Protein 5ZG8 (pdb70)

CATH classification: 2.40.50.140 (+1 more: 3.30.930.10)

GO terms:
  GO:0004816 asparagine-tRNA ligase activity (F, IDA)
  GO:0005737 cytoplasm (C, IDA)
  GO:0006421 asparaginyl-tRNA aminoacylation (P, IDA)

B-factor: mean 34.15, std 15.83, range [16.35, 130.61]

Organism: Thermus thermophilus (strain ATCC 27634 / DSM 579 / HB8) (NCBI:txid300852)

Foldseek 3Di:
DEDAPLCLVVAAFHKYKYWFWFADWDDDDQWIWTWTHRLNDTATEIEGPPQEPPVQSVVSVPHAGGFTKMWIFHWHQDCVTDVRIHGDTHHMDTPDHDPDHDPDDPPDDDPVVLLQVLVVSCRDLQVSLLVVLLVLLVVVVCVVCVVVQAAEDAADQWACCDWDADPDRDITHGAQDRVLVLLVVCLVRQKYWYWAWGADLFRIFTKIKMKGFQDALVVQVVVVLVSQLSSLVSCVVPSVVSLVSLVHDNQLRVVSNVGPAAEEEQVRLLVVLQVVVVVDVQRHHDDAQDDQDLSSQQVSQQVDSAKYKYFWHFPVPDDLFFDADPVDRRTGGWIFIAGHPSLGTFKTKHKGDLALVSSVVSCVVVPHDVVSCVVSSVCNVPSGGTMMMMMGTSQSSSCRSSVHPGSCSNDSNGPDPPDRDD

InterPro domains:
  IPR002312 Aspartyl/Asparaginyl-tRNA synthetase, class IIb [PR01042] (182-194)
  IPR002312 Aspartyl/Asparaginyl-tRNA synthetase, class IIb [PR01042] (198-211)
  IPR002312 Aspartyl/Asparaginyl-tRNA synthetase, class IIb [PR01042] (353-369)
  IPR002312 Aspartyl/Asparaginyl-tRNA synthetase, class IIb [PR01042] (393-407)
  IPR004364 Aminoacyl-tRNA synthetase, class II (D/K/N) [PF00152] (113-432)
  IPR004365 OB-fold nucleic acid binding domain, AA-tRNA synthetase-type [PF01336] (16-95)
  IPR004522 Asparagine-tRNA ligase [MF_00534] (1-438)
  IPR004522 Asparagine-tRNA ligase [TIGR00457] (5-436)
  IPR006195 Aminoacyl-tRNA synthetase, class II [PS50862] (131-438)
  IPR012340 Nucleic acid-binding, OB-fold [G3DSA:2.40.50.140] (1-102)
  IPR012340 Nucleic acid-binding, OB-fold [SSF50249] (4-97)
  IPR045864 Class II Aminoacyl-tRNA synthetase/Biotinyl protein ligase (BPL) and lipoyl protein ligase (LPL) [G3DSA:3.30.930.10] (103-438)
  IPR045864 Class II Aminoacyl-tRNA synthetase/Biotinyl protein ligase (BPL) and lipoyl protein ligase (LPL) [SSF55681] (98-436)

Solvent-accessible surface area: 20214 Å² total; per-residue (Å²): 143,73,7,90,13,89,20,12,58,188,29,46,87,79,86,3,18,3,105,11,84,4,17,56,108,110,61,126,78,127,49,8,29,0,12,6,14,12,44,36,9,30,6,9,0,9,0,26,69,72,137,15,83,77,75,16,15,160,63,0,77,46,2,62,32,15,0,14,4,74,3,78,1,108,0,82,116,15,224,202,5,70,40,17,34,10,0,32,8,174,63,15,76,31,84,56,97,39,170,61,170,32,52,6,16,74,118,119,74,49,67,78,71,24,0,83,43,2,93,32,19,40,82,14,77,96,3,22,0,5,36,44,0,15,68,1,0,47,94,0,0,64,70,1,0,44,146,87,47,21,79,101,51,101,17,58,58,95,39,120,96,80,98,48,75,70,192,108,68,52,100,7,71,39,8,96,46,3,17,36,52,0,0,31,1,0,49,68,95,51,70,0,8,4,10,15,34,5,28,69,164,17,44,55,47,74,30,1,9,0,1,20,15,146,14,55,6,113,94,0,1,50,18,0,37,74,0,1,15,55,2,0,40,17,0,36,124,109,43,66,143,4,2,139,54,14,70,24,77,60,154,28,0,89,25,0,29,112,6,149,10,37,94,27,42,0,145,95,0,6,46,12,0,37,131,14,16,155,144,48,139,156,15,56,101,4,73,131,26,92,74,28,28,76,58,14,40,18,11,0,0,165,127,52,81,34,0,0,0,0,21,47,4,14,29,97,56,41,32,18,37,15,28,30,8,105,148,55,114,141,23,6,14,1,0,12,0,7,0,2,77,27,56,3,53,3,1,25,6,0,16,6,0,58,68,46,78,33,0,71,137,43,0,103,123,76,69,50,83,64,90,75,40,65,88,0,0,52,26,10,77,146,63,39,25,48,1,0,0,4,11,0,14,0,5,112,1,0,1,0,0,3,31,3,103,53,18,27,16,0,9,48,76,4,57,28,87,127,42,97,191,71

Secondary structure (DSSP, 8-state):
-B--GGGGGGGTTSEEEEEEEEEEEEEETTEEEEEEE-SS-EEEEEEEBTTB-HHHHHHHHS--TT-EEEEEEEEEE-TTSTTSEEEEEEEEEEEE--SS--S--TT---HHHHHHTHHHHTTSHHHHHHHHHHHHHHHHHHHHHHHTT-EE----SEE---EEE-STT-EEEE-S--HHHHHHHHHHHSEEEEEEEEE--BSEEEEEEEEEET--HHHHHHHHHHHHHHHHHHHHHH-HHHHHHHT--GGGTHHHHH----EEEHHHHHHHHHHHHHH-TTS----TTSPPPHHHHHHHHTTSSS-EEEE--BGGGS-TTBPEETTEEEEESEEEEEETTTTEEEEEEEEEP--HHHHHHHHHHTT--TGGGHHHHHHHHSS---EEEEEEEHHHHHHHHHT-SSGGGGSSS--BSS----

Structure (mmCIF, N/CA/C/O backbone):
data_5ZG8
#
_entry.id   5ZG8
#
_cell.length_a   67.294
_cell.length_b   67.294
_cell.length_c   189.117
_cell.angle_alpha   90.000
_cell.angle_beta   90.000
_cell.angle_gamma   120.000
#
_symmetry.space_group_name_H-M   'P 31 2 1'
#
loop_
_entity.id
_entity.type
_entity.pdbx_description
1 polymer 'Asparagine--tRNA ligase'
2 water water
#
loop_
_atom_site.group_PDB
_atom_site.id
_atom_site.type_symbol
_atom_site.label_atom_id
_atom_site.label_alt_id
_atom_site.label_comp_id
_atom_site.label_asym_id
_atom_site.label_entity_id
_atom_site.label_seq_id
_atom_site.pdbx_PDB_ins_code
_atom_site.Cartn_x
_atom_site.Cartn_y
_atom_site.Cartn_z
_atom_site.occupancy
_atom_site.B_iso_or_equiv
_atom_site.auth_seq_id
_atom_site.auth_comp_id
_atom_site.auth_asym_id
_atom_site.auth_atom_id
_atom_site.pdbx_PDB_model_num
ATOM 1 N N . MET A 1 1 ? 46.774 4.716 -4.106 1.00 37.71 1 MET A N 1
ATOM 2 C CA . MET A 1 1 ? 45.900 5.204 -5.156 1.00 30.65 1 MET A CA 1
ATOM 3 C C . MET A 1 1 ? 44.773 4.218 -5.424 1.00 35.37 1 MET A C 1
ATOM 4 O O . MET A 1 1 ? 44.931 3.005 -5.240 1.00 29.56 1 MET A O 1
ATOM 9 N N . ARG A 1 2 ? 43.651 4.704 -5.896 1.00 33.48 2 ARG A N 1
ATOM 10 C CA . ARG A 1 2 ? 42.531 3.872 -6.241 1.00 33.71 2 ARG A CA 1
ATOM 11 C C . ARG A 1 2 ? 42.851 3.134 -7.526 1.00 33.59 2 ARG A C 1
ATOM 12 O O . ARG A 1 2 ? 43.327 3.737 -8.457 1.00 30.63 2 ARG A O 1
ATOM 20 N N . VAL A 1 3 ? 42.636 1.819 -7.517 1.00 23.98 3 VAL A N 1
ATOM 21 C CA . VAL A 1 3 ? 42.845 0.983 -8.699 1.00 25.34 3 VAL A CA 1
ATOM 22 C C . VAL A 1 3 ? 41.652 0.029 -8.887 1.00 28.63 3 VAL A C 1
ATOM 23 O O . VAL A 1 3 ? 40.802 -0.110 -7.998 1.00 24.88 3 VAL A O 1
ATOM 27 N N . PHE A 1 4 ? 41.581 -0.606 -10.050 1.00 19.54 4 PHE A N 1
ATOM 28 C CA . PHE A 1 4 ? 40.557 -1.605 -10.319 1.00 19.19 4 PHE A CA 1
ATOM 29 C C . PHE A 1 4 ? 41.157 -2.996 -10.302 1.00 25.73 4 PHE A C 1
ATOM 30 O O . PHE A 1 4 ? 42.314 -3.189 -10.692 1.00 20.90 4 PHE A O 1
ATOM 38 N N . ILE A 1 5 ? 40.370 -3.964 -9.848 1.00 25.05 5 ILE A N 1
ATOM 39 C CA . ILE A 1 5 ? 40.840 -5.339 -9.766 1.00 23.91 5 ILE A CA 1
ATOM 40 C C . ILE A 1 5 ? 41.471 -5.785 -11.092 1.00 26.04 5 ILE A C 1
ATOM 41 O O . ILE A 1 5 ? 42.532 -6.407 -11.092 1.00 35.02 5 ILE A O 1
ATOM 46 N N . ASP A 1 6 ? 40.875 -5.394 -12.218 1.00 23.72 6 ASP A N 1
ATOM 47 C CA A ASP A 1 6 ? 41.344 -5.781 -13.553 0.50 30.17 6 ASP A CA 1
ATOM 48 C CA B ASP A 1 6 ? 41.382 -5.868 -13.503 0.50 29.49 6 ASP A CA 1
ATOM 49 C C . ASP A 1 6 ? 42.789 -5.340 -13.817 1.00 31.98 6 ASP A C 1
ATOM 50 O O . ASP A 1 6 ? 43.466 -5.887 -14.666 1.00 29.26 6 ASP A O 1
ATOM 59 N N . GLU A 1 7 ? 43.248 -4.311 -13.108 1.00 35.75 7 GLU A N 1
ATOM 60 C CA . GLU A 1 7 ? 44.589 -3.777 -13.355 1.00 32.20 7 GLU A CA 1
ATOM 61 C C . GLU A 1 7 ? 45.546 -4.118 -12.205 1.00 28.68 7 GLU A C 1
ATOM 62 O O . GLU A 1 7 ? 46.682 -3.626 -12.153 1.00 27.30 7 GLU A O 1
ATOM 64 N N . ILE A 1 8 ? 45.087 -4.982 -11.302 1.00 29.12 8 ILE A N 1
ATOM 65 C CA . ILE A 1 8 ? 45.800 -5.241 -10.045 1.00 32.99 8 ILE A CA 1
ATOM 66 C C . ILE A 1 8 ? 47.259 -5.703 -10.254 1.00 33.74 8 ILE A C 1
ATOM 67 O O . ILE A 1 8 ? 48.137 -5.352 -9.457 1.00 40.69 8 ILE A O 1
ATOM 72 N N . ALA A 1 9 ? 47.521 -6.432 -11.341 1.00 28.27 9 ALA A N 1
ATOM 73 C CA . ALA A 1 9 ? 48.858 -6.960 -11.625 1.00 26.84 9 ALA A CA 1
ATOM 74 C C . ALA A 1 9 ? 49.881 -5.864 -11.862 1.00 26.74 9 ALA A C 1
ATOM 75 O O . ALA A 1 9 ? 51.075 -6.090 -11.699 1.00 29.21 9 ALA A O 1
ATOM 77 N N . ARG A 1 10 ? 49.419 -4.676 -12.247 1.00 27.23 10 ARG A N 1
ATOM 78 C CA . ARG A 1 10 ? 50.342 -3.573 -12.506 1.00 27.93 10 ARG A CA 1
ATOM 79 C C . ARG A 1 10 ? 50.717 -2.880 -11.217 1.00 33.48 10 ARG A C 1
ATOM 80 O O . ARG A 1 10 ? 51.501 -1.935 -11.230 1.00 34.85 10 ARG A O 1
ATOM 88 N N . HIS A 1 11 ? 50.156 -3.330 -10.097 1.00 28.80 11 HIS A N 1
ATOM 89 C CA . HIS A 1 11 ? 50.385 -2.594 -8.865 1.00 25.38 11 HIS A CA 1
ATOM 90 C C . HIS A 1 11 ? 50.955 -3.445 -7.725 1.00 34.69 11 HIS A C 1
ATOM 91 O O . HIS A 1 11 ? 50.822 -3.092 -6.553 1.00 39.94 11 HIS A O 1
ATOM 98 N N . VAL A 1 12 ? 51.609 -4.548 -8.077 1.00 33.13 12 VAL A N 1
ATOM 99 C CA . VAL A 1 12 ? 52.231 -5.433 -7.098 1.00 28.67 12 VAL A CA 1
ATOM 100 C C . VAL A 1 12 ? 53.114 -4.679 -6.103 1.00 39.45 12 VAL A C 1
ATOM 101 O O . VAL A 1 12 ? 53.927 -3.843 -6.486 1.00 42.44 12 VAL A O 1
ATOM 105 N N . ASP A 1 13 ? 52.893 -4.976 -4.824 1.00 43.76 13 ASP A N 1
ATOM 106 C CA . ASP A 1 13 ? 53.639 -4.453 -3.678 1.00 43.71 13 ASP A CA 1
ATOM 107 C C . ASP A 1 13 ? 53.467 -2.950 -3.442 1.00 38.51 13 ASP A C 1
ATOM 108 O O . ASP A 1 13 ? 54.191 -2.362 -2.647 1.00 45.53 13 ASP A O 1
ATOM 113 N N . GLN A 1 14 ? 52.474 -2.349 -4.088 1.00 29.28 14 GLN A N 1
ATOM 114 C CA . GLN A 1 14 ? 52.054 -0.987 -3.752 1.00 31.29 14 GLN A CA 1
ATOM 115 C C . GLN A 1 14 ? 50.879 -0.947 -2.779 1.00 32.23 14 GLN A C 1
ATOM 116 O O . GLN A 1 14 ? 50.105 -1.899 -2.672 1.00 33.13 14 GLN A O 1
ATOM 122 N N . GLU A 1 15 ? 50.740 0.174 -2.084 1.00 35.41 15 GLU A N 1
ATOM 123 C CA . GLU A 1 15 ? 49.546 0.437 -1.291 1.00 32.52 15 GLU A CA 1
ATOM 124 C C . GLU A 1 15 ? 48.472 0.992 -2.213 1.00 33.83 15 GLU A C 1
ATOM 125 O O . GLU A 1 15 ? 48.692 1.995 -2.901 1.00 36.21 15 GLU A O 1
ATOM 131 N N . VAL A 1 16 ? 47.318 0.332 -2.247 1.00 22.93 16 VAL A N 1
ATOM 132 C CA . VAL A 1 16 ? 46.218 0.796 -3.078 1.00 22.39 16 VAL A CA 1
ATOM 133 C C . VAL A 1 16 ? 44.876 0.818 -2.341 1.00 26.63 16 VAL A C 1
ATOM 134 O O . VAL A 1 16 ? 44.749 0.329 -1.199 1.00 31.54 16 VAL A O 1
ATOM 138 N N . GLU A 1 17 ? 43.886 1.395 -3.016 1.00 25.71 17 GLU A N 1
ATOM 139 C CA . GLU A 1 17 ? 42.506 1.402 -2.552 1.00 24.50 17 GLU A CA 1
ATOM 140 C C . GLU A 1 17 ? 41.610 0.701 -3.559 1.00 29.06 17 GLU A C 1
ATOM 141 O O . GLU A 1 17 ? 41.725 0.923 -4.759 1.00 31.02 17 GLU A O 1
ATOM 147 N N . LEU A 1 18 ? 40.725 -0.155 -3.065 1.00 26.88 18 LEU A N 1
ATOM 148 C CA . LEU A 1 18 ? 39.667 -0.729 -3.884 1.00 23.42 18 LEU A CA 1
ATOM 149 C C . LEU A 1 18 ? 38.302 -0.212 -3.439 1.00 22.73 18 LEU A C 1
ATOM 150 O O . LEU A 1 18 ? 38.096 0.023 -2.251 1.00 22.31 18 LEU A O 1
ATOM 155 N N . ARG A 1 19 ? 37.382 -0.025 -4.387 1.00 20.12 19 ARG A N 1
ATOM 156 C CA . ARG A 1 19 ? 36.000 0.315 -4.039 1.00 27.43 19 ARG A CA 1
ATOM 157 C C . ARG A 1 19 ? 35.073 -0.677 -4.687 1.00 20.74 19 ARG A C 1
ATOM 158 O O . ARG A 1 19 ? 35.057 -0.795 -5.907 1.00 25.07 19 ARG A O 1
ATOM 166 N N . GLY A 1 20 ? 34.273 -1.369 -3.894 1.00 24.48 20 GLY A N 1
ATOM 167 C CA . GLY A 1 20 ? 33.406 -2.380 -4.467 1.00 19.75 20 GLY A CA 1
ATOM 168 C C . GLY A 1 20 ? 32.534 -3.069 -3.449 1.00 22.49 20 GLY A C 1
ATOM 169 O O . GLY A 1 20 ? 31.984 -2.430 -2.541 1.00 22.89 20 GLY A O 1
ATOM 170 N N . TRP A 1 21 ? 32.408 -4.382 -3.585 1.00 23.95 21 TRP A N 1
ATOM 171 C CA . TRP A 1 21 ? 31.395 -5.102 -2.825 1.00 20.21 21 TRP A CA 1
ATOM 172 C C . TRP A 1 21 ? 31.893 -6.418 -2.255 1.00 20.39 21 TRP A C 1
ATOM 173 O O . TRP A 1 21 ? 32.753 -7.074 -2.839 1.00 22.14 21 TRP A O 1
ATOM 184 N N . LEU A 1 22 ? 31.335 -6.803 -1.112 1.00 22.00 22 LEU A N 1
ATOM 185 C CA . LEU A 1 22 ? 31.618 -8.103 -0.536 1.00 28.21 22 LEU A CA 1
ATOM 186 C C . LEU A 1 22 ? 30.895 -9.170 -1.352 1.00 30.21 22 LEU A C 1
ATOM 187 O O . LEU A 1 22 ? 29.663 -9.271 -1.314 1.00 32.16 22 LEU A O 1
ATOM 192 N N . TYR A 1 23 ? 31.647 -9.964 -2.099 1.00 26.25 23 TYR A N 1
ATOM 193 C CA . TYR A 1 23 ? 31.017 -11.010 -2.897 1.00 27.05 23 TYR A CA 1
ATOM 194 C C . TYR A 1 23 ? 30.911 -12.276 -2.064 1.00 27.00 23 TYR A C 1
ATOM 195 O O . TYR A 1 23 ? 29.839 -12.870 -1.960 1.00 29.44 23 TYR A O 1
ATOM 204 N N . GLN A 1 24 ? 32.031 -12.687 -1.475 1.00 29.80 24 GLN A N 1
ATOM 205 C CA . GLN A 1 24 ? 32.018 -13.845 -0.579 1.00 30.67 24 GLN A CA 1
ATOM 206 C C . GLN A 1 24 ? 32.926 -13.612 0.611 1.00 28.26 24 GLN A C 1
ATOM 207 O O . GLN A 1 24 ? 33.698 -12.666 0.637 1.00 32.32 24 GLN A O 1
ATOM 213 N N . ARG A 1 25 ? 32.806 -14.474 1.610 1.00 27.99 25 ARG A N 1
ATOM 214 C CA . ARG A 1 25 ? 33.573 -14.351 2.842 1.00 29.69 25 ARG A CA 1
ATOM 215 C C . ARG A 1 25 ? 33.719 -15.734 3.464 1.00 30.26 25 ARG A C 1
ATOM 216 O O . ARG A 1 25 ? 32.755 -16.499 3.496 1.00 26.86 25 ARG A O 1
ATOM 224 N N . ARG A 1 26 ? 34.932 -16.060 3.923 1.00 24.24 26 ARG A N 1
ATOM 225 C CA . ARG A 1 26 ? 35.148 -17.237 4.762 1.00 32.95 26 ARG A CA 1
ATOM 226 C C . ARG A 1 26 ? 36.272 -16.908 5.752 1.00 33.75 26 ARG A C 1
ATOM 227 O O . ARG A 1 26 ? 36.996 -15.944 5.554 1.00 37.45 26 ARG A O 1
ATOM 235 N N . SER A 1 27 ? 36.412 -17.670 6.825 1.00 26.07 27 SER A N 1
ATOM 236 C CA . SER A 1 27 ? 37.519 -17.427 7.748 1.00 33.25 27 SER A CA 1
ATOM 237 C C . SER A 1 27 ? 38.240 -18.721 8.101 1.00 30.99 27 SER A C 1
ATOM 238 O O . SER A 1 27 ? 37.616 -19.766 8.181 1.00 27.60 27 SER A O 1
ATOM 241 N N . LYS A 1 28 ? 39.552 -18.654 8.298 1.00 27.47 28 LYS A N 1
ATOM 242 C CA . LYS A 1 28 ? 40.281 -19.777 8.892 1.00 28.33 28 LYS A CA 1
ATOM 243 C C . LYS A 1 28 ? 41.333 -19.246 9.855 1.00 35.22 28 LYS A C 1
ATOM 244 O O . LYS A 1 28 ? 42.162 -18.388 9.483 1.00 31.18 28 LYS A O 1
ATOM 250 N N . GLY A 1 29 ? 41.306 -19.759 11.084 1.00 29.54 29 GLY A N 1
ATOM 251 C CA . GLY A 1 29 ? 42.208 -19.291 12.115 1.00 30.03 29 GLY A CA 1
ATOM 252 C C . GLY A 1 29 ? 42.164 -17.775 12.185 1.00 41.41 29 GLY A C 1
ATOM 253 O O . GLY A 1 29 ? 41.095 -17.181 12.318 1.00 40.49 29 GLY A O 1
ATOM 254 N N . LYS A 1 30 ? 43.315 -17.132 12.057 1.00 29.40 30 LYS A N 1
ATOM 255 C CA . LYS A 1 30 ? 43.343 -15.698 12.286 1.00 32.25 30 LYS A CA 1
ATOM 256 C C . LYS A 1 30 ? 43.209 -14.893 11.016 1.00 29.12 30 LYS A C 1
ATOM 257 O O . LYS A 1 30 ? 43.479 -13.694 11.015 1.00 28.78 30 LYS A O 1
ATOM 263 N N . ILE A 1 31 ? 42.775 -15.535 9.937 1.00 27.73 31 ILE A N 1
ATOM 264 C CA . ILE A 1 31 ? 42.586 -14.793 8.718 1.00 26.91 31 ILE A CA 1
ATOM 265 C C . ILE A 1 31 ? 41.142 -14.833 8.269 1.00 27.30 31 ILE A C 1
ATOM 266 O O . ILE A 1 31 ? 40.531 -15.908 8.173 1.00 26.60 31 ILE A O 1
ATOM 271 N N . HIS A 1 32 ? 40.602 -13.643 8.013 1.00 29.56 32 HIS A N 1
ATOM 272 C CA . HIS A 1 32 ? 39.386 -13.498 7.211 1.00 31.58 32 HIS A CA 1
ATOM 273 C C . HIS A 1 32 ? 39.773 -13.388 5.745 1.00 31.58 32 HIS A C 1
ATOM 274 O O . HIS A 1 32 ? 40.567 -12.524 5.381 1.00 31.05 32 HIS A O 1
ATOM 281 N N . PHE A 1 33 ? 39.217 -14.265 4.918 1.00 24.54 33 PHE A N 1
ATOM 282 C CA . PHE A 1 33 ? 39.369 -14.186 3.473 1.00 29.52 33 PHE A CA 1
ATOM 283 C C . PHE A 1 33 ? 38.098 -13.613 2.871 1.00 34.98 33 PHE A C 1
ATOM 284 O O . PHE A 1 33 ? 37.041 -14.251 2.887 1.00 34.38 33 PHE A O 1
ATOM 292 N N . LEU A 1 34 ? 38.210 -12.403 2.351 1.00 31.55 34 LEU A N 1
ATOM 293 C CA . LEU A 1 34 ? 37.124 -11.779 1.631 1.00 29.71 34 LEU A CA 1
ATOM 294 C C . LEU A 1 34 ? 37.317 -12.024 0.146 1.00 26.99 34 LEU A C 1
ATOM 295 O O . LEU A 1 34 ? 38.439 -11.976 -0.329 1.00 26.98 34 LEU A O 1
ATOM 300 N N . ILE A 1 35 ? 36.244 -12.317 -0.585 1.00 24.03 35 ILE A N 1
ATOM 301 C CA . ILE A 1 35 ? 36.279 -12.146 -2.035 1.00 21.24 35 ILE A CA 1
ATOM 302 C C . ILE A 1 35 ? 35.521 -10.864 -2.359 1.00 22.68 35 ILE A C 1
ATOM 303 O O . ILE A 1 35 ? 34.295 -10.758 -2.120 1.00 22.55 35 ILE A O 1
ATOM 308 N N . LEU A 1 36 ? 36.263 -9.896 -2.879 1.00 20.61 36 LEU A N 1
ATOM 309 C CA . LEU A 1 36 ? 35.718 -8.618 -3.309 1.00 20.29 36 LEU A CA 1
ATOM 310 C C . LEU A 1 36 ? 35.534 -8.575 -4.820 1.00 25.74 36 LEU A C 1
ATOM 311 O O . LEU A 1 36 ? 36.376 -9.044 -5.577 1.00 28.21 36 LEU A O 1
ATOM 316 N N . ARG A 1 37 ? 34.431 -7.990 -5.256 1.00 21.71 37 ARG A N 1
ATOM 317 C CA . ARG A 1 37 ? 34.250 -7.674 -6.658 1.00 20.56 37 ARG A CA 1
ATOM 318 C C . ARG A 1 37 ? 34.234 -6.141 -6.727 1.00 22.55 37 ARG A C 1
ATOM 319 O O . ARG A 1 37 ? 33.780 -5.482 -5.789 1.00 27.02 37 ARG A O 1
ATOM 327 N N . ASP A 1 38 ? 34.751 -5.561 -7.800 1.00 18.89 38 ASP A N 1
ATOM 328 C CA . ASP A 1 38 ? 34.645 -4.122 -7.945 1.00 20.98 38 ASP A CA 1
ATOM 329 C C . ASP A 1 38 ? 34.043 -3.794 -9.302 1.00 23.00 38 ASP A C 1
ATOM 330 O O . ASP A 1 38 ? 34.028 -2.637 -9.739 1.00 20.09 38 ASP A O 1
ATOM 335 N N . GLY A 1 39 ? 33.536 -4.828 -9.962 1.00 18.38 39 GLY A N 1
ATOM 336 C CA .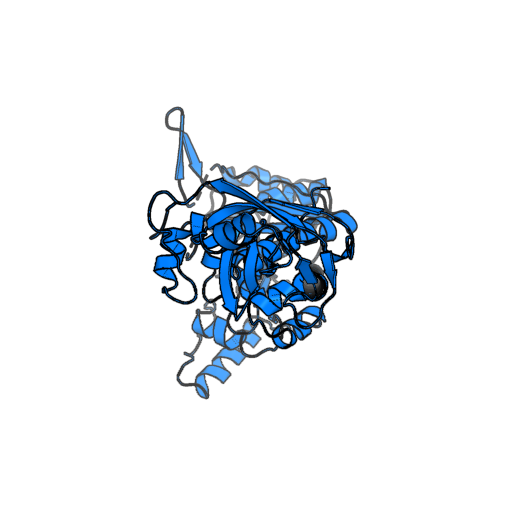 GLY A 1 39 ? 32.890 -4.654 -11.245 1.00 20.79 39 GLY A CA 1
ATOM 337 C C . GLY A 1 39 ? 33.799 -5.037 -12.395 1.00 20.68 39 GLY A C 1
ATOM 338 O O . GLY A 1 39 ? 33.331 -5.294 -13.505 1.00 25.82 39 GLY A O 1
ATOM 339 N N . THR A 1 40 ? 35.101 -5.082 -12.128 1.00 21.86 40 THR A N 1
ATOM 340 C CA . THR A 1 40 ? 36.072 -5.411 -13.166 1.00 21.26 40 THR A CA 1
ATOM 341 C C . THR A 1 40 ? 36.758 -6.736 -12.854 1.00 25.64 40 THR A C 1
ATOM 342 O O . THR A 1 40 ? 37.625 -7.191 -13.597 1.00 34.62 40 THR A O 1
ATOM 346 N N . GLY A 1 41 ? 36.354 -7.362 -11.752 1.00 18.22 41 GLY A N 1
ATOM 347 C CA . GLY A 1 41 ? 36.904 -8.652 -11.383 1.00 18.43 41 GLY A CA 1
ATOM 348 C C . GLY A 1 41 ? 36.577 -9.085 -9.967 1.00 24.19 41 GLY A C 1
ATOM 349 O O . GLY A 1 41 ? 35.770 -8.469 -9.273 1.00 26.92 41 GLY A O 1
ATOM 350 N N . PHE A 1 42 ? 37.239 -10.153 -9.548 1.00 23.56 42 PHE A N 1
ATOM 351 C CA . PHE A 1 42 ? 37.038 -10.767 -8.253 1.00 21.48 42 PHE A CA 1
ATOM 352 C C . PHE A 1 42 ? 38.415 -11.006 -7.661 1.00 29.75 42 PHE A C 1
ATOM 353 O O . PHE A 1 42 ? 39.301 -11.516 -8.339 1.00 33.99 42 PHE A O 1
ATOM 361 N N . LEU A 1 43 ? 38.597 -10.618 -6.402 1.00 24.38 43 LEU A N 1
ATOM 362 C CA . LEU A 1 43 ? 39.915 -10.578 -5.796 1.00 26.49 43 LEU A CA 1
ATOM 363 C C . LEU A 1 43 ? 39.863 -10.942 -4.316 1.00 28.94 43 LEU A C 1
ATOM 364 O O . LEU A 1 43 ? 39.033 -10.438 -3.549 1.00 30.45 43 LEU A O 1
ATOM 369 N N . GLN A 1 44 ? 40.770 -11.817 -3.916 1.00 23.28 44 GLN A N 1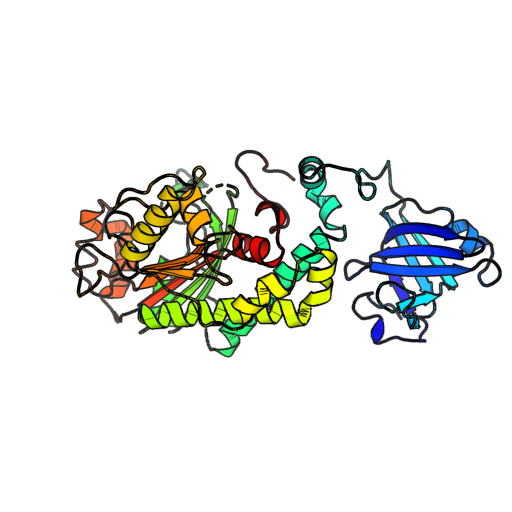
ATOM 370 C CA . GLN A 1 44 ? 40.894 -12.175 -2.512 1.00 26.63 44 GLN A CA 1
ATOM 371 C C . GLN A 1 44 ? 41.559 -11.057 -1.706 1.00 21.96 44 GLN A C 1
ATOM 372 O O . GLN A 1 44 ? 42.589 -10.536 -2.093 1.00 24.56 44 GLN A O 1
ATOM 378 N N . ALA A 1 45 ? 40.945 -10.684 -0.594 1.00 24.58 45 ALA A N 1
ATOM 379 C CA . ALA A 1 45 ? 41.516 -9.723 0.332 1.00 27.75 45 ALA A CA 1
ATOM 380 C C . ALA A 1 45 ? 41.625 -10.396 1.682 1.00 24.30 45 ALA A C 1
ATOM 381 O O . ALA A 1 45 ? 40.648 -10.940 2.174 1.00 26.25 45 ALA A O 1
ATOM 383 N N . THR A 1 46 ? 42.810 -10.383 2.278 1.00 27.36 46 THR A N 1
ATOM 384 C CA . THR A 1 46 ? 42.998 -11.016 3.570 1.00 24.03 46 THR A CA 1
ATOM 385 C C . THR A 1 46 ? 43.092 -9.985 4.687 1.00 28.06 46 THR A C 1
ATOM 386 O O . THR A 1 46 ? 43.700 -8.922 4.539 1.00 28.27 46 THR A O 1
ATOM 390 N N . VAL A 1 47 ? 42.469 -10.318 5.808 1.00 28.27 47 VAL A N 1
ATOM 391 C CA . VAL A 1 47 ? 42.497 -9.493 6.994 1.00 29.91 47 VAL A CA 1
ATOM 392 C C . VAL A 1 47 ? 43.063 -10.373 8.088 1.00 35.32 47 VAL A C 1
ATOM 393 O O . VAL A 1 47 ? 42.440 -11.374 8.466 1.00 25.86 47 VAL A O 1
ATOM 397 N N . VAL A 1 48 ? 44.245 -10.016 8.576 1.00 26.07 48 VAL A N 1
ATOM 398 C CA . VAL A 1 48 ? 44.981 -10.907 9.447 1.00 31.14 48 VAL A CA 1
ATOM 399 C C . VAL A 1 48 ? 44.961 -10.430 10.885 1.00 34.88 48 VAL A C 1
ATOM 400 O O . VAL A 1 48 ? 45.477 -9.359 11.198 1.00 35.01 48 VAL A O 1
ATOM 404 N N . GLN A 1 49 ? 44.346 -11.227 11.751 1.00 27.71 49 GLN A N 1
ATOM 405 C CA . GLN A 1 49 ? 44.255 -10.876 13.157 1.00 30.39 49 GLN A CA 1
ATOM 406 C C . GLN A 1 49 ? 45.643 -10.723 13.762 1.00 32.14 49 GLN A C 1
ATOM 407 O O . GLN A 1 49 ? 46.520 -11.568 13.566 1.00 29.27 49 GLN A O 1
ATOM 413 N N . GLY A 1 50 ? 45.843 -9.632 14.484 1.00 29.02 50 GLY A N 1
ATOM 414 C CA . GLY A 1 50 ? 47.135 -9.362 15.084 1.00 32.47 50 GLY A CA 1
ATOM 415 C C . GLY A 1 50 ? 48.032 -8.497 14.218 1.00 39.16 50 GLY A C 1
ATOM 416 O O . GLY A 1 50 ? 49.016 -7.961 14.711 1.00 49.24 50 GLY A O 1
ATOM 417 N N . GLU A 1 51 ? 47.703 -8.359 12.935 1.00 36.70 51 GLU A N 1
ATOM 418 C CA . GLU A 1 51 ? 48.509 -7.547 12.019 1.00 35.90 51 GLU A CA 1
ATOM 419 C C . GLU A 1 51 ? 47.745 -6.355 11.477 1.00 36.37 51 GLU A C 1
ATOM 420 O O . GLU A 1 51 ? 48.277 -5.539 10.733 1.00 48.30 51 GLU A O 1
ATOM 426 N N . VAL A 1 52 ? 46.470 -6.304 11.822 1.00 36.43 52 VAL A N 1
ATOM 427 C CA . VAL A 1 52 ? 45.614 -5.166 11.554 1.00 37.92 52 VAL A CA 1
ATOM 428 C C . VAL A 1 52 ? 44.998 -4.852 12.891 1.00 36.74 52 VAL A C 1
ATOM 429 O O . VAL A 1 52 ? 44.961 -5.722 13.768 1.00 31.53 52 VAL A O 1
ATOM 433 N N . PRO A 1 53 ? 44.539 -3.609 13.070 1.00 35.12 53 PRO A N 1
ATOM 434 C CA . PRO A 1 53 ? 43.856 -3.251 14.312 1.00 34.78 53 PRO A CA 1
ATOM 435 C C . PRO A 1 53 ? 42.670 -4.174 14.548 1.00 37.04 53 PRO A C 1
ATOM 436 O O . PRO A 1 53 ? 42.021 -4.594 13.587 1.00 42.30 53 PRO A O 1
ATOM 440 N N . GLU A 1 54 ? 42.400 -4.489 15.807 1.00 31.37 54 GLU A N 1
ATOM 441 C CA . GLU A 1 54 ? 41.348 -5.427 16.139 1.00 34.36 54 GLU A CA 1
ATOM 442 C C . GLU A 1 54 ? 39.992 -4.963 15.600 1.00 37.50 54 GLU A C 1
ATOM 443 O O . GLU A 1 54 ? 39.170 -5.780 15.191 1.00 43.94 54 GLU A O 1
ATOM 449 N N . ALA A 1 55 ? 39.776 -3.651 15.577 1.00 36.01 55 ALA A N 1
ATOM 450 C CA . ALA A 1 55 ? 38.529 -3.086 15.070 1.00 26.99 55 ALA A CA 1
ATOM 451 C C . ALA A 1 55 ? 38.312 -3.448 13.610 1.00 30.80 55 ALA A C 1
ATOM 452 O O . ALA A 1 55 ? 37.191 -3.693 13.190 1.00 33.20 55 ALA A O 1
ATOM 454 N N . VAL A 1 56 ? 39.395 -3.470 12.838 1.00 26.20 56 VAL A N 1
ATOM 455 C CA . VAL A 1 56 ? 39.310 -3.774 11.422 1.00 25.49 56 VAL A CA 1
ATOM 456 C C . VAL A 1 56 ? 38.992 -5.257 11.217 1.00 29.67 56 VAL A C 1
ATOM 457 O O . VAL A 1 56 ? 38.137 -5.603 10.400 1.00 31.23 56 VAL A O 1
ATOM 461 N N . PHE A 1 57 ? 39.645 -6.125 11.990 1.00 29.33 57 PHE A N 1
ATOM 462 C CA . PHE A 1 57 ? 39.377 -7.565 11.952 1.00 30.25 57 PHE A CA 1
ATOM 463 C C . PHE A 1 57 ? 37.910 -7.865 12.305 1.00 26.13 57 PHE A C 1
ATOM 464 O O . PHE A 1 57 ? 37.190 -8.619 11.604 1.00 41.57 57 PHE A O 1
ATOM 472 N N . ARG A 1 58 ? 37.451 -7.224 13.370 1.00 26.49 58 ARG A N 1
ATOM 473 C CA . ARG A 1 58 ? 36.085 -7.416 13.798 1.00 26.64 58 ARG A CA 1
ATOM 474 C C . ARG A 1 58 ? 35.109 -6.831 12.792 1.00 37.93 58 ARG A C 1
ATOM 475 O O . ARG A 1 58 ? 34.112 -7.453 12.502 1.00 44.17 58 ARG A O 1
ATOM 483 N N . GLU A 1 59 ? 35.410 -5.684 12.202 1.00 34.67 59 GLU A N 1
ATOM 484 C CA . GLU A 1 59 ? 34.508 -5.102 11.216 1.00 37.72 59 GLU A CA 1
ATOM 485 C C . GLU A 1 59 ? 34.401 -6.040 10.026 1.00 34.89 59 GLU A C 1
ATOM 486 O O . GLU A 1 59 ? 33.338 -6.160 9.419 1.00 35.00 59 GLU A O 1
ATOM 492 N N . ALA A 1 60 ? 35.501 -6.718 9.702 1.00 32.20 60 ALA A N 1
ATOM 493 C CA . ALA A 1 60 ? 35.496 -7.613 8.541 1.00 36.04 60 ALA A CA 1
ATOM 494 C C . ALA A 1 60 ? 34.848 -8.967 8.831 1.00 34.62 60 ALA A C 1
ATOM 495 O O . ALA A 1 60 ? 34.565 -9.727 7.907 1.00 34.93 60 ALA A O 1
ATOM 497 N N . ASP A 1 61 ? 34.664 -9.280 10.114 1.00 39.48 61 ASP A N 1
ATOM 498 C CA . ASP A 1 61 ? 33.770 -10.380 10.544 1.00 52.31 61 ASP A CA 1
ATOM 499 C C . ASP A 1 61 ? 32.328 -10.163 10.120 1.00 52.82 61 ASP A C 1
ATOM 500 O O . ASP A 1 61 ? 31.560 -11.108 9.906 1.00 44.45 61 ASP A O 1
ATOM 505 N N . HIS A 1 62 ? 32.005 -8.892 9.953 1.00 57.40 62 HIS A N 1
ATOM 506 C CA . HIS A 1 62 ? 30.659 -8.318 10.046 1.00 71.61 62 HIS A CA 1
ATOM 507 C C . HIS A 1 62 ? 30.051 -7.781 8.754 1.00 75.19 62 HIS A C 1
ATOM 508 O O . HIS A 1 62 ? 29.481 -6.694 8.736 1.00 82.23 62 HIS A O 1
ATOM 510 N N . LEU A 1 63 ? 30.181 -8.584 7.698 1.00 62.27 63 LEU A N 1
ATOM 511 C CA . LEU A 1 63 ? 29.907 -8.129 6.330 1.00 49.32 63 LEU A CA 1
ATOM 512 C C . LEU A 1 63 ? 29.035 -9.095 5.483 1.00 31.82 63 LEU A C 1
ATOM 513 O O . LEU A 1 63 ? 29.531 -10.077 4.912 1.00 39.98 63 LEU A O 1
ATOM 518 N N . PRO A 1 64 ? 27.725 -8.827 5.397 1.00 28.66 64 PRO A N 1
ATOM 519 C CA . PRO A 1 64 ? 26.840 -9.629 4.536 1.00 26.09 64 PRO A CA 1
ATOM 520 C C . PRO A 1 64 ? 27.159 -9.424 3.056 1.00 30.31 64 PRO A C 1
ATOM 521 O O . PRO A 1 64 ? 27.833 -8.445 2.702 1.00 30.20 64 PRO A O 1
ATOM 525 N N . GLN A 1 65 ? 26.697 -10.348 2.214 1.00 29.14 65 GLN A N 1
ATOM 526 C CA . GLN A 1 65 ? 26.912 -10.264 0.771 1.00 28.00 65 GLN A CA 1
ATOM 527 C C . GLN A 1 65 ? 26.326 -8.963 0.216 1.00 22.07 65 GLN A C 1
ATOM 528 O O . GLN A 1 65 ? 25.271 -8.514 0.652 1.00 23.63 65 GLN A O 1
ATOM 534 N N . GLU A 1 66 ? 27.053 -8.352 -0.712 1.00 21.55 66 GLU A N 1
ATOM 535 C CA . GLU A 1 66 ? 26.703 -7.061 -1.333 1.00 25.89 66 GLU A CA 1
ATOM 536 C C . GLU A 1 66 ? 26.724 -5.850 -0.384 1.00 30.42 66 GLU A C 1
ATOM 537 O O . GLU A 1 66 ? 26.144 -4.806 -0.689 1.00 31.35 66 GLU A O 1
ATOM 543 N N . THR A 1 67 ? 27.404 -5.990 0.754 1.00 31.70 67 THR A N 1
ATOM 544 C CA . THR A 1 67 ? 27.926 -4.831 1.471 1.00 24.94 67 THR A CA 1
ATOM 545 C C . THR A 1 67 ? 28.853 -4.040 0.539 1.00 21.50 67 THR A C 1
ATOM 546 O O . THR A 1 67 ? 29.761 -4.614 -0.063 1.00 22.17 67 THR A O 1
ATOM 550 N N . ALA A 1 68 ? 28.607 -2.734 0.413 1.00 25.91 68 ALA A N 1
ATOM 551 C CA . ALA A 1 68 ? 29.505 -1.841 -0.308 1.00 21.22 68 ALA A CA 1
ATOM 552 C C . ALA A 1 68 ? 30.578 -1.313 0.640 1.00 25.61 68 ALA A C 1
ATOM 553 O O . ALA A 1 68 ? 30.305 -0.948 1.802 1.00 23.51 68 ALA A O 1
ATOM 555 N N . LEU A 1 69 ? 31.777 -1.208 0.077 1.00 21.16 69 LEU A N 1
ATOM 556 C CA . LEU A 1 69 ? 33.037 -1.305 0.794 1.00 23.15 69 LEU A CA 1
ATOM 557 C C . LEU A 1 69 ? 34.116 -0.472 0.145 1.00 21.16 69 LEU A C 1
ATOM 558 O O . LEU A 1 69 ? 34.217 -0.486 -1.080 1.00 20.80 69 LEU A O 1
ATOM 563 N N . ARG A 1 70 ? 34.935 0.218 0.940 1.00 30.93 70 ARG A N 1
ATOM 564 C CA . ARG A 1 70 ? 36.241 0.696 0.469 1.00 24.79 70 ARG A CA 1
ATOM 565 C C . ARG A 1 70 ? 37.306 -0.015 1.274 1.00 30.93 70 ARG A C 1
ATOM 566 O O . ARG A 1 70 ? 37.227 -0.075 2.505 1.00 22.03 70 ARG A O 1
ATOM 574 N N . VAL A 1 71 ? 38.307 -0.554 0.597 1.00 21.51 71 VAL A N 1
ATOM 575 C CA . VAL A 1 71 ? 39.340 -1.262 1.324 1.00 21.82 71 VAL A CA 1
ATOM 576 C C . VAL A 1 71 ? 40.732 -0.753 0.911 1.00 25.41 71 VAL A C 1
ATOM 577 O O . VAL A 1 71 ? 40.948 -0.386 -0.241 1.00 22.61 71 VAL A O 1
ATOM 581 N N . TRP A 1 72 ? 41.654 -0.678 1.870 1.00 24.85 72 TRP A N 1
ATOM 582 C CA . TRP A 1 72 ? 43.020 -0.206 1.617 1.00 22.66 72 TRP A CA 1
ATOM 583 C C . TRP A 1 72 ? 44.026 -1.288 1.992 1.00 22.97 72 TRP A C 1
ATOM 584 O O . TRP A 1 72 ? 43.934 -1.864 3.068 1.00 33.24 72 TRP A O 1
ATOM 595 N N . GLY A 1 73 ? 44.999 -1.565 1.136 1.00 22.98 73 GLY A N 1
ATOM 596 C CA . GLY A 1 73 ? 45.977 -2.575 1.507 1.00 23.37 73 GLY A CA 1
ATOM 597 C C . GLY A 1 73 ? 47.119 -2.692 0.526 1.00 26.77 73 GLY A C 1
ATOM 598 O O . GLY A 1 73 ? 47.221 -1.897 -0.406 1.00 24.08 73 GLY A O 1
ATOM 599 N N . ARG A 1 74 ? 47.985 -3.681 0.722 1.00 28.16 74 ARG A N 1
ATOM 600 C CA A ARG A 1 74 ? 49.118 -3.878 -0.176 0.49 30.37 74 ARG A CA 1
ATOM 601 C CA B ARG A 1 74 ? 49.119 -3.878 -0.177 0.51 30.36 74 ARG A CA 1
ATOM 602 C C . ARG A 1 74 ? 48.862 -5.026 -1.159 1.00 30.57 74 ARG A C 1
ATOM 603 O O . ARG A 1 74 ? 48.473 -6.121 -0.767 1.00 30.39 74 ARG A O 1
ATOM 618 N N . VAL A 1 75 ? 49.068 -4.767 -2.446 1.00 33.11 75 VAL A N 1
ATOM 619 C CA . VAL A 1 75 ? 48.916 -5.813 -3.445 1.00 23.21 75 VAL A CA 1
ATOM 620 C C . VAL A 1 75 ? 50.035 -6.846 -3.319 1.00 32.40 75 VAL A C 1
ATOM 621 O O . VAL A 1 75 ? 51.222 -6.515 -3.365 1.00 35.29 75 VAL A O 1
ATOM 625 N N . ARG A 1 76 ? 49.648 -8.099 -3.138 1.00 30.46 76 ARG A N 1
ATOM 626 C CA . ARG A 1 76 ? 50.591 -9.196 -3.017 1.00 34.33 76 ARG A CA 1
ATOM 627 C C . ARG A 1 76 ? 50.435 -10.142 -4.194 1.00 36.38 76 ARG A C 1
ATOM 628 O O . ARG A 1 76 ? 49.316 -10.422 -4.651 1.00 41.82 76 ARG A O 1
ATOM 636 N N . GLU A 1 77 ? 51.572 -10.622 -4.683 1.00 37.25 77 GLU A N 1
ATOM 637 C CA . GLU A 1 77 ? 51.606 -11.680 -5.678 1.00 47.13 77 GLU A CA 1
ATOM 638 C C . GLU A 1 77 ? 51.681 -12.991 -4.918 1.00 47.05 77 GLU A C 1
ATOM 639 O O . GLU A 1 77 ? 52.435 -13.102 -3.945 1.00 46.53 77 GLU A O 1
ATOM 645 N N . ASP A 1 78 ? 50.889 -13.969 -5.348 1.00 50.75 78 ASP A N 1
ATOM 646 C CA . ASP A 1 78 ? 50.681 -15.193 -4.574 1.00 54.72 78 ASP A CA 1
ATOM 647 C C . ASP A 1 78 ? 49.851 -16.195 -5.372 1.00 51.75 78 ASP A C 1
ATOM 648 O O . ASP A 1 78 ? 48.677 -15.954 -5.648 1.00 49.64 78 ASP A O 1
ATOM 653 N N . ARG A 1 79 ? 50.458 -17.314 -5.754 1.00 57.75 79 ARG A N 1
ATOM 654 C CA . ARG A 1 79 ? 49.779 -18.234 -6.663 1.00 64.71 79 ARG A CA 1
ATOM 655 C C . ARG A 1 79 ? 48.783 -19.089 -5.883 1.00 59.83 79 ARG A C 1
ATOM 656 O O . ARG A 1 79 ? 47.872 -19.677 -6.463 1.00 48.64 79 ARG A O 1
ATOM 664 N N . ARG A 1 80 ? 48.939 -19.148 -4.562 1.00 63.06 80 ARG A N 1
ATOM 665 C CA . ARG A 1 80 ? 47.912 -19.776 -3.737 1.00 67.57 80 ARG A CA 1
ATOM 666 C C . ARG A 1 80 ? 46.594 -18.982 -3.787 1.00 68.59 80 ARG A C 1
ATOM 667 O O . ARG A 1 80 ? 45.524 -19.538 -3.552 1.00 74.52 80 ARG A O 1
ATOM 675 N N . ALA A 1 81 ? 46.674 -17.687 -4.091 1.00 64.87 81 ALA A N 1
ATOM 676 C CA . ALA A 1 81 ? 45.476 -16.863 -4.290 1.00 57.76 81 ALA A CA 1
ATOM 677 C C . ALA A 1 81 ? 44.861 -17.115 -5.668 1.00 57.33 81 ALA A C 1
ATOM 678 O O . ALA A 1 81 ? 45.591 -17.295 -6.642 1.00 60.29 81 ALA A O 1
ATOM 680 N N . PRO A 1 82 ? 43.532 -17.175 -5.711 1.00 51.51 82 PRO A N 1
ATOM 681 C CA . PRO A 1 82 ? 42.805 -17.360 -6.966 1.00 53.33 82 PRO A CA 1
ATOM 682 C C . PRO A 1 82 ? 42.977 -16.057 -7.715 1.00 65.16 82 PRO A C 1
ATOM 683 O O . PRO A 1 82 ? 42.609 -15.006 -7.191 1.00 81.28 82 PRO A O 1
ATOM 687 N N . GLY A 1 83 ? 43.526 -16.111 -8.920 1.00 54.49 83 GLY A N 1
ATOM 688 C CA . GLY A 1 83 ? 43.786 -14.878 -9.649 1.00 47.37 83 GLY A CA 1
ATOM 689 C C . GLY A 1 83 ? 45.301 -14.757 -9.723 1.00 44.44 83 GLY A C 1
ATOM 690 O O . GLY A 1 83 ? 45.837 -14.235 -10.695 1.00 47.15 83 GLY A O 1
ATOM 691 N N . GLY A 1 84 ? 46.004 -15.227 -8.697 1.00 36.79 84 GLY A N 1
ATOM 692 C CA . GLY A 1 84 ? 47.438 -15.016 -8.622 1.00 33.78 84 GLY A CA 1
ATOM 693 C C . GLY A 1 84 ? 47.834 -13.809 -7.781 1.00 36.27 84 GLY A C 1
ATOM 694 O O . GLY A 1 84 ? 49.022 -13.559 -7.542 1.00 38.88 84 GLY A O 1
ATOM 695 N N . PHE A 1 85 ? 46.840 -13.056 -7.317 1.00 34.87 85 PHE A N 1
ATOM 696 C CA . PHE A 1 85 ? 47.104 -11.888 -6.474 1.00 34.56 85 PHE A CA 1
ATOM 697 C C . PHE A 1 85 ? 46.086 -11.778 -5.358 1.00 28.81 85 PHE A C 1
ATOM 698 O O . PHE A 1 85 ? 44.982 -12.283 -5.465 1.00 29.59 85 PHE A O 1
ATOM 706 N N . GLU A 1 86 ? 46.469 -11.122 -4.277 1.00 30.76 86 GLU A N 1
ATOM 707 C CA . GLU A 1 86 ? 45.522 -10.827 -3.214 1.00 31.83 86 GLU A CA 1
ATOM 708 C C . GLU A 1 86 ? 45.843 -9.466 -2.621 1.00 31.40 86 GLU A C 1
ATOM 709 O O . GLU A 1 86 ? 46.948 -8.970 -2.793 1.00 32.49 86 GLU A O 1
ATOM 715 N N . LEU A 1 87 ? 44.870 -8.859 -1.949 1.00 25.41 87 LEU A N 1
ATOM 716 C CA . LEU A 1 87 ? 45.087 -7.630 -1.199 1.00 24.93 87 LEU A CA 1
ATOM 717 C C . LEU A 1 87 ? 45.332 -7.946 0.272 1.00 30.59 87 LEU A C 1
ATOM 718 O O . LEU A 1 87 ? 44.470 -8.499 0.935 1.00 29.22 87 LEU A O 1
ATOM 723 N N . ALA A 1 88 ? 46.515 -7.619 0.776 1.00 33.82 88 ALA A N 1
ATOM 724 C CA . ALA A 1 88 ? 46.757 -7.676 2.209 1.00 24.17 88 ALA A CA 1
ATOM 725 C C . ALA A 1 88 ? 46.176 -6.417 2.841 1.00 29.49 88 ALA A C 1
ATOM 726 O O . ALA A 1 88 ? 46.781 -5.340 2.788 1.00 27.48 88 ALA A O 1
ATOM 728 N N . VAL A 1 89 ? 44.998 -6.567 3.435 1.00 23.87 89 VAL A N 1
ATOM 729 C CA . VAL A 1 89 ? 44.219 -5.440 3.931 1.00 23.72 89 VAL A CA 1
ATOM 730 C C . VAL A 1 89 ? 44.823 -4.751 5.163 1.00 25.14 89 VAL A C 1
ATOM 731 O O . VAL A 1 89 ? 45.317 -5.403 6.084 1.00 24.78 89 VAL A O 1
ATOM 735 N N . ARG A 1 90 ? 44.771 -3.423 5.158 1.00 24.19 90 ARG A N 1
ATOM 736 C CA . ARG A 1 90 ? 45.268 -2.620 6.255 1.00 24.69 90 ARG A CA 1
ATOM 737 C C . ARG A 1 90 ? 44.124 -1.832 6.897 1.00 26.58 90 ARG A C 1
ATOM 738 O O . ARG A 1 90 ? 44.077 -1.657 8.108 1.00 31.61 90 ARG A O 1
ATOM 746 N N . ASP A 1 91 ? 43.195 -1.361 6.078 1.00 24.09 91 ASP A N 1
ATOM 747 C CA . ASP A 1 91 ? 42.043 -0.622 6.582 1.00 27.00 91 ASP A CA 1
ATOM 748 C C . ASP A 1 91 ? 40.839 -0.903 5.670 1.00 29.31 91 ASP A C 1
ATOM 749 O O . ASP A 1 91 ? 41.007 -1.318 4.519 1.00 29.27 91 ASP A O 1
ATOM 754 N N . LEU A 1 92 ? 39.635 -0.668 6.180 1.00 23.49 92 LEU A N 1
ATOM 755 C CA . LEU A 1 92 ? 38.407 -1.025 5.481 1.00 35.88 92 LEU A CA 1
ATOM 756 C C . LEU A 1 92 ? 37.283 -0.105 5.927 1.00 38.23 92 LEU A C 1
ATOM 757 O O . LEU A 1 92 ? 37.166 0.199 7.107 1.00 36.59 92 LEU A O 1
ATOM 762 N N . GLN A 1 93 ? 36.449 0.335 4.993 1.00 35.37 93 GLN A N 1
ATOM 763 C CA . GLN A 1 93 ? 35.337 1.203 5.346 1.00 27.91 93 GLN A CA 1
ATOM 764 C C . GLN A 1 93 ? 34.055 0.798 4.640 1.00 24.89 93 GLN A C 1
ATOM 765 O O . GLN A 1 93 ? 33.985 0.756 3.417 1.00 34.41 93 GLN A O 1
ATOM 771 N N . VAL A 1 94 ? 33.035 0.517 5.429 1.00 24.58 94 VAL A N 1
ATOM 772 C CA . VAL A 1 94 ? 31.730 0.173 4.904 1.00 26.84 94 VAL A CA 1
ATOM 773 C C . VAL A 1 94 ? 31.049 1.400 4.299 1.00 32.46 94 VAL A C 1
ATOM 774 O O . VAL A 1 94 ? 30.897 2.423 4.957 1.00 37.04 94 VAL A O 1
ATOM 778 N N . VAL A 1 95 ? 30.667 1.311 3.034 1.00 25.75 95 VAL A N 1
ATOM 779 C CA . VAL A 1 95 ? 29.931 2.388 2.398 1.00 22.47 95 VAL A CA 1
ATOM 780 C C . VAL A 1 95 ? 28.425 2.172 2.546 1.00 27.57 95 VAL A C 1
ATOM 781 O O . VAL A 1 95 ? 27.670 3.124 2.716 1.00 24.43 95 VAL A O 1
ATOM 785 N N . SER A 1 96 ? 27.979 0.920 2.488 1.00 27.47 96 SER A N 1
ATOM 786 C CA . SER A 1 96 ? 26.556 0.662 2.729 1.00 22.93 96 SER A CA 1
ATOM 787 C C . SER A 1 96 ? 26.309 -0.797 2.999 1.00 22.93 96 SER A C 1
ATOM 788 O O . SER A 1 96 ? 27.117 -1.642 2.617 1.00 24.14 96 SER A O 1
ATOM 791 N N . ARG A 1 97 ? 25.176 -1.082 3.635 1.00 23.41 97 ARG A N 1
ATOM 792 C CA A ARG A 1 97 ? 24.777 -2.454 3.946 0.60 27.11 97 ARG A CA 1
ATOM 793 C CA B ARG A 1 97 ? 24.774 -2.448 3.957 0.40 27.04 97 ARG A CA 1
ATOM 794 C C . ARG A 1 97 ? 23.433 -2.764 3.293 1.00 28.43 97 ARG A C 1
ATOM 795 O O . ARG A 1 97 ? 22.641 -1.856 3.030 1.00 33.66 97 ARG A O 1
ATOM 810 N N . PRO A 1 98 ? 23.170 -4.050 3.010 1.00 28.34 98 PRO A N 1
ATOM 811 C CA . PRO A 1 98 ? 21.898 -4.417 2.386 1.00 29.14 98 PRO A CA 1
ATOM 812 C C . PRO A 1 98 ? 20.691 -4.113 3.271 1.00 34.82 98 PRO A C 1
ATOM 813 O O . PRO A 1 98 ? 20.728 -4.386 4.465 1.00 36.18 98 PRO A O 1
ATOM 817 N N . GLN A 1 99 ? 19.645 -3.538 2.690 1.00 38.14 99 GLN A N 1
ATOM 818 C CA . GLN A 1 99 ? 18.391 -3.312 3.404 1.00 38.18 99 GLN A CA 1
ATOM 819 C C . GLN A 1 99 ? 17.462 -4.468 3.084 1.00 44.83 99 GLN A C 1
ATOM 820 O O . GLN A 1 99 ? 16.679 -4.416 2.129 1.00 51.74 99 GLN A O 1
ATOM 826 N N . GLY A 1 100 ? 17.569 -5.521 3.884 1.00 42.91 100 GLY A N 1
ATOM 827 C CA . GLY A 1 100 ? 16.888 -6.765 3.599 1.00 42.05 100 GLY A CA 1
ATOM 828 C C . GLY A 1 100 ? 17.916 -7.850 3.333 1.00 43.10 100 GLY A C 1
ATOM 829 O O . GLY A 1 100 ? 19.123 -7.609 3.398 1.00 31.70 100 GLY A O 1
ATOM 830 N N . GLU A 1 101 ? 17.444 -9.055 3.041 1.00 44.88 101 GLU A N 1
ATOM 831 C CA . GLU A 1 101 ? 18.361 -10.133 2.732 1.00 47.60 101 GLU A CA 1
ATOM 832 C C . GLU A 1 101 ? 18.594 -10.109 1.235 1.00 38.24 101 GLU A C 1
ATOM 833 O O . GLU A 1 101 ? 17.647 -9.963 0.464 1.00 35.12 101 GLU A O 1
ATOM 839 N N . TYR A 1 102 ? 19.857 -10.198 0.835 1.00 31.77 102 TYR A N 1
ATOM 840 C CA . TYR A 1 102 ? 20.196 -10.280 -0.577 1.00 31.26 102 TYR A CA 1
ATOM 841 C C . TYR A 1 102 ? 19.634 -11.608 -1.095 1.00 34.02 102 TYR A C 1
ATOM 842 O O . TYR A 1 102 ? 19.867 -12.653 -0.489 1.00 40.18 102 TYR A O 1
ATOM 851 N N . PRO A 1 103 ? 18.853 -11.564 -2.189 1.00 34.93 103 PRO A N 1
ATOM 852 C CA . PRO A 1 103 ? 18.102 -12.716 -2.719 1.00 30.84 103 PRO A CA 1
ATOM 853 C C . PRO A 1 103 ? 18.935 -13.821 -3.386 1.00 29.50 103 PRO A C 1
ATOM 854 O O . PRO A 1 103 ? 18.363 -14.867 -3.679 1.00 47.07 103 PRO A O 1
ATOM 858 N N . ILE A 1 104 ? 20.226 -13.609 -3.637 1.00 24.89 104 ILE A N 1
ATOM 859 C CA . ILE A 1 104 ? 21.026 -14.596 -4.380 1.00 31.80 104 ILE A CA 1
ATOM 860 C C . ILE A 1 104 ? 22.286 -15.079 -3.652 1.00 38.58 104 ILE A C 1
ATOM 861 O O . ILE A 1 104 ? 23.387 -14.597 -3.911 1.00 45.87 104 ILE A O 1
ATOM 866 N N . GLY A 1 105 ? 22.126 -16.037 -2.747 1.00 37.22 105 GLY A N 1
ATOM 867 C CA . GLY A 1 105 ? 23.266 -16.675 -2.123 1.00 35.78 105 GLY A CA 1
ATOM 868 C C . GLY A 1 105 ? 23.919 -17.640 -3.096 1.00 50.12 105 GLY A C 1
ATOM 869 O O . GLY A 1 105 ? 23.261 -18.182 -3.989 1.00 49.52 105 GLY A O 1
ATOM 870 N N . PRO A 1 106 ? 25.226 -17.871 -2.918 1.00 60.36 106 PRO A N 1
ATOM 871 C CA . PRO A 1 106 ? 26.084 -18.670 -3.811 1.00 62.77 106 PRO A CA 1
ATOM 872 C C . PRO A 1 106 ? 25.629 -20.119 -4.024 1.00 59.85 106 PRO A C 1
ATOM 873 O O . PRO A 1 106 ? 25.295 -20.800 -3.057 1.00 59.50 106 PRO A O 1
ATOM 877 N N . LYS A 1 107 ? 25.626 -20.567 -5.279 1.00 59.02 107 LYS A N 1
ATOM 878 C CA . LYS A 1 107 ? 25.411 -21.977 -5.630 1.00 64.26 107 LYS A CA 1
ATOM 879 C C . LYS A 1 107 ? 24.058 -22.544 -5.163 1.00 64.01 107 LYS A C 1
ATOM 880 O O . LYS A 1 107 ? 23.976 -23.678 -4.680 1.00 66.00 107 LYS A O 1
ATOM 882 N N . GLU A 1 108 ? 22.996 -21.769 -5.330 1.00 54.06 108 GLU A N 1
ATOM 883 C CA . GLU A 1 108 ? 21.725 -22.124 -4.722 1.00 54.69 108 GLU A CA 1
ATOM 884 C C . GLU A 1 108 ? 20.590 -22.342 -5.715 1.00 52.10 108 GLU A C 1
ATOM 885 O O . GLU A 1 108 ? 20.007 -23.428 -5.794 1.00 59.44 108 GLU A O 1
ATOM 891 N N . HIS A 1 109 ? 20.283 -21.283 -6.456 1.00 30.53 109 HIS A N 1
ATOM 892 C CA . HIS A 1 109 ? 19.028 -21.153 -7.172 1.00 29.44 109 HIS A CA 1
ATOM 893 C C . HIS A 1 109 ? 19.032 -21.699 -8.602 1.00 37.17 109 HIS A C 1
ATOM 894 O O . HIS A 1 109 ? 20.090 -21.900 -9.207 1.00 37.21 109 HIS A O 1
ATOM 901 N N . GLY A 1 110 ? 17.830 -21.930 -9.129 1.00 24.50 110 GLY A N 1
ATOM 902 C CA . GLY A 1 110 ? 17.654 -22.328 -10.517 1.00 24.29 110 GLY A CA 1
ATOM 903 C C . GLY A 1 110 ? 17.684 -21.138 -11.461 1.00 29.41 110 GLY A C 1
ATOM 904 O O . GLY A 1 110 ? 17.499 -19.982 -11.047 1.00 24.15 110 GLY A O 1
ATOM 905 N N . ILE A 1 111 ? 17.897 -21.415 -12.742 1.00 23.25 111 ILE A N 1
ATOM 906 C CA . ILE A 1 111 ? 18.224 -20.359 -13.690 1.00 22.53 111 ILE A CA 1
ATOM 907 C C . ILE A 1 111 ? 17.100 -19.313 -13.831 1.00 31.43 111 ILE A C 1
ATOM 908 O O . ILE A 1 111 ? 17.372 -18.126 -13.978 1.00 36.01 111 ILE A O 1
ATOM 913 N N . ASP A 1 112 ? 15.845 -19.744 -13.761 1.00 23.55 112 ASP A N 1
ATOM 914 C CA . ASP A 1 112 ? 14.717 -18.835 -13.932 1.00 27.64 112 ASP A CA 1
ATOM 915 C C . ASP A 1 112 ? 14.574 -17.858 -12.770 1.00 34.61 112 ASP A C 1
ATOM 916 O O . ASP A 1 112 ? 14.227 -16.698 -12.974 1.00 30.63 112 ASP A O 1
ATOM 921 N N . PHE A 1 113 ? 14.827 -18.332 -11.551 1.00 31.28 113 PHE A N 1
ATOM 922 C CA . PHE A 1 113 ? 14.855 -17.451 -10.386 1.00 28.39 113 PHE A CA 1
ATOM 923 C C . PHE A 1 113 ? 15.938 -16.389 -10.571 1.00 23.23 113 PHE A C 1
ATOM 924 O O . PHE A 1 113 ? 15.747 -15.219 -10.261 1.00 24.03 113 PHE A O 1
ATOM 932 N N . LEU A 1 114 ? 17.080 -16.821 -11.070 1.00 22.71 114 LEU A N 1
ATOM 933 C CA . LEU A 1 114 ? 18.187 -15.928 -11.280 1.00 24.26 114 LEU A CA 1
ATOM 934 C C . LEU A 1 114 ? 17.875 -14.881 -12.367 1.00 26.05 114 LEU A C 1
ATOM 935 O O . LEU A 1 114 ? 18.176 -13.708 -12.190 1.00 25.88 114 LEU A O 1
ATOM 940 N N . MET A 1 115 ? 17.251 -15.301 -13.465 1.00 26.51 115 MET A N 1
ATOM 941 C CA . MET A 1 115 ? 16.823 -14.380 -14.523 1.00 25.74 115 MET A CA 1
ATOM 942 C C . MET A 1 115 ? 15.680 -13.448 -14.089 1.00 28.29 115 MET A C 1
ATOM 943 O O . MET A 1 115 ? 15.557 -12.341 -14.610 1.00 29.62 115 MET A O 1
ATOM 948 N N . ASP A 1 116 ? 14.857 -13.876 -13.135 1.00 22.59 116 ASP A N 1
ATOM 949 C CA . ASP A 1 116 ? 13.855 -12.980 -12.552 1.00 24.88 116 ASP A CA 1
ATOM 950 C C . ASP A 1 116 ? 14.532 -11.902 -11.710 1.00 26.24 116 ASP A C 1
ATOM 951 O O . ASP A 1 116 ? 13.937 -10.866 -11.406 1.00 27.47 116 ASP A O 1
ATOM 956 N N . HIS A 1 117 ? 15.784 -12.150 -11.339 1.00 25.08 117 HIS A N 1
ATOM 957 C CA . HIS A 1 117 ? 16.536 -11.215 -10.509 1.00 24.99 117 HIS A CA 1
ATOM 958 C C . HIS A 1 117 ? 17.747 -10.710 -11.287 1.00 25.51 117 HIS A C 1
ATOM 959 O O . HIS A 1 117 ? 18.791 -10.388 -10.706 1.00 23.13 117 HIS A O 1
ATOM 966 N N . ARG A 1 118 ? 17.571 -10.641 -12.606 1.00 26.59 118 ARG A N 1
ATOM 967 C CA . ARG A 1 118 ? 18.630 -10.350 -13.572 1.00 23.67 118 ARG A CA 1
ATOM 968 C C . ARG A 1 118 ? 19.429 -9.091 -13.234 1.00 23.66 118 ARG A C 1
ATOM 969 O O . ARG A 1 118 ? 20.659 -9.068 -13.375 1.00 23.61 118 ARG A O 1
ATOM 977 N N . HIS A 1 119 ? 18.729 -8.060 -12.760 1.00 22.14 119 HIS A N 1
ATOM 978 C CA . HIS A 1 119 ? 19.358 -6.775 -12.436 1.00 26.41 119 HIS A CA 1
ATOM 979 C C . HIS A 1 119 ? 20.348 -6.878 -11.266 1.00 32.57 119 HIS A C 1
ATOM 980 O O . HIS A 1 119 ? 21.230 -6.023 -11.108 1.00 25.35 119 HIS A O 1
ATOM 987 N N . LEU A 1 120 ? 20.199 -7.923 -10.448 1.00 27.98 120 LEU A N 1
ATOM 988 C CA . LEU A 1 120 ? 21.169 -8.216 -9.389 1.00 26.04 120 LEU A CA 1
ATOM 989 C C . LEU A 1 120 ? 22.096 -9.335 -9.823 1.00 25.98 120 LEU A C 1
ATOM 990 O O . LEU A 1 120 ? 23.295 -9.325 -9.527 1.00 21.31 120 LEU A O 1
ATOM 995 N N . TRP A 1 121 ? 21.530 -10.311 -10.519 1.00 20.21 121 TRP A N 1
ATOM 996 C CA . TRP A 1 121 ? 22.305 -11.468 -10.930 1.00 24.69 121 TRP A CA 1
ATOM 997 C C . TRP A 1 121 ? 23.472 -11.094 -11.859 1.00 21.65 121 TRP A C 1
ATOM 998 O O . TRP A 1 121 ? 24.484 -11.794 -11.896 1.00 19.41 121 TRP A O 1
ATOM 1009 N N . LEU A 1 122 ? 23.334 -9.996 -12.604 1.00 19.20 122 LEU A N 1
ATOM 1010 C CA . LEU A 1 122 ? 24.415 -9.543 -13.480 1.00 18.73 122 LEU A CA 1
ATOM 1011 C C . LEU A 1 122 ? 25.745 -9.299 -12.745 1.00 18.60 122 LEU A C 1
ATOM 1012 O O . LEU A 1 122 ? 26.796 -9.302 -13.358 1.00 22.36 122 LEU A O 1
ATOM 1017 N N . ARG A 1 123 ? 25.691 -9.101 -11.430 1.00 24.45 123 ARG A N 1
ATOM 1018 C CA . ARG A 1 123 ? 26.885 -8.874 -10.628 1.00 23.88 123 ARG A CA 1
ATOM 1019 C C . ARG A 1 123 ? 27.759 -10.116 -10.437 1.00 26.74 123 ARG A C 1
ATOM 1020 O O . ARG A 1 123 ? 28.952 -9.994 -10.141 1.00 23.10 123 ARG A O 1
ATOM 1028 N N . HIS A 1 124 ? 27.175 -11.300 -10.603 1.00 19.03 124 HIS A N 1
ATOM 1029 C CA . HIS A 1 124 ? 27.860 -12.548 -10.239 1.00 25.38 124 HIS A CA 1
ATOM 1030 C C . HIS A 1 124 ? 28.830 -13.039 -11.302 1.00 22.33 124 HIS A C 1
ATOM 1031 O O . HIS A 1 124 ? 28.802 -12.563 -12.437 1.00 28.51 124 HIS A O 1
ATOM 1038 N N . ARG A 1 125 ? 29.670 -14.001 -10.924 1.00 19.10 125 ARG A N 1
ATOM 1039 C CA A ARG A 1 125 ? 30.763 -14.469 -11.781 0.55 21.16 125 ARG A CA 1
ATOM 1040 C CA B ARG A 1 125 ? 30.761 -14.491 -11.780 0.45 21.11 125 ARG A CA 1
ATOM 1041 C C . ARG A 1 125 ? 30.346 -14.884 -13.205 1.00 22.34 125 ARG A C 1
ATOM 1042 O O . ARG A 1 125 ? 30.966 -14.460 -14.181 1.00 26.86 125 ARG A O 1
ATOM 1057 N N . ARG A 1 126 ? 29.305 -15.702 -13.343 1.00 29.11 126 ARG A N 1
ATOM 1058 C CA . ARG A 1 126 ? 28.971 -16.205 -14.674 1.00 28.80 126 ARG A CA 1
ATOM 1059 C C . ARG A 1 126 ? 28.396 -15.132 -15.618 1.00 22.65 126 ARG A C 1
ATOM 1060 O O . ARG A 1 126 ? 28.844 -15.030 -16.784 1.00 18.15 126 ARG A O 1
ATOM 1068 N N . PRO A 1 127 ? 27.428 -14.329 -15.143 1.00 18.47 127 PRO A N 1
ATOM 1069 C CA . PRO A 1 127 ? 26.996 -13.230 -16.027 1.00 23.39 127 PRO A CA 1
ATOM 1070 C C . PRO A 1 127 ? 28.100 -12.198 -16.263 1.00 21.91 127 PRO A C 1
ATOM 1071 O O . PRO A 1 127 ? 28.154 -11.620 -17.341 1.00 24.09 127 PRO A O 1
ATOM 1075 N N . PHE A 1 128 ? 28.956 -11.976 -15.270 1.00 17.92 128 PHE A N 1
ATOM 1076 C CA . PHE A 1 128 ? 30.151 -11.147 -15.438 1.00 21.47 128 PHE A CA 1
ATOM 1077 C C . PHE A 1 128 ? 30.975 -11.626 -16.641 1.00 22.55 128 PHE A C 1
ATOM 1078 O O . PHE A 1 128 ? 31.309 -10.849 -17.545 1.00 25.63 128 PHE A O 1
ATOM 1086 N N . ALA A 1 129 ? 31.280 -12.919 -16.655 1.00 22.32 129 ALA A N 1
ATOM 1087 C CA . ALA A 1 129 ? 32.053 -13.492 -17.744 1.00 23.13 129 ALA A CA 1
ATOM 1088 C C . ALA A 1 129 ? 31.321 -13.346 -19.096 1.00 22.39 129 ALA A C 1
ATOM 1089 O O . ALA A 1 129 ? 31.923 -12.912 -20.109 1.00 18.09 129 ALA A O 1
ATOM 1091 N N . VAL A 1 130 ? 30.027 -13.668 -19.112 1.00 23.26 130 VAL A N 1
ATOM 1092 C CA . VAL A 1 130 ? 29.261 -13.546 -20.357 1.00 27.57 130 VAL A CA 1
ATOM 1093 C C . VAL A 1 130 ? 29.276 -12.102 -20.907 1.00 24.38 130 VAL A C 1
ATOM 1094 O O . VAL A 1 130 ? 29.612 -11.866 -22.070 1.00 23.36 130 VAL A O 1
ATOM 1098 N N . MET A 1 131 ? 28.939 -11.135 -20.067 1.00 20.81 131 MET A N 1
ATOM 1099 C CA . MET A 1 131 ? 28.917 -9.740 -20.499 1.00 16.92 131 MET A CA 1
ATOM 1100 C C . MET A 1 131 ? 30.285 -9.221 -20.903 1.00 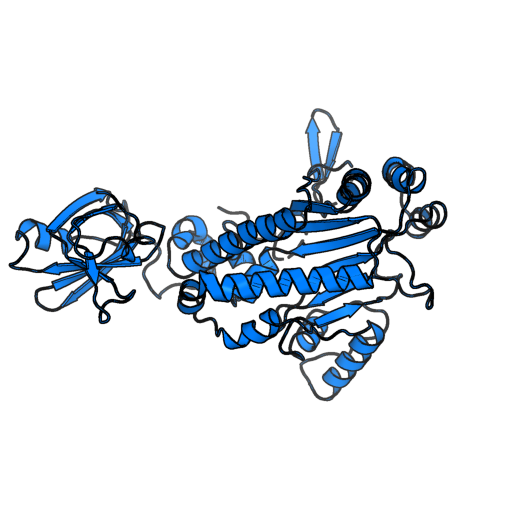23.36 131 MET A C 1
ATOM 1101 O O . MET A 1 131 ? 30.389 -8.392 -21.802 1.00 23.14 131 MET A O 1
ATOM 1106 N N . ARG A 1 132 ? 31.345 -9.694 -20.259 1.00 21.70 132 ARG A N 1
ATOM 1107 C CA . ARG A 1 132 ? 32.653 -9.221 -20.685 1.00 18.84 132 ARG A CA 1
ATOM 1108 C C . ARG A 1 132 ? 33.048 -9.809 -22.047 1.00 20.76 132 ARG A C 1
ATOM 1109 O O . ARG A 1 132 ? 33.772 -9.171 -22.849 1.00 19.60 132 ARG A O 1
ATOM 1117 N N . ILE A 1 133 ? 32.558 -11.017 -22.316 1.00 20.14 133 ILE A N 1
ATOM 1118 C CA . ILE A 1 133 ? 32.817 -11.624 -23.610 1.00 21.72 133 ILE A CA 1
ATOM 1119 C C . ILE A 1 133 ? 31.973 -10.914 -24.696 1.00 19.70 133 ILE A C 1
ATOM 1120 O O . ILE A 1 133 ? 32.472 -10.583 -25.760 1.00 23.69 133 ILE A O 1
ATOM 1125 N N . ARG A 1 134 ? 30.719 -10.619 -24.391 1.00 18.06 134 ARG A N 1
ATOM 1126 C CA . ARG A 1 134 ? 29.888 -9.797 -25.256 1.00 16.41 134 ARG A CA 1
ATOM 1127 C C . ARG A 1 134 ? 30.550 -8.445 -25.586 1.00 19.32 134 ARG A C 1
ATOM 1128 O O . ARG A 1 134 ? 30.607 -8.023 -26.759 1.00 19.30 134 ARG A O 1
ATOM 1136 N N . ASP A 1 135 ? 31.049 -7.758 -24.563 1.00 17.57 135 ASP A N 1
ATOM 1137 C CA . ASP A 1 135 ? 31.748 -6.487 -24.791 1.00 21.38 135 ASP A CA 1
ATOM 1138 C C . ASP A 1 135 ? 32.969 -6.669 -25.693 1.00 16.35 135 ASP A C 1
ATOM 1139 O O . ASP A 1 135 ? 33.250 -5.840 -26.583 1.00 19.69 135 ASP A O 1
ATOM 1144 N N . GLU A 1 136 ? 33.709 -7.744 -25.426 1.00 17.42 136 GLU A N 1
ATOM 1145 C CA . GLU A 1 136 ? 34.898 -8.064 -26.208 1.00 21.70 136 GLU A CA 1
ATOM 1146 C C . GLU A 1 136 ? 34.515 -8.233 -27.692 1.00 25.18 136 GLU A C 1
ATOM 1147 O O . GLU A 1 136 ? 35.190 -7.719 -28.583 1.00 27.00 136 GLU A O 1
ATOM 1153 N N . LEU A 1 137 ? 33.404 -8.919 -27.945 1.00 25.58 137 LEU A N 1
ATOM 1154 C CA . LEU A 1 137 ? 32.944 -9.145 -29.307 1.00 21.43 137 LEU A CA 1
ATOM 1155 C C . LEU A 1 137 ? 32.492 -7.859 -29.971 1.00 26.18 137 LEU A C 1
ATOM 1156 O O . LEU A 1 137 ? 32.823 -7.632 -31.124 1.00 29.21 137 LEU A O 1
ATOM 1161 N N . GLU A 1 138 ? 31.755 -7.003 -29.261 1.00 19.73 138 GLU A N 1
ATOM 1162 C CA . GLU A 1 138 ? 31.279 -5.761 -29.893 1.00 20.34 138 GLU A CA 1
ATOM 1163 C C . GLU A 1 138 ? 32.450 -4.815 -30.255 1.00 27.38 138 GLU A C 1
ATOM 1164 O O . GLU A 1 138 ? 32.509 -4.240 -31.397 1.00 21.77 138 GLU A O 1
ATOM 1170 N N . ARG A 1 139 ? 33.400 -4.690 -29.316 1.00 16.40 139 ARG A N 1
ATOM 1171 C CA . ARG A 1 139 ? 34.605 -3.923 -29.613 1.00 25.25 139 ARG A CA 1
ATOM 1172 C C . ARG A 1 139 ? 35.360 -4.533 -30.790 1.00 19.63 139 ARG A C 1
ATOM 1173 O O . ARG A 1 139 ? 35.800 -3.813 -31.699 1.00 20.73 139 ARG A O 1
ATOM 1181 N N . ALA A 1 140 ? 35.489 -5.858 -30.797 1.00 20.13 140 ALA A N 1
ATOM 1182 C CA . ALA A 1 140 ? 36.294 -6.502 -31.834 1.00 29.25 140 ALA A CA 1
ATOM 1183 C C . ALA A 1 140 ? 35.622 -6.399 -33.200 1.00 30.83 140 ALA A C 1
ATOM 1184 O O . ALA A 1 140 ? 36.298 -6.365 -34.215 1.00 28.29 140 ALA A O 1
ATOM 1186 N N . ILE A 1 141 ? 34.296 -6.363 -33.229 1.00 27.11 141 ILE A N 1
ATOM 1187 C CA . ILE A 1 141 ? 33.580 -6.165 -34.479 1.00 24.25 141 ILE A CA 1
ATOM 1188 C C . ILE A 1 141 ? 33.928 -4.785 -35.012 1.00 21.75 141 ILE A C 1
ATOM 1189 O O . ILE A 1 141 ? 34.324 -4.644 -36.199 1.00 17.81 141 ILE A O 1
ATOM 1194 N N . HIS A 1 142 ? 33.834 -3.767 -34.150 1.00 18.87 142 HIS A N 1
ATOM 1195 C CA . HIS A 1 142 ? 34.234 -2.434 -34.656 1.00 21.32 142 HIS A CA 1
ATOM 1196 C C . HIS A 1 142 ? 35.694 -2.362 -35.109 1.00 25.72 142 HIS A C 1
ATOM 1197 O O . HIS A 1 142 ? 36.012 -1.650 -36.065 1.00 29.69 142 HIS A O 1
ATOM 1204 N N . GLU A 1 143 ? 36.585 -3.092 -34.448 1.00 25.92 143 GLU A N 1
ATOM 1205 C CA . GLU A 1 143 ? 37.986 -3.065 -34.883 1.00 26.45 143 GLU A CA 1
ATOM 1206 C C . GLU A 1 143 ? 38.179 -3.806 -36.223 1.00 25.28 143 GLU A C 1
ATOM 1207 O O . GLU A 1 143 ? 38.902 -3.350 -37.102 1.00 21.84 143 GLU A O 1
ATOM 1213 N N . PHE A 1 144 ? 37.524 -4.950 -36.359 1.00 24.46 144 PHE A N 1
ATOM 1214 C CA . PHE A 1 144 ? 37.637 -5.784 -37.534 1.00 22.40 144 PHE A CA 1
ATOM 1215 C C . PHE A 1 144 ? 37.185 -4.999 -38.736 1.00 22.53 144 PHE A C 1
ATOM 1216 O O . PHE A 1 144 ? 37.867 -4.978 -39.740 1.00 20.52 144 PHE A O 1
ATOM 1224 N N . PHE A 1 145 ? 36.038 -4.339 -38.640 1.00 27.21 145 PHE A N 1
ATOM 1225 C CA . PHE A 1 145 ? 35.562 -3.658 -39.834 1.00 26.45 145 PHE A CA 1
ATOM 1226 C C . PHE A 1 145 ? 36.216 -2.293 -40.024 1.00 27.10 145 PHE A C 1
ATOM 1227 O O . PHE A 1 145 ? 36.413 -1.838 -41.161 1.00 27.84 145 PHE A O 1
ATOM 1235 N N . GLY A 1 146 ? 36.592 -1.654 -38.926 1.00 29.46 146 GLY A N 1
ATOM 1236 C CA . GLY A 1 146 ? 37.330 -0.407 -39.026 1.00 26.38 146 GLY A CA 1
ATOM 1237 C C . GLY A 1 146 ? 38.680 -0.577 -39.717 1.00 29.35 146 GLY A C 1
ATOM 1238 O O . GLY A 1 146 ? 39.092 0.253 -40.532 1.00 29.83 146 GLY A O 1
ATOM 1239 N N . GLU A 1 147 ? 39.376 -1.664 -39.408 1.00 25.65 147 GLU A N 1
ATOM 1240 C CA . GLU A 1 147 ? 40.707 -1.872 -39.970 1.00 33.13 147 GLU A CA 1
ATOM 1241 C C . GLU A 1 147 ? 40.674 -2.286 -41.441 1.00 25.89 147 GLU A C 1
ATOM 1242 O O . GLU A 1 147 ? 41.683 -2.212 -42.131 1.00 26.21 147 GLU A O 1
ATOM 1248 N N . ARG A 1 148 ? 39.512 -2.725 -41.910 1.00 18.77 148 ARG A N 1
ATOM 1249 C CA . ARG A 1 148 ? 39.336 -3.126 -43.300 1.00 23.89 148 ARG A CA 1
ATOM 1250 C C . ARG A 1 148 ? 38.680 -2.016 -44.139 1.00 29.53 148 ARG A C 1
ATOM 1251 O O . ARG A 1 148 ? 38.370 -2.215 -45.311 1.00 28.47 148 ARG A O 1
ATOM 1259 N N . GLY A 1 149 ? 38.489 -0.842 -43.532 1.00 30.34 149 GLY A N 1
ATOM 1260 C CA . GLY A 1 149 ? 37.896 0.293 -44.220 1.00 19.25 149 GLY A CA 1
ATOM 1261 C C . GLY A 1 149 ? 36.375 0.255 -44.349 1.00 26.01 149 GLY A C 1
ATOM 1262 O O . GLY A 1 149 ? 35.792 1.056 -45.085 1.00 28.16 149 GLY A O 1
ATOM 1263 N N . PHE A 1 150 ? 35.722 -0.676 -43.661 1.00 24.10 150 PHE A N 1
ATOM 1264 C CA . PHE A 1 150 ? 34.265 -0.628 -43.577 1.00 28.24 150 PHE A CA 1
ATOM 1265 C C . PHE A 1 150 ? 33.810 0.578 -42.772 1.00 25.27 150 PHE A C 1
ATOM 1266 O O . PHE A 1 150 ? 34.427 0.946 -41.781 1.00 29.02 150 PHE A O 1
ATOM 1274 N N . LEU A 1 151 ? 32.694 1.155 -43.176 1.00 20.82 151 LEU A N 1
ATOM 1275 C CA . LEU A 1 151 ? 32.068 2.227 -42.426 1.00 20.43 151 LEU A CA 1
ATOM 1276 C C . LEU A 1 151 ? 30.836 1.706 -41.669 1.00 25.30 151 LEU A C 1
ATOM 1277 O O . LEU A 1 151 ? 29.990 1.016 -42.246 1.00 19.38 151 LEU A O 1
ATOM 1282 N N . ARG A 1 152 ? 30.746 2.008 -40.374 1.00 20.37 152 ARG A N 1
ATOM 1283 C CA . ARG A 1 152 ? 29.526 1.702 -39.650 1.00 22.13 152 ARG A CA 1
ATOM 1284 C C . ARG A 1 152 ? 28.430 2.593 -40.201 1.00 24.27 152 ARG A C 1
ATOM 1285 O O . ARG A 1 152 ? 28.629 3.794 -40.401 1.00 22.10 152 ARG A O 1
ATOM 1293 N N . PHE A 1 153 ? 27.273 1.992 -40.439 1.00 27.58 153 PHE A N 1
ATOM 1294 C CA . PHE A 1 153 ? 26.183 2.638 -41.158 1.00 28.09 153 PHE A CA 1
ATOM 1295 C C . PHE A 1 153 ? 24.883 2.262 -40.462 1.00 30.70 153 PHE A C 1
ATOM 1296 O O . PHE A 1 153 ? 24.397 1.144 -40.631 1.00 33.92 153 PHE A O 1
ATOM 1304 N N . ASP A 1 154 ? 24.334 3.175 -39.662 1.00 24.60 154 ASP A N 1
ATOM 1305 C CA . ASP A 1 154 ? 23.185 2.840 -38.820 1.00 25.26 154 ASP A CA 1
ATOM 1306 C C . ASP A 1 154 ? 21.867 2.878 -39.598 1.00 23.88 154 ASP A C 1
ATOM 1307 O O . ASP A 1 154 ? 21.414 3.923 -40.068 1.00 24.23 154 ASP A O 1
ATOM 1312 N N . ALA A 1 155 ? 21.261 1.708 -39.721 1.00 26.96 155 ALA A N 1
ATOM 1313 C CA . ALA A 1 155 ? 20.002 1.549 -40.417 1.00 29.54 155 ALA A CA 1
ATOM 1314 C C . ALA A 1 155 ? 18.861 2.042 -39.539 1.00 25.74 155 ALA A C 1
ATOM 1315 O O . ALA A 1 155 ? 18.929 1.930 -38.323 1.00 20.65 155 ALA A O 1
ATOM 1317 N N . PRO A 1 156 ? 17.801 2.577 -40.151 1.00 21.21 156 PRO A N 1
ATOM 1318 C CA . PRO A 1 156 ? 16.663 3.019 -39.336 1.00 23.91 156 PRO A CA 1
ATOM 1319 C C . PRO A 1 156 ? 16.003 1.852 -38.576 1.00 28.58 156 PRO A C 1
ATOM 1320 O O . PRO A 1 156 ? 16.090 0.701 -39.006 1.00 26.48 156 PRO A O 1
ATOM 1324 N N . ILE A 1 157 ? 15.385 2.138 -37.437 1.00 24.29 157 ILE A N 1
ATOM 1325 C CA . ILE A 1 157 ? 14.647 1.111 -36.717 1.00 23.46 157 ILE A CA 1
ATOM 1326 C C . ILE A 1 157 ? 13.155 1.205 -37.086 1.00 32.00 157 ILE A C 1
ATOM 1327 O O . ILE A 1 157 ? 12.507 0.200 -37.366 1.00 31.98 157 ILE A O 1
ATOM 1332 N N . LEU A 1 158 ? 12.615 2.419 -37.088 1.00 26.01 158 LEU A N 1
ATOM 1333 C CA . LEU A 1 158 ? 11.253 2.623 -37.528 1.00 23.90 158 LEU A CA 1
ATOM 1334 C C . LEU A 1 158 ? 11.157 2.495 -39.047 1.00 33.44 158 LEU A C 1
ATOM 1335 O O . LEU A 1 158 ? 11.941 3.093 -39.777 1.00 37.32 158 LEU A O 1
ATOM 1340 N N . THR A 1 159 ? 10.194 1.708 -39.511 1.00 28.85 159 THR A N 1
ATOM 1341 C CA . THR A 1 159 ? 10.057 1.374 -40.921 1.00 29.77 159 THR A CA 1
ATOM 1342 C C . THR A 1 159 ? 8.643 1.681 -41.360 1.00 33.22 159 THR A C 1
ATOM 1343 O O . THR A 1 159 ? 7.714 1.554 -40.573 1.00 39.13 159 THR A O 1
ATOM 1347 N N . PRO A 1 160 ? 8.470 2.124 -42.606 1.00 37.68 160 PRO A N 1
ATOM 1348 C CA . PRO A 1 160 ? 7.085 2.268 -43.046 1.00 38.36 160 PRO A CA 1
ATOM 1349 C C . PRO A 1 160 ? 6.601 0.981 -43.705 1.00 38.91 160 PRO A C 1
ATOM 1350 O O . PRO A 1 160 ? 5.407 0.697 -43.639 1.00 49.45 160 PRO A O 1
ATOM 1354 N N . LEU A 1 169 ? 5.553 -8.313 -38.245 1.00 51.34 169 LEU A N 1
ATOM 1355 C CA . LEU A 1 169 ? 6.278 -7.134 -37.774 1.00 53.13 169 LEU A CA 1
ATOM 1356 C C . LEU A 1 169 ? 5.536 -6.435 -36.627 1.00 50.05 169 LEU A C 1
ATOM 1357 O O . LEU A 1 169 ? 4.308 -6.372 -36.614 1.00 47.43 169 LEU A O 1
ATOM 1359 N N . PHE A 1 170 ? 6.286 -5.923 -35.653 1.00 47.89 170 PHE A N 1
ATOM 1360 C CA . PHE A 1 170 ? 5.678 -5.186 -34.549 1.00 43.54 170 PHE A CA 1
ATOM 1361 C C . PHE A 1 170 ? 5.238 -3.818 -35.027 1.00 41.44 170 PHE A C 1
ATOM 1362 O O . PHE A 1 170 ? 6.004 -3.101 -35.661 1.00 47.37 170 PHE A O 1
ATOM 1370 N N . GLU A 1 171 ? 4.010 -3.454 -34.691 1.00 39.23 171 GLU A N 1
ATOM 1371 C CA . GLU A 1 171 ? 3.430 -2.196 -35.123 1.00 41.34 171 GLU A CA 1
ATOM 1372 C C . GLU A 1 171 ? 3.478 -1.138 -34.031 1.00 39.37 171 GLU A C 1
ATOM 1373 O O . GLU A 1 171 ? 3.138 -1.399 -32.874 1.00 40.03 171 GLU A O 1
ATOM 1379 N N . VAL A 1 172 ? 3.903 0.058 -34.418 1.00 38.65 172 VAL A N 1
ATOM 1380 C CA . VAL A 1 172 ? 4.040 1.177 -33.496 1.00 36.60 172 VAL A CA 1
ATOM 1381 C C . VAL A 1 172 ? 3.097 2.281 -33.926 1.00 37.70 172 VAL A C 1
ATOM 1382 O O . VAL A 1 172 ? 3.025 2.604 -35.112 1.00 38.45 172 VAL A O 1
ATOM 1386 N N . GLU A 1 173 ? 2.359 2.844 -32.975 1.00 49.06 173 GLU A N 1
ATOM 1387 C CA . GLU A 1 173 ? 1.449 3.944 -33.283 1.00 57.96 173 GLU A CA 1
ATOM 1388 C C . GLU A 1 173 ? 2.202 5.261 -33.167 1.00 62.02 173 GLU A C 1
ATOM 1389 O O . GLU A 1 173 ? 2.871 5.513 -32.164 1.00 64.50 173 GLU A O 1
ATOM 1391 N N . LEU A 1 174 ? 2.108 6.087 -34.202 1.00 59.05 174 LEU A N 1
ATOM 1392 C CA . LEU A 1 174 ? 2.688 7.424 -34.168 1.00 63.98 174 LEU A CA 1
ATOM 1393 C C . LEU A 1 174 ? 1.595 8.453 -33.897 1.00 72.86 174 LEU A C 1
ATOM 1394 O O . LEU A 1 174 ? 0.424 8.098 -33.756 1.00 76.71 174 LEU A O 1
ATOM 1399 N N . PHE A 1 175 ? 1.982 9.725 -33.831 1.00 78.34 175 PHE A N 1
ATOM 1400 C CA . PHE A 1 175 ? 1.027 10.826 -33.680 1.00 79.29 175 PHE A CA 1
ATOM 1401 C C . PHE A 1 175 ? -0.040 10.745 -34.779 1.00 83.35 175 PHE A C 1
ATOM 1402 O O . PHE A 1 175 ? 0.210 10.186 -35.854 1.00 85.02 175 PHE A O 1
ATOM 1410 N N . ASP A 1 176 ? -1.217 11.307 -34.508 1.00 85.62 176 ASP A N 1
ATOM 1411 C CA . ASP A 1 176 ? -2.381 11.123 -35.373 1.00 85.08 176 ASP A CA 1
ATOM 1412 C C . ASP A 1 176 ? -2.633 9.629 -35.566 1.00 91.31 176 ASP A C 1
ATOM 1413 O O . ASP A 1 176 ? -2.457 8.839 -34.634 1.00 92.72 176 ASP A O 1
ATOM 1415 N N . GLY A 1 177 ? -3.028 9.238 -36.774 1.00 90.62 177 GLY A N 1
ATOM 1416 C CA . GLY A 1 177 ? -3.325 7.842 -37.051 1.00 87.78 177 GLY A CA 1
ATOM 1417 C C . GLY A 1 177 ? -2.175 7.046 -37.646 1.00 82.24 177 GLY A C 1
ATOM 1418 O O . GLY A 1 177 ? -2.306 5.845 -37.890 1.00 77.79 177 GLY A O 1
ATOM 1419 N N . GLU A 1 178 ? -1.044 7.712 -37.867 1.00 79.38 178 GLU A N 1
ATOM 1420 C CA . GLU A 1 178 ? 0.089 7.117 -38.578 1.00 74.33 178 GLU A CA 1
ATOM 1421 C C . GLU A 1 178 ? 0.729 5.928 -37.845 1.00 66.93 178 GLU A C 1
ATOM 1422 O O . GLU A 1 178 ? 0.834 5.921 -36.612 1.00 61.57 178 GLU A O 1
ATOM 1424 N N . LYS A 1 179 ? 1.166 4.933 -38.618 1.00 61.01 179 LYS A N 1
ATOM 1425 C CA . LYS A 1 179 ? 1.748 3.710 -38.057 1.00 55.67 179 LYS A CA 1
ATOM 1426 C C . LYS A 1 179 ? 3.105 3.324 -38.667 1.00 52.35 179 LYS A C 1
ATOM 1427 O O . LYS A 1 179 ? 3.307 3.413 -39.876 1.00 54.67 179 LYS A O 1
ATOM 1433 N N . ALA A 1 180 ? 4.032 2.885 -37.821 1.00 43.26 180 ALA A N 1
ATOM 1434 C CA . ALA A 1 180 ? 5.315 2.378 -38.302 1.00 36.10 180 ALA A CA 1
ATOM 1435 C C . ALA A 1 180 ? 5.580 0.981 -37.751 1.00 34.21 180 ALA A C 1
ATOM 1436 O O . ALA A 1 180 ? 4.779 0.448 -36.982 1.00 37.78 180 ALA A O 1
ATOM 1438 N N . TYR A 1 181 ? 6.717 0.402 -38.128 1.00 30.76 181 TYR A N 1
ATOM 1439 C CA . TYR A 1 181 ? 7.005 -0.996 -37.827 1.00 32.21 181 TYR A CA 1
ATOM 1440 C C . TYR A 1 181 ? 8.463 -1.179 -37.445 1.00 36.34 181 TYR A C 1
ATOM 1441 O O . TYR A 1 181 ? 9.346 -0.636 -38.091 1.00 42.80 181 TYR A O 1
ATOM 1450 N N . LEU A 1 182 ? 8.714 -1.924 -36.377 1.00 30.55 182 LEU A N 1
ATOM 1451 C CA . LEU A 1 182 ? 10.080 -2.151 -35.935 1.00 27.70 182 LEU A CA 1
ATOM 1452 C C . LEU A 1 182 ? 10.837 -3.014 -36.943 1.00 27.47 182 LEU A C 1
ATOM 1453 O O . LEU A 1 182 ? 10.364 -4.067 -37.349 1.00 22.65 182 LEU A O 1
ATOM 1458 N N . SER A 1 183 ? 12.022 -2.551 -37.327 1.00 29.68 183 SER A N 1
ATOM 1459 C CA . SER A 1 183 ? 12.866 -3.229 -38.299 1.00 29.86 183 SER A CA 1
ATOM 1460 C C . SER A 1 183 ? 13.188 -4.660 -37.895 1.00 26.05 183 SER A C 1
ATOM 1461 O O . SER A 1 183 ? 13.525 -4.922 -36.749 1.00 24.59 183 SER A O 1
ATOM 1464 N N . GLN A 1 184 ? 13.111 -5.576 -38.852 1.00 23.02 184 GLN A N 1
ATOM 1465 C CA . GLN A 1 184 ? 13.524 -6.951 -38.612 1.00 28.79 184 GLN A CA 1
ATOM 1466 C C . GLN A 1 184 ? 14.943 -7.187 -39.133 1.00 30.95 184 GLN A C 1
ATOM 1467 O O . GLN A 1 184 ? 15.531 -8.253 -38.924 1.00 33.50 184 GLN A O 1
ATOM 1473 N N . SER A 1 185 ? 15.487 -6.161 -39.786 1.00 30.23 185 SER A N 1
ATOM 1474 C CA . SER A 1 185 ? 16.766 -6.231 -40.496 1.00 25.55 185 SER A CA 1
ATOM 1475 C C . SER A 1 185 ? 17.044 -4.906 -41.171 1.00 24.65 185 SER A C 1
ATOM 1476 O O . SER A 1 185 ? 16.148 -4.324 -41.792 1.00 20.14 185 SER A O 1
ATOM 1479 N N . GLY A 1 186 ? 18.286 -4.438 -41.072 1.00 21.50 186 GLY A N 1
ATOM 1480 C CA . GLY A 1 186 ? 18.676 -3.209 -41.744 1.00 26.01 186 GLY A CA 1
ATOM 1481 C C . GLY A 1 186 ? 19.236 -3.393 -43.151 1.00 28.35 186 GLY A C 1
ATOM 1482 O O . GLY A 1 186 ? 19.725 -2.436 -43.760 1.00 28.77 186 GLY A O 1
ATOM 1483 N N . GLN A 1 187 ? 19.158 -4.615 -43.672 1.00 27.25 187 GLN A N 1
ATOM 1484 C CA . GLN A 1 187 ? 19.824 -4.960 -44.927 1.00 25.50 187 GLN A CA 1
ATOM 1485 C C . GLN A 1 187 ? 19.472 -4.063 -46.108 1.00 26.32 187 GLN A C 1
ATOM 1486 O O . GLN A 1 187 ? 20.370 -3.621 -46.820 1.00 23.58 187 GLN A O 1
ATOM 1492 N N . LEU A 1 188 ? 18.184 -3.802 -46.334 1.00 26.04 188 LEU A N 1
ATOM 1493 C CA . LEU A 1 188 ? 17.806 -3.039 -47.524 1.00 29.04 188 LEU A CA 1
ATOM 1494 C C . LEU A 1 188 ? 18.478 -1.668 -47.512 1.00 26.61 188 LEU A C 1
ATOM 1495 O O . LEU A 1 188 ? 18.954 -1.190 -48.549 1.00 27.16 188 LEU A O 1
ATOM 1500 N N . TYR A 1 189 ? 18.542 -1.055 -46.334 1.00 21.84 189 TYR A N 1
ATOM 1501 C CA . TYR A 1 189 ? 19.152 0.263 -46.201 1.00 25.53 189 TYR A CA 1
ATOM 1502 C C . TYR A 1 189 ? 20.667 0.151 -46.305 1.00 23.69 189 TYR A C 1
ATOM 1503 O O . TYR A 1 189 ? 21.357 1.025 -46.867 1.00 25.19 189 TYR A O 1
ATOM 1512 N N . ALA A 1 190 ? 21.173 -0.950 -45.772 1.00 19.77 190 ALA A N 1
ATOM 1513 C CA . ALA A 1 190 ? 22.592 -1.230 -45.818 1.00 19.36 190 ALA A CA 1
ATOM 1514 C C . ALA A 1 190 ? 23.055 -1.332 -47.272 1.00 26.91 190 ALA A C 1
ATOM 1515 O O . ALA A 1 190 ? 24.175 -0.997 -47.569 1.00 22.42 190 ALA A O 1
ATOM 1517 N N . GLU A 1 191 ? 22.191 -1.790 -48.177 1.00 22.01 191 GLU A N 1
ATOM 1518 C CA . GLU A 1 191 ? 22.570 -1.876 -49.587 1.00 19.92 191 GLU A CA 1
ATOM 1519 C C . GLU A 1 191 ? 22.783 -0.480 -50.194 1.00 28.35 191 GLU A C 1
ATOM 1520 O O . GLU A 1 191 ? 23.762 -0.251 -50.921 1.00 27.01 191 GLU A O 1
ATOM 1526 N N . ALA A 1 192 ? 21.886 0.453 -49.882 1.00 20.79 192 ALA A N 1
ATOM 1527 C CA . ALA A 1 192 ? 22.087 1.845 -50.277 1.00 21.29 192 ALA A CA 1
ATOM 1528 C C . ALA A 1 192 ? 23.440 2.311 -49.746 1.00 26.96 192 ALA A C 1
ATOM 1529 O O . ALA A 1 192 ? 24.253 2.896 -50.485 1.00 30.26 192 ALA A O 1
ATOM 1531 N N . GLY A 1 193 ? 23.670 2.029 -48.459 1.00 20.61 193 GLY A N 1
ATOM 1532 C CA . GLY A 1 193 ? 24.951 2.292 -47.837 1.00 20.34 193 GLY A CA 1
ATOM 1533 C C . GLY A 1 193 ? 26.157 1.726 -48.586 1.00 26.46 193 GLY A C 1
ATOM 1534 O O . GLY A 1 193 ? 27.141 2.413 -48.771 1.00 27.49 193 GLY A O 1
ATOM 1535 N N . ALA A 1 194 ? 26.084 0.474 -49.009 1.00 19.86 194 ALA A N 1
ATOM 1536 C CA . ALA A 1 194 ? 27.171 -0.187 -49.714 1.00 25.03 194 ALA A CA 1
ATOM 1537 C C . ALA A 1 194 ? 27.428 0.502 -51.042 1.00 27.48 194 ALA A C 1
ATOM 1538 O O . ALA A 1 194 ? 28.579 0.640 -51.462 1.00 25.14 194 ALA A O 1
ATOM 1540 N N . LEU A 1 195 ? 26.354 0.924 -51.704 1.00 24.20 195 LEU A N 1
ATOM 1541 C CA . LEU A 1 195 ? 26.504 1.600 -52.987 1.00 25.19 195 LEU A CA 1
ATOM 1542 C C . LEU A 1 195 ? 27.077 3.006 -52.801 1.00 26.30 195 LEU A C 1
ATOM 1543 O O . LEU A 1 195 ? 27.674 3.563 -53.726 1.00 21.94 195 LEU A O 1
ATOM 1548 N N . ALA A 1 196 ? 26.914 3.574 -51.606 1.00 26.68 196 ALA A N 1
ATOM 1549 C CA . ALA A 1 196 ? 27.530 4.876 -51.325 1.00 23.02 196 ALA A CA 1
ATOM 1550 C C . ALA A 1 196 ? 28.961 4.803 -50.729 1.00 22.82 196 ALA A C 1
ATOM 1551 O O . ALA A 1 196 ? 29.759 5.721 -50.919 1.00 24.42 196 ALA A O 1
ATOM 1553 N N . PHE A 1 197 ? 29.299 3.722 -50.033 1.00 20.92 197 PHE A N 1
ATOM 1554 C CA . PHE A 1 197 ? 30.521 3.691 -49.232 1.00 22.05 197 PHE A CA 1
ATOM 1555 C C . PHE A 1 197 ? 31.334 2.414 -49.425 1.00 23.73 197 PHE A C 1
ATOM 1556 O O . PHE A 1 197 ? 32.258 2.158 -48.655 1.00 21.15 197 PHE A O 1
ATOM 1564 N N . ALA A 1 198 ? 30.954 1.619 -50.432 1.00 26.04 198 ALA A N 1
ATOM 1565 C CA . ALA A 1 198 ? 31.651 0.380 -50.838 1.00 25.97 198 ALA A CA 1
ATOM 1566 C C . ALA A 1 198 ? 31.487 -0.758 -49.847 1.00 25.25 198 ALA A C 1
ATOM 1567 O O . ALA A 1 198 ? 31.148 -1.880 -50.237 1.00 20.79 198 ALA A O 1
ATOM 1569 N N . LYS A 1 199 ? 31.752 -0.483 -48.574 1.00 19.24 199 LYS A N 1
ATOM 1570 C CA . LYS A 1 199 ? 31.704 -1.532 -47.561 1.00 20.08 199 LYS A CA 1
ATOM 1571 C C . LYS A 1 199 ? 31.212 -0.949 -46.253 1.00 21.98 199 LYS A C 1
ATOM 1572 O O . LYS A 1 199 ? 31.822 -0.033 -45.689 1.00 22.88 199 LYS A O 1
ATOM 1578 N N . VAL A 1 200 ? 30.081 -1.473 -45.796 1.00 23.47 200 VAL A N 1
ATOM 1579 C CA . VAL A 1 200 ? 29.420 -0.948 -44.607 1.00 22.23 200 VAL A CA 1
ATOM 1580 C C . VAL A 1 200 ? 28.920 -2.064 -43.690 1.00 23.28 200 VAL A C 1
ATOM 1581 O O . VAL A 1 200 ? 28.871 -3.239 -44.071 1.00 22.44 200 VAL A O 1
ATOM 1585 N N . TYR A 1 201 ? 28.555 -1.688 -42.476 1.00 17.88 201 TYR A N 1
ATOM 1586 C CA . TYR A 1 201 ? 27.895 -2.610 -41.578 1.00 24.52 201 TYR A CA 1
ATOM 1587 C C . TYR A 1 201 ? 26.949 -1.852 -40.652 1.00 25.07 201 TYR A C 1
ATOM 1588 O O . TYR A 1 201 ? 27.290 -0.788 -40.139 1.00 18.93 201 TYR A O 1
ATOM 1597 N N . THR A 1 202 ? 25.748 -2.392 -40.481 1.00 20.18 202 THR A N 1
ATOM 1598 C CA . THR A 1 202 ? 24.884 -1.958 -39.394 1.00 21.14 202 THR A CA 1
ATOM 1599 C C . THR A 1 202 ? 25.300 -2.696 -38.143 1.00 23.04 202 THR A C 1
ATOM 1600 O O . THR A 1 202 ? 25.870 -3.773 -38.218 1.00 31.16 202 THR A O 1
ATOM 1604 N N . PHE A 1 203 ? 25.000 -2.109 -36.999 1.00 24.43 203 PHE A N 1
ATOM 1605 C CA . PHE A 1 203 ? 25.261 -2.716 -35.700 1.00 23.14 203 PHE A CA 1
ATOM 1606 C C . PHE A 1 203 ? 24.114 -2.246 -34.846 1.00 26.38 203 PHE A C 1
ATOM 1607 O O . PHE A 1 203 ? 24.231 -1.242 -34.155 1.00 29.36 203 PHE A O 1
ATOM 1615 N N . GLY A 1 204 ? 22.988 -2.937 -34.901 1.00 26.24 204 GLY A N 1
ATOM 1616 C CA . GLY A 1 204 ? 21.842 -2.400 -34.195 1.00 21.08 204 GLY A CA 1
ATOM 1617 C C . GLY A 1 204 ? 20.814 -3.440 -33.831 1.00 27.19 204 GLY A C 1
ATOM 1618 O O . GLY A 1 204 ? 20.911 -4.594 -34.249 1.00 25.47 204 GLY A O 1
ATOM 1619 N N . PRO A 1 205 ? 19.807 -3.023 -33.055 1.00 24.37 205 PRO A N 1
ATOM 1620 C CA . PRO A 1 205 ? 18.713 -3.890 -32.628 1.00 22.66 205 PRO A CA 1
ATOM 1621 C C . PRO A 1 205 ? 17.783 -4.206 -33.795 1.00 26.17 205 PRO A C 1
ATOM 1622 O O . PRO A 1 205 ? 17.584 -3.365 -34.667 1.00 26.58 205 PRO A O 1
ATOM 1626 N N . THR A 1 206 ? 17.235 -5.411 -33.803 1.00 25.39 206 THR A N 1
ATOM 1627 C CA . THR A 1 206 ? 16.176 -5.806 -34.716 1.00 20.76 206 THR A CA 1
ATOM 1628 C C . THR A 1 206 ? 15.149 -6.585 -33.887 1.00 25.36 206 THR A C 1
ATOM 1629 O O . THR A 1 206 ? 15.442 -7.014 -32.761 1.00 24.87 206 THR A O 1
ATOM 1633 N N . PHE A 1 207 ? 13.950 -6.742 -34.432 1.00 20.34 207 PHE A N 1
ATOM 1634 C CA . PHE A 1 207 ? 12.822 -7.278 -33.697 1.00 35.97 207 PHE A CA 1
ATOM 1635 C C . PHE A 1 207 ? 12.086 -8.333 -34.523 1.00 46.18 207 PHE A C 1
ATOM 1636 O O . PHE A 1 207 ? 11.794 -8.104 -35.694 1.00 47.76 207 PHE A O 1
ATOM 1644 N N . ARG A 1 208 ? 11.792 -9.485 -33.918 1.00 42.80 208 ARG A N 1
ATOM 1645 C CA . ARG A 1 208 ? 11.194 -10.603 -34.649 1.00 40.88 208 ARG A CA 1
ATOM 1646 C C . ARG A 1 208 ? 9.742 -10.848 -34.268 1.00 36.07 208 ARG A C 1
ATOM 1647 O O . ARG A 1 208 ? 9.425 -10.970 -33.091 1.00 44.60 208 ARG A O 1
ATOM 1649 N N . HIS A 1 217 ? 11.767 -17.572 -28.329 1.00 69.56 217 HIS A N 1
ATOM 1650 C CA . HIS A 1 217 ? 13.054 -16.937 -28.063 1.00 74.36 217 HIS A CA 1
ATOM 1651 C C . HIS A 1 217 ? 12.908 -15.428 -27.946 1.00 69.96 217 HIS A C 1
ATOM 1652 O O . HIS A 1 217 ? 11.852 -14.928 -27.534 1.00 76.95 217 HIS A O 1
ATOM 1659 N N . LEU A 1 218 ? 13.964 -14.705 -28.313 1.00 48.60 218 LEU A N 1
ATOM 1660 C CA . LEU A 1 218 ? 14.013 -13.261 -28.078 1.00 36.84 218 LEU A CA 1
ATOM 1661 C C . LEU A 1 218 ? 13.153 -12.449 -29.043 1.00 33.83 218 LEU A C 1
ATOM 1662 O O . LEU A 1 218 ? 13.234 -12.632 -30.245 1.00 29.07 218 LEU A O 1
ATOM 1667 N N . LEU A 1 219 ? 12.345 -11.538 -28.511 1.00 32.48 219 LEU A N 1
ATOM 1668 C CA . LEU A 1 219 ? 11.640 -10.565 -29.342 1.00 29.16 219 LEU A CA 1
ATOM 1669 C C . LEU A 1 219 ? 12.581 -9.512 -29.939 1.00 29.72 219 LEU A C 1
ATOM 1670 O O . LEU A 1 219 ? 12.323 -8.962 -31.013 1.00 31.47 219 LEU A O 1
ATOM 1675 N N . GLU A 1 220 ? 13.669 -9.245 -29.221 1.00 23.23 220 GLU A N 1
ATOM 1676 C CA . GLU A 1 220 ? 14.589 -8.149 -29.510 1.00 24.28 220 GLU A CA 1
ATOM 1677 C C . GLU A 1 220 ? 16.028 -8.682 -29.514 1.00 23.90 220 GLU A C 1
ATOM 1678 O O . GLU A 1 220 ? 16.440 -9.359 -28.571 1.00 20.74 220 GLU A O 1
ATOM 1684 N N . PHE A 1 221 ? 16.797 -8.418 -30.568 1.00 24.24 221 PHE A N 1
ATOM 1685 C CA . PHE A 1 221 ? 18.195 -8.883 -30.554 1.00 25.45 221 PHE A CA 1
ATOM 1686 C C . PHE A 1 221 ? 19.125 -7.994 -31.370 1.00 20.70 221 PHE A C 1
ATOM 1687 O O . PHE A 1 221 ? 18.685 -7.070 -32.031 1.00 26.30 221 PHE A O 1
ATOM 1695 N N . TRP A 1 222 ? 20.418 -8.255 -31.302 1.00 22.09 222 TRP A N 1
ATOM 1696 C CA . TRP A 1 222 ? 21.379 -7.377 -31.963 1.00 26.41 222 TRP A CA 1
ATOM 1697 C C . TRP A 1 222 ? 22.019 -8.033 -33.174 1.00 27.60 222 TRP A C 1
ATOM 1698 O O . TRP A 1 222 ? 22.474 -9.187 -33.126 1.00 21.84 222 TRP A O 1
ATOM 1709 N N . MET A 1 223 ? 22.048 -7.268 -34.263 1.00 29.18 223 MET A N 1
ATOM 1710 C CA . MET A 1 223 ? 22.555 -7.747 -35.540 1.00 22.88 223 MET A CA 1
ATOM 1711 C C . MET A 1 223 ? 23.616 -6.850 -36.137 1.00 20.42 223 MET A C 1
ATOM 1712 O O . MET A 1 223 ? 23.432 -5.623 -36.306 1.00 19.47 223 MET A O 1
ATOM 1717 N N . VAL A 1 224 ? 24.731 -7.477 -36.466 1.00 16.91 224 VAL A N 1
ATOM 1718 C CA . VAL A 1 224 ? 25.712 -6.815 -37.292 1.00 16.86 224 VAL A CA 1
ATOM 1719 C C . VAL A 1 224 ? 25.439 -7.219 -38.743 1.00 21.13 224 VAL A C 1
ATOM 1720 O O . VAL A 1 224 ? 25.455 -8.405 -39.062 1.00 18.23 224 VAL A O 1
ATOM 1724 N N . GLU A 1 225 ? 25.173 -6.251 -39.619 1.00 18.01 225 GLU A N 1
ATOM 1725 C CA . GLU A 1 225 ? 24.840 -6.593 -40.998 1.00 17.32 225 GLU A CA 1
ATOM 1726 C C . GLU A 1 225 ? 25.744 -5.866 -41.991 1.00 21.28 225 GLU A C 1
ATOM 1727 O O . GLU A 1 225 ? 25.503 -4.699 -42.330 1.00 28.13 225 GLU A O 1
ATOM 1733 N N . PRO A 1 226 ? 26.819 -6.545 -42.431 1.00 17.23 226 PRO A N 1
ATOM 1734 C CA . PRO A 1 226 ? 27.691 -6.011 -43.490 1.00 22.21 226 PRO A CA 1
ATOM 1735 C C . PRO A 1 226 ? 27.100 -6.164 -44.890 1.00 23.29 226 PRO A C 1
ATOM 1736 O O . PRO A 1 226 ? 26.415 -7.163 -45.176 1.00 19.02 226 PRO A O 1
ATOM 1740 N N . GLU A 1 227 ? 27.356 -5.152 -45.724 1.00 21.76 227 GLU A N 1
ATOM 1741 C CA . GLU A 1 227 ? 27.033 -5.147 -47.150 1.00 25.48 227 GLU A CA 1
ATOM 1742 C C . GLU A 1 227 ? 28.244 -4.618 -47.896 1.00 28.52 227 GLU A C 1
ATOM 1743 O O . GLU A 1 227 ? 28.872 -3.624 -47.478 1.00 26.11 227 GLU A O 1
ATOM 1749 N N . VAL A 1 228 ? 28.569 -5.274 -49.002 1.00 20.80 228 VAL A N 1
ATOM 1750 C CA . VAL A 1 228 ? 29.735 -4.897 -49.779 1.00 18.54 228 VAL A CA 1
ATOM 1751 C C . VAL A 1 228 ? 29.425 -4.844 -51.279 1.00 25.00 228 VAL A C 1
ATOM 1752 O O . VAL A 1 228 ? 28.855 -5.789 -51.874 1.00 30.22 228 VAL A O 1
ATOM 1756 N N . ALA A 1 229 ? 29.795 -3.705 -51.856 1.00 25.22 229 ALA A N 1
ATOM 1757 C CA . ALA A 1 229 ? 29.678 -3.425 -53.282 1.00 24.91 229 ALA A CA 1
ATOM 1758 C C . ALA A 1 229 ? 30.694 -4.217 -54.074 1.00 19.70 229 ALA A C 1
ATOM 1759 O O . ALA A 1 229 ? 31.860 -4.295 -53.672 1.00 19.63 229 ALA A O 1
ATOM 1761 N N . PHE A 1 230 ? 30.245 -4.788 -55.195 1.00 23.59 230 PHE A N 1
ATOM 1762 C CA . PHE A 1 230 ? 31.080 -5.609 -56.094 1.00 25.42 230 PHE A CA 1
ATOM 1763 C C . PHE A 1 230 ? 31.407 -6.990 -55.514 1.00 25.76 230 PHE A C 1
ATOM 1764 O O . PHE A 1 230 ? 32.044 -7.799 -56.175 1.00 35.04 230 PHE A O 1
ATOM 1772 N N . MET A 1 231 ? 30.954 -7.270 -54.297 1.00 26.52 231 MET A N 1
ATOM 1773 C CA . MET A 1 231 ? 31.227 -8.557 -53.664 1.00 22.67 231 MET A CA 1
ATOM 1774 C C . MET A 1 231 ? 30.250 -9.664 -54.091 1.00 23.91 231 MET A C 1
ATOM 1775 O O . MET A 1 231 ? 29.034 -9.458 -54.150 1.00 26.05 231 MET A O 1
ATOM 1780 N N . THR A 1 232 ? 30.803 -10.840 -54.369 1.00 23.70 232 THR A N 1
ATOM 1781 C CA . THR A 1 232 ? 30.037 -12.011 -54.783 1.00 19.07 232 THR A CA 1
ATOM 1782 C C . THR A 1 232 ? 29.701 -12.926 -53.626 1.00 23.01 232 THR A C 1
ATOM 1783 O O . THR A 1 232 ? 30.278 -12.826 -52.547 1.00 25.64 232 THR A O 1
ATOM 1787 N N . HIS A 1 233 ? 28.769 -13.834 -53.892 1.00 26.43 233 HIS A N 1
ATOM 1788 C CA . HIS A 1 233 ? 28.437 -14.960 -53.026 1.00 25.01 233 HIS A CA 1
ATOM 1789 C C . HIS A 1 233 ? 29.663 -15.627 -52.357 1.00 28.49 233 HIS A C 1
ATOM 1790 O O . HIS A 1 233 ? 29.746 -15.749 -51.114 1.00 28.12 233 HIS A O 1
ATOM 1797 N N . GLU A 1 234 ? 30.629 -16.036 -53.174 1.00 26.76 234 GLU A N 1
ATOM 1798 C CA . GLU A 1 234 ? 31.780 -16.763 -52.635 1.00 32.94 234 GLU A CA 1
ATOM 1799 C C . GLU A 1 234 ? 32.626 -15.885 -51.711 1.00 26.26 234 GLU A C 1
ATOM 1800 O O . GLU A 1 234 ? 33.024 -16.310 -50.603 1.00 28.08 234 GLU A O 1
ATOM 1806 N N . GLU A 1 235 ? 32.862 -14.651 -52.148 1.00 22.19 235 GLU A N 1
ATOM 1807 C CA . GLU A 1 235 ? 33.599 -13.686 -51.336 1.00 20.88 235 GLU A CA 1
ATOM 1808 C C . GLU A 1 235 ? 32.834 -13.398 -50.050 1.00 23.41 235 GLU A C 1
ATOM 1809 O O . GLU A 1 235 ? 33.436 -13.200 -48.995 1.00 21.68 235 GLU A O 1
ATOM 1815 N N . ASN A 1 236 ? 31.509 -13.400 -50.150 1.00 18.14 236 ASN A N 1
ATOM 1816 C CA . ASN A 1 236 ? 30.627 -13.185 -49.010 1.00 20.93 236 ASN A CA 1
ATOM 1817 C C . ASN A 1 236 ? 30.864 -14.263 -47.935 1.00 26.22 236 ASN A C 1
ATOM 1818 O O . ASN A 1 236 ? 31.065 -13.968 -46.731 1.00 20.99 236 ASN A O 1
ATOM 1823 N N . MET A 1 237 ? 30.870 -15.516 -48.376 1.00 17.94 237 MET A N 1
ATOM 1824 C CA . MET A 1 237 ? 31.164 -16.582 -47.428 1.00 26.14 237 MET A CA 1
ATOM 1825 C C . MET A 1 237 ? 32.584 -16.456 -46.859 1.00 24.49 237 MET A C 1
ATOM 1826 O O . MET A 1 237 ? 32.775 -16.603 -45.646 1.00 21.62 237 MET A O 1
ATOM 1831 N N . ALA A 1 238 ? 33.565 -16.144 -47.708 1.00 19.46 238 ALA A N 1
ATOM 1832 C CA . ALA A 1 238 ? 34.939 -15.932 -47.209 1.00 27.67 238 ALA A CA 1
ATOM 1833 C C . ALA A 1 238 ? 35.029 -14.847 -46.117 1.00 17.91 238 ALA A C 1
ATOM 1834 O O . ALA A 1 238 ? 35.769 -14.992 -45.137 1.00 28.46 238 ALA A O 1
ATOM 1836 N N . LEU A 1 239 ? 34.272 -13.766 -46.301 1.00 17.74 239 LEU A N 1
ATOM 1837 C CA . LEU A 1 239 ? 34.233 -12.652 -45.352 1.00 17.52 239 LEU A CA 1
ATOM 1838 C C . LEU A 1 239 ? 33.604 -13.119 -44.039 1.00 20.65 239 LEU A C 1
ATOM 1839 O O . LEU A 1 239 ? 34.137 -12.848 -42.954 1.00 18.41 239 LEU A O 1
ATOM 1844 N N . GLN A 1 240 ? 32.493 -13.851 -44.148 1.00 20.16 240 GLN A N 1
ATOM 1845 C CA . GLN A 1 240 ? 31.851 -14.431 -42.965 1.00 23.63 240 GLN A CA 1
ATOM 1846 C C . GLN A 1 240 ? 32.804 -15.311 -42.142 1.00 22.94 240 GLN A C 1
ATOM 1847 O O . GLN A 1 240 ? 32.927 -15.139 -40.912 1.00 24.58 240 GLN A O 1
ATOM 1853 N N . GLU A 1 241 ? 33.488 -16.226 -42.825 1.00 22.25 241 GLU A N 1
ATOM 1854 C CA . GLU A 1 241 ? 34.452 -17.109 -42.161 1.00 23.92 241 GLU A CA 1
ATOM 1855 C C . GLU A 1 241 ? 35.565 -16.316 -41.488 1.00 25.14 241 GLU A C 1
ATOM 1856 O O . GLU A 1 241 ? 35.914 -16.562 -40.318 1.00 26.49 241 GLU A O 1
ATOM 1862 N N . GLU A 1 242 ? 36.105 -15.353 -42.230 1.00 17.63 242 GLU A N 1
ATOM 1863 C CA . GLU A 1 242 ? 37.179 -14.504 -41.727 1.00 17.67 242 GLU A CA 1
ATOM 1864 C C . GLU A 1 242 ? 36.777 -13.806 -40.407 1.00 27.25 242 GLU A C 1
ATOM 1865 O O . GLU A 1 242 ? 37.535 -13.804 -39.411 1.00 26.38 242 GLU A O 1
ATOM 1871 N N . LEU A 1 243 ? 35.569 -13.235 -40.413 1.00 17.13 243 LEU A N 1
ATOM 1872 C CA . LEU A 1 243 ? 35.034 -12.530 -39.258 1.00 18.64 243 LEU A CA 1
ATOM 1873 C C . LEU A 1 243 ? 34.822 -13.468 -38.064 1.00 19.97 243 LEU A C 1
ATOM 1874 O O . LEU A 1 243 ? 35.302 -13.191 -36.954 1.00 24.37 243 LEU A O 1
ATOM 1879 N N . VAL A 1 244 ? 34.112 -14.573 -38.274 1.00 19.89 244 VAL A N 1
ATOM 1880 C CA . VAL A 1 244 ? 33.802 -15.445 -37.141 1.00 18.25 244 VAL A CA 1
ATOM 1881 C C . VAL A 1 244 ? 35.078 -16.025 -36.522 1.00 23.30 244 VAL A C 1
ATOM 1882 O O . VAL A 1 244 ? 35.223 -16.071 -35.285 1.00 25.45 244 VAL A O 1
ATOM 1886 N N . SER A 1 245 ? 36.027 -16.419 -37.369 1.00 17.38 245 SER A N 1
ATOM 1887 C CA . SER A 1 245 ? 37.235 -17.044 -36.837 1.00 17.68 245 SER A CA 1
ATOM 1888 C C . SER A 1 245 ? 38.068 -16.001 -36.115 1.00 23.59 245 SER A C 1
ATOM 1889 O O . SER A 1 245 ? 38.697 -16.294 -35.100 1.00 25.66 245 SER A O 1
ATOM 1892 N N . PHE A 1 246 ? 38.056 -14.773 -36.624 1.00 25.34 246 PHE A N 1
ATOM 1893 C CA . PHE A 1 246 ? 38.734 -13.695 -35.917 1.00 19.97 246 PHE A CA 1
ATOM 1894 C C . PHE A 1 246 ? 38.110 -13.456 -34.525 1.00 21.66 246 PHE A C 1
ATOM 1895 O O . PHE A 1 246 ? 38.812 -13.296 -33.526 1.00 23.32 246 PHE A O 1
ATOM 1903 N N . LEU A 1 247 ? 36.786 -13.440 -34.460 1.00 21.82 247 LEU A N 1
ATOM 1904 C CA . LEU A 1 247 ? 36.120 -13.185 -33.198 1.00 22.48 247 LEU A CA 1
ATOM 1905 C C . LEU A 1 247 ? 36.407 -14.307 -32.174 1.00 25.51 247 LEU A C 1
ATOM 1906 O O . LEU A 1 247 ? 36.746 -14.029 -31.006 1.00 26.66 247 LEU A O 1
ATOM 1911 N N . VAL A 1 248 ? 36.287 -15.567 -32.597 1.00 19.84 248 VAL A N 1
ATOM 1912 C CA . VAL A 1 248 ? 36.632 -16.670 -31.697 1.00 18.78 248 VAL A CA 1
ATOM 1913 C C . VAL A 1 248 ? 38.096 -16.560 -31.241 1.00 22.32 248 VAL A C 1
ATOM 1914 O O . VAL A 1 248 ? 38.389 -16.699 -30.053 1.00 24.92 248 VAL A O 1
ATOM 1918 N N . ALA A 1 249 ? 39.005 -16.275 -32.174 1.00 17.79 249 ALA A N 1
ATOM 1919 C CA . ALA A 1 249 ? 40.422 -16.117 -31.818 1.00 22.85 249 ALA A CA 1
ATOM 1920 C C . ALA A 1 249 ? 40.625 -15.032 -30.767 1.00 23.93 249 ALA A C 1
ATOM 1921 O O . ALA A 1 249 ? 41.424 -15.176 -29.846 1.00 27.60 249 ALA A O 1
ATOM 1923 N N . ARG A 1 250 ? 39.881 -13.945 -30.925 1.00 19.39 250 ARG A N 1
ATOM 1924 C CA . ARG A 1 250 ? 40.009 -12.783 -30.084 1.00 23.49 250 ARG A CA 1
ATOM 1925 C C . ARG A 1 250 ? 39.494 -13.084 -28.667 1.00 27.96 250 ARG A C 1
ATOM 1926 O O . ARG A 1 250 ? 40.117 -12.698 -27.666 1.00 33.72 250 ARG A O 1
ATOM 1934 N N . VAL A 1 251 ? 38.394 -13.821 -28.571 1.00 30.63 251 VAL A N 1
ATOM 1935 C CA . VAL A 1 251 ? 37.911 -14.222 -27.252 1.00 24.62 251 VAL A CA 1
ATOM 1936 C C . VAL A 1 251 ? 38.877 -15.208 -26.590 1.00 27.08 251 VAL A C 1
ATOM 1937 O O . VAL A 1 251 ? 39.183 -15.087 -25.391 1.00 24.53 251 VAL A O 1
ATOM 1941 N N . LEU A 1 252 ? 39.376 -16.168 -27.365 1.00 28.72 252 LEU A N 1
ATOM 1942 C CA . LEU A 1 252 ? 40.367 -17.113 -26.846 1.00 30.27 252 LEU A CA 1
ATOM 1943 C C . LEU A 1 252 ? 41.608 -16.400 -26.294 1.00 27.13 252 LEU A C 1
ATOM 1944 O O . LEU A 1 252 ? 42.157 -16.777 -25.254 1.00 27.39 252 LEU A O 1
ATOM 1949 N N . GLU A 1 253 ? 42.043 -15.366 -26.997 1.00 30.81 253 GLU A N 1
ATOM 1950 C CA . GLU A 1 253 ? 43.273 -14.695 -26.629 1.00 33.42 253 GLU A CA 1
ATOM 1951 C C . GLU A 1 253 ? 43.069 -13.749 -25.454 1.00 31.66 253 GLU A C 1
ATOM 1952 O O . GLU A 1 253 ? 43.944 -13.634 -24.602 1.00 29.80 253 GLU A O 1
ATOM 1958 N N . ARG A 1 254 ? 41.925 -13.065 -25.401 1.00 27.15 254 ARG A N 1
ATOM 1959 C CA . ARG A 1 254 ? 41.782 -11.981 -24.424 1.00 28.43 254 ARG A CA 1
ATOM 1960 C C . ARG A 1 254 ? 40.796 -12.242 -23.295 1.00 31.00 254 ARG A C 1
ATOM 1961 O O . ARG A 1 254 ? 40.800 -11.531 -22.285 1.00 30.43 254 ARG A O 1
ATOM 1969 N N . ARG A 1 255 ? 39.964 -13.263 -23.458 1.00 30.94 255 ARG A N 1
ATOM 1970 C CA . ARG A 1 255 ? 38.960 -13.591 -22.458 1.00 27.52 255 ARG A CA 1
ATOM 1971 C C . ARG A 1 255 ? 39.080 -15.037 -21.991 1.00 26.77 255 ARG A C 1
ATOM 1972 O O . ARG A 1 255 ? 38.073 -15.687 -21.713 1.00 27.58 255 ARG A O 1
ATOM 1980 N N . SER A 1 256 ? 40.308 -15.546 -21.909 1.00 24.98 256 SER A N 1
ATOM 1981 C CA . SER A 1 256 ? 40.506 -16.937 -21.499 1.00 29.20 256 SER A CA 1
ATOM 1982 C C . SER A 1 256 ? 40.117 -17.131 -20.024 1.00 27.86 256 SER A C 1
ATOM 1983 O O . SER A 1 256 ? 39.628 -18.194 -19.628 1.00 25.34 256 SER A O 1
ATOM 1986 N N . ARG A 1 257 ? 40.312 -16.091 -19.219 1.00 27.00 257 ARG A N 1
ATOM 1987 C CA . ARG A 1 257 ? 39.868 -16.129 -17.831 1.00 30.78 257 ARG A CA 1
ATOM 1988 C C . ARG A 1 257 ? 38.338 -16.259 -17.747 1.00 31.03 257 ARG A C 1
ATOM 1989 O O . ARG A 1 257 ? 37.820 -17.056 -16.966 1.00 24.28 257 ARG A O 1
ATOM 1997 N N . GLU A 1 258 ? 37.624 -15.484 -18.565 1.00 24.88 258 GLU A N 1
ATOM 1998 C CA . GLU A 1 258 ? 36.164 -15.516 -18.560 1.00 23.92 258 GLU A CA 1
ATOM 1999 C C . GLU A 1 258 ? 35.650 -16.863 -19.045 1.00 24.91 258 GLU A C 1
ATOM 2000 O O . GLU A 1 258 ? 34.677 -17.427 -18.493 1.00 28.04 258 GLU A O 1
ATOM 2006 N N . LEU A 1 259 ? 36.314 -17.386 -20.072 1.00 23.51 259 LEU A N 1
ATOM 2007 C CA . LEU A 1 259 ? 36.013 -18.728 -20.551 1.00 26.41 259 LEU A CA 1
ATOM 2008 C C . LEU A 1 259 ? 36.190 -19.733 -19.418 1.00 28.03 259 LEU A C 1
ATOM 2009 O O . LEU A 1 259 ? 35.352 -20.620 -19.221 1.00 29.51 259 LEU A O 1
ATOM 2014 N N . GLU A 1 260 ? 37.261 -19.577 -18.651 1.00 29.09 260 GLU A N 1
ATOM 2015 C CA . GLU A 1 260 ? 37.522 -20.499 -17.545 1.00 25.01 260 GLU A CA 1
ATOM 2016 C C . GLU A 1 260 ? 36.441 -20.388 -16.455 1.00 26.28 260 GLU A C 1
ATOM 2017 O O . GLU A 1 260 ? 35.960 -21.402 -15.956 1.00 25.47 260 GLU A O 1
ATOM 2023 N N . MET A 1 261 ? 36.041 -19.160 -16.116 1.00 29.70 261 MET A N 1
ATOM 2024 C CA . MET A 1 261 ? 34.961 -18.913 -15.155 1.00 23.75 261 MET A CA 1
ATOM 2025 C C . MET A 1 261 ? 33.657 -19.546 -15.636 1.00 31.46 261 MET A C 1
ATOM 2026 O O . MET A 1 261 ? 32.792 -19.890 -14.833 1.00 26.87 261 MET A O 1
ATOM 2031 N N . LEU A 1 262 ? 33.498 -19.661 -16.956 1.00 29.36 262 LEU A N 1
ATOM 2032 C CA . LEU A 1 262 ? 32.287 -20.263 -17.495 1.00 21.68 262 LEU A CA 1
ATOM 2033 C C . LEU A 1 262 ? 32.379 -21.786 -17.537 1.00 24.40 262 LEU A C 1
ATOM 2034 O O . LEU A 1 262 ? 31.381 -22.460 -17.743 1.00 28.02 262 LEU A O 1
ATOM 2039 N N . GLY A 1 263 ? 33.573 -22.332 -17.327 1.00 25.69 263 GLY A N 1
ATOM 2040 C CA . GLY A 1 263 ? 33.780 -23.759 -17.501 1.00 22.30 263 GLY A CA 1
ATOM 2041 C C . GLY A 1 263 ? 33.702 -24.169 -18.966 1.00 27.30 263 GLY A C 1
ATOM 2042 O O . GLY A 1 263 ? 33.313 -25.290 -19.293 1.00 25.83 263 GLY A O 1
ATOM 2043 N N . ARG A 1 264 ? 34.070 -23.249 -19.854 1.00 31.00 264 ARG A N 1
ATOM 2044 C CA . ARG A 1 264 ? 34.016 -23.479 -21.298 1.00 31.18 264 ARG A CA 1
ATOM 2045 C C . ARG A 1 264 ? 35.309 -24.086 -21.797 1.00 28.58 264 ARG A C 1
ATOM 2046 O O . ARG A 1 264 ? 36.373 -23.503 -21.627 1.00 32.80 264 ARG A O 1
ATOM 2054 N N . ASP A 1 265 ? 35.222 -25.249 -22.425 1.00 25.24 265 ASP A N 1
ATOM 2055 C CA . ASP A 1 265 ? 36.410 -25.896 -22.975 1.00 29.84 265 ASP A CA 1
ATOM 2056 C C . ASP A 1 265 ? 36.943 -25.157 -24.215 1.00 31.75 265 ASP A C 1
ATOM 2057 O O . ASP A 1 265 ? 36.266 -25.102 -25.238 1.00 39.06 265 ASP A O 1
ATOM 2062 N N . PRO A 1 266 ? 38.165 -24.594 -24.127 1.00 34.16 266 PRO A N 1
ATOM 2063 C CA . PRO A 1 266 ? 38.755 -23.859 -25.259 1.00 29.97 266 PRO A CA 1
ATOM 2064 C C . PRO A 1 266 ? 38.914 -24.741 -26.478 1.00 30.24 266 PRO A C 1
ATOM 2065 O O . PRO A 1 266 ? 38.877 -24.243 -27.597 1.00 33.30 266 PRO A O 1
ATOM 2069 N N . LYS A 1 267 ? 39.081 -26.041 -26.255 1.00 31.44 267 LYS A N 1
ATOM 2070 C CA . LYS A 1 267 ? 39.228 -26.994 -27.344 1.00 31.94 267 LYS A CA 1
ATOM 2071 C C . LYS A 1 267 ? 37.965 -27.073 -28.214 1.00 33.46 267 LYS A C 1
ATOM 2072 O O . LYS A 1 267 ? 38.042 -27.413 -29.392 1.00 35.21 267 LYS A O 1
ATOM 2078 N N . ALA A 1 268 ? 36.805 -26.757 -27.646 1.00 29.93 268 ALA A N 1
ATOM 2079 C CA . ALA A 1 268 ? 35.578 -26.719 -28.436 1.00 25.09 268 ALA A CA 1
ATOM 2080 C C . ALA A 1 268 ? 35.553 -25.501 -29.370 1.00 26.56 268 ALA A C 1
ATOM 2081 O O . ALA A 1 268 ? 34.754 -25.445 -30.312 1.00 26.23 268 ALA A O 1
ATOM 2083 N N . LEU A 1 269 ? 36.429 -24.531 -29.113 1.00 22.23 269 LEU A N 1
ATOM 2084 C CA . LEU A 1 269 ? 36.413 -23.278 -29.862 1.00 23.57 269 LEU A CA 1
ATOM 2085 C C . LEU A 1 269 ? 37.599 -23.113 -30.831 1.00 26.16 269 LEU A C 1
ATOM 2086 O O . LEU A 1 269 ? 37.502 -22.407 -31.842 1.00 22.41 269 LEU A O 1
ATOM 2091 N N . GLU A 1 270 ? 38.702 -23.782 -30.523 1.00 29.53 270 GLU A N 1
ATOM 2092 C CA . GLU A 1 270 ? 39.916 -23.700 -31.327 1.00 31.02 270 GLU A CA 1
ATOM 2093 C C . GLU A 1 270 ? 39.701 -24.036 -32.824 1.00 28.80 270 GLU A C 1
ATOM 2094 O O . GLU A 1 270 ? 40.216 -23.323 -33.671 1.00 26.50 270 GLU A O 1
ATOM 2100 N N . PRO A 1 271 ? 38.937 -25.096 -33.165 1.00 35.14 271 PRO A N 1
ATOM 2101 C CA . PRO A 1 271 ? 38.728 -25.287 -34.614 1.00 33.59 271 PRO A CA 1
ATOM 2102 C C . PRO A 1 271 ? 38.091 -24.077 -35.304 1.00 25.71 271 PRO A C 1
ATOM 2103 O O . PRO A 1 271 ? 38.556 -23.686 -36.372 1.00 27.04 271 PRO A O 1
ATOM 2107 N N . ALA A 1 272 ? 37.089 -23.467 -34.684 1.00 27.50 272 ALA A N 1
ATOM 2108 C CA . ALA A 1 272 ? 36.472 -22.270 -35.252 1.00 27.38 272 ALA A CA 1
ATOM 2109 C C . ALA A 1 272 ? 37.505 -21.171 -35.460 1.00 26.35 272 ALA A C 1
ATOM 2110 O O . ALA A 1 272 ? 37.444 -20.435 -36.434 1.00 27.89 272 ALA A O 1
ATOM 2112 N N . ALA A 1 273 ? 38.458 -21.062 -34.550 1.00 25.93 273 ALA A N 1
ATOM 2113 C CA . ALA A 1 273 ? 39.441 -19.996 -34.657 1.00 26.39 273 ALA A CA 1
ATOM 2114 C C . ALA A 1 273 ? 40.346 -20.207 -35.860 1.00 31.10 273 ALA A C 1
ATOM 2115 O O . ALA A 1 273 ? 40.967 -19.258 -36.332 1.00 37.76 273 ALA A O 1
ATOM 2117 N N . GLU A 1 274 ? 40.425 -21.426 -36.387 1.00 30.73 274 GLU A N 1
ATOM 2118 C CA . GLU A 1 274 ? 41.417 -21.632 -37.441 1.00 35.26 274 GLU A CA 1
ATOM 2119 C C . GLU A 1 274 ? 40.836 -21.543 -38.862 1.00 32.43 274 GLU A C 1
ATOM 2120 O O . GLU A 1 274 ? 41.581 -21.545 -39.834 1.00 38.27 274 GLU A O 1
ATOM 2126 N N . GLY A 1 275 ? 39.518 -21.418 -38.987 1.00 26.76 275 GLY A N 1
ATOM 2127 C CA . GLY A 1 275 ? 38.908 -21.299 -40.303 1.00 19.26 275 GLY A CA 1
ATOM 2128 C C . GLY A 1 275 ? 38.765 -22.639 -41.011 1.00 23.33 275 GLY A C 1
ATOM 2129 O O . GLY A 1 275 ? 38.610 -23.684 -40.358 1.00 22.68 275 GLY A O 1
ATOM 2130 N N . HIS A 1 276 ? 38.847 -22.608 -42.343 1.00 19.80 276 HIS A N 1
ATOM 2131 C CA . HIS A 1 276 ? 38.644 -23.784 -43.179 1.00 20.20 276 HIS A CA 1
ATOM 2132 C C . HIS A 1 276 ? 37.295 -24.415 -42.864 1.00 23.06 276 HIS A C 1
ATOM 2133 O O . HIS A 1 276 ? 37.177 -25.624 -42.706 1.00 23.39 276 HIS A O 1
ATOM 2140 N N . TYR A 1 277 ? 36.277 -23.576 -42.737 1.00 20.51 277 TYR A N 1
ATOM 2141 C CA . TYR A 1 277 ? 34.960 -24.069 -42.395 1.00 25.25 277 TYR A CA 1
ATOM 2142 C C . TYR A 1 277 ? 34.448 -24.932 -43.536 1.00 24.47 277 TYR A C 1
ATOM 2143 O O . TYR A 1 277 ? 34.577 -24.574 -44.708 1.00 26.80 277 TYR A O 1
ATOM 2152 N N . PRO A 1 278 ? 33.888 -26.091 -43.200 1.00 26.54 278 PRO A N 1
ATOM 2153 C CA . PRO A 1 278 ? 33.285 -26.948 -44.223 1.00 20.41 278 PRO A CA 1
ATOM 2154 C C . PRO A 1 278 ? 32.095 -26.274 -44.863 1.00 26.63 278 PRO A C 1
ATOM 2155 O O . PRO A 1 278 ? 31.401 -25.509 -44.200 1.00 32.33 278 PRO A O 1
ATOM 2159 N N . ARG A 1 279 ? 31.860 -26.543 -46.137 1.00 20.28 279 ARG A N 1
ATOM 2160 C CA A ARG A 1 279 ? 30.673 -26.022 -46.791 0.55 20.08 279 ARG A CA 1
ATOM 2161 C CA B ARG A 1 279 ? 30.697 -26.012 -46.844 0.45 20.08 279 ARG A CA 1
ATOM 2162 C C . ARG A 1 279 ? 29.823 -27.140 -47.383 1.00 20.52 279 ARG A C 1
ATOM 2163 O O . ARG A 1 279 ? 30.337 -28.178 -47.791 1.00 20.99 279 ARG A O 1
ATOM 2178 N N . LEU A 1 280 ? 28.510 -26.916 -47.408 1.00 20.41 280 LEU A N 1
ATOM 2179 C CA . LEU A 1 280 ? 27.558 -27.853 -48.005 1.00 20.85 280 LEU A CA 1
ATOM 2180 C C . LEU A 1 280 ? 26.527 -27.106 -48.865 1.00 23.19 280 LEU A C 1
ATOM 2181 O O . LEU A 1 280 ? 26.066 -26.025 -48.483 1.00 23.13 280 LEU A O 1
ATOM 2186 N N . THR A 1 281 ? 26.161 -27.656 -50.017 1.00 21.07 281 THR A N 1
ATOM 2187 C CA . THR A 1 281 ? 25.002 -27.115 -50.712 1.00 27.25 281 THR A CA 1
ATOM 2188 C C . THR A 1 281 ? 23.772 -27.557 -49.924 1.00 31.22 281 THR A C 1
ATOM 2189 O O . THR A 1 281 ? 23.828 -28.507 -49.121 1.00 24.74 281 THR A O 1
ATOM 2193 N N . TYR A 1 282 ? 22.661 -26.869 -50.154 1.00 26.87 282 TYR A N 1
ATOM 2194 C CA . TYR A 1 282 ? 21.401 -27.272 -49.558 1.00 25.84 282 TYR A CA 1
ATOM 2195 C C . TYR A 1 282 ? 21.111 -28.747 -49.875 1.00 24.56 282 TYR A C 1
ATOM 2196 O O . TYR A 1 282 ? 20.823 -29.521 -48.984 1.00 26.77 282 TYR A O 1
ATOM 2205 N N . LYS A 1 283 ? 21.215 -29.132 -51.139 1.00 22.39 283 LYS A N 1
ATOM 2206 C CA . LYS A 1 283 ? 20.971 -30.507 -51.559 1.00 28.27 283 LYS A CA 1
ATOM 2207 C C . LYS A 1 283 ? 21.849 -31.531 -50.795 1.00 28.52 283 LYS A C 1
ATOM 2208 O O . LYS A 1 283 ? 21.370 -32.573 -50.310 1.00 34.60 283 LYS A O 1
ATOM 2214 N N . GLU A 1 284 ? 23.131 -31.211 -50.672 1.00 23.64 284 GLU A N 1
ATOM 2215 C CA . GLU A 1 284 ? 24.061 -32.038 -49.926 1.00 23.08 284 GLU A CA 1
ATOM 2216 C C . GLU A 1 284 ? 23.659 -32.093 -48.449 1.00 29.21 284 GLU A C 1
ATOM 2217 O O . GLU A 1 284 ? 23.694 -33.161 -47.834 1.00 28.20 284 GLU A O 1
ATOM 2223 N N . ALA A 1 285 ? 23.263 -30.952 -47.886 1.00 22.48 285 ALA A N 1
ATOM 2224 C CA . ALA A 1 285 ? 22.857 -30.903 -46.473 1.00 22.40 285 ALA A CA 1
ATOM 2225 C C . ALA A 1 285 ? 21.627 -31.775 -46.215 1.00 26.89 285 ALA A C 1
ATOM 2226 O O . ALA A 1 285 ? 21.594 -32.541 -45.255 1.00 30.37 285 ALA A O 1
ATOM 2228 N N . VAL A 1 286 ? 20.623 -31.662 -47.078 1.00 24.48 286 VAL A N 1
ATOM 2229 C CA . VAL A 1 286 ? 19.442 -32.515 -47.002 1.00 25.99 286 VAL A CA 1
ATOM 2230 C C . VAL A 1 286 ? 19.824 -33.990 -47.073 1.00 28.03 286 VAL A C 1
ATOM 2231 O O . VAL A 1 286 ? 19.406 -34.767 -46.218 1.00 32.31 286 VAL A O 1
ATOM 2235 N N . ALA A 1 287 ? 20.629 -34.369 -48.070 1.00 28.75 287 ALA A N 1
ATOM 2236 C CA . ALA A 1 287 ? 21.067 -35.767 -48.192 1.00 28.79 287 ALA A CA 1
ATOM 2237 C C . ALA A 1 287 ? 21.785 -36.258 -46.921 1.00 33.28 287 ALA A C 1
ATOM 2238 O O . ALA A 1 287 ? 21.567 -37.389 -46.455 1.00 38.37 287 ALA A O 1
ATOM 2240 N N . LEU A 1 288 ? 22.607 -35.389 -46.342 1.00 26.64 288 LEU A N 1
ATOM 2241 C CA . LEU A 1 288 ? 23.359 -35.724 -45.138 1.00 28.73 288 LEU A CA 1
ATOM 2242 C C . LEU A 1 288 ? 22.428 -35.935 -43.954 1.00 32.15 288 LEU A C 1
ATOM 2243 O O . LEU A 1 288 ? 22.521 -36.936 -43.243 1.00 37.02 288 LEU A O 1
ATOM 2248 N N . VAL A 1 289 ? 21.537 -34.976 -43.748 1.00 28.57 289 VAL A N 1
ATOM 2249 C CA . VAL A 1 289 ? 20.556 -35.038 -42.678 1.00 28.79 289 VAL A CA 1
ATOM 2250 C C . VAL A 1 289 ? 19.742 -36.318 -42.800 1.00 31.67 289 VAL A C 1
ATOM 2251 O O . VAL A 1 289 ? 19.497 -36.990 -41.808 1.00 26.14 289 VAL A O 1
ATOM 2255 N N . ASN A 1 290 ? 19.330 -36.661 -44.017 1.00 27.45 290 ASN A N 1
ATOM 2256 C CA . ASN A 1 290 ? 18.534 -37.861 -44.192 1.00 34.46 290 ASN A CA 1
ATOM 2257 C C . ASN A 1 290 ? 19.338 -39.149 -44.023 1.00 43.87 290 ASN A C 1
ATOM 2258 O O . ASN A 1 290 ? 18.768 -40.176 -43.667 1.00 49.47 290 ASN A O 1
ATOM 2263 N N . ARG A 1 291 ? 20.650 -39.103 -44.256 1.00 45.80 291 ARG A N 1
ATOM 2264 C CA . ARG A 1 291 ? 21.504 -40.240 -43.886 1.00 44.32 291 ARG A CA 1
ATOM 2265 C C . ARG A 1 291 ? 21.586 -40.370 -42.369 1.00 38.79 291 ARG A C 1
ATOM 2266 O O . ARG A 1 291 ? 21.542 -41.468 -41.828 1.00 40.47 291 ARG A O 1
ATOM 2274 N N . ILE A 1 292 ? 21.718 -39.238 -41.691 1.00 36.09 292 ILE A N 1
ATOM 2275 C CA . ILE A 1 292 ? 21.786 -39.210 -40.243 1.00 35.71 292 ILE A CA 1
ATOM 2276 C C . ILE A 1 292 ? 20.495 -39.746 -39.617 1.00 46.50 292 ILE A C 1
ATOM 2277 O O . ILE A 1 292 ? 20.527 -40.506 -38.642 1.00 46.82 292 ILE A O 1
ATOM 2282 N N . ALA A 1 293 ? 19.367 -39.374 -40.211 1.00 48.77 293 ALA A N 1
ATOM 2283 C CA . ALA A 1 293 ? 18.042 -39.699 -39.687 1.00 44.81 293 ALA A CA 1
ATOM 2284 C C . ALA A 1 293 ? 17.748 -41.193 -39.694 1.00 49.47 293 ALA A C 1
ATOM 2285 O O . ALA A 1 293 ? 16.895 -41.663 -38.938 1.00 58.52 293 ALA A O 1
ATOM 2287 N N . GLN A 1 294 ? 18.443 -41.933 -40.553 1.00 48.80 294 GLN A N 1
ATOM 2288 C CA . GLN A 1 294 ? 18.251 -43.373 -40.642 1.00 52.09 294 GLN A CA 1
ATOM 2289 C C . GLN A 1 294 ? 18.953 -44.130 -39.507 1.00 65.37 294 GLN A C 1
ATOM 2290 O O . GLN A 1 294 ? 18.382 -45.040 -38.922 1.00 69.60 294 GLN A O 1
ATOM 2296 N N . GLU A 1 295 ? 20.181 -43.739 -39.191 1.00 71.34 295 GLU A N 1
ATOM 2297 C CA . GLU A 1 295 ? 20.951 -44.403 -38.152 1.00 75.48 295 GLU A CA 1
ATOM 2298 C C . GLU A 1 295 ? 20.586 -43.883 -36.764 1.00 74.97 295 GLU A C 1
ATOM 2299 O O . GLU A 1 295 ? 21.072 -44.389 -35.756 1.00 81.47 295 GLU A O 1
ATOM 2305 N N . ASP A 1 296 ? 19.742 -42.857 -36.716 1.00 68.07 296 ASP A N 1
ATOM 2306 C CA . ASP A 1 296 ? 19.483 -42.125 -35.468 1.00 64.73 296 ASP A CA 1
ATOM 2307 C C . ASP A 1 296 ? 17.986 -41.931 -35.217 1.00 78.21 296 ASP A C 1
ATOM 2308 O O . ASP A 1 296 ? 17.301 -41.263 -35.995 1.00 75.62 296 ASP A O 1
ATOM 2313 N N . PRO A 1 297 ? 17.478 -42.509 -34.115 1.00 84.24 297 PRO A N 1
ATOM 2314 C CA . PRO A 1 297 ? 16.055 -42.450 -33.751 1.00 80.82 297 PRO A CA 1
ATOM 2315 C C . PRO A 1 297 ? 15.598 -41.045 -33.366 1.00 71.95 297 PRO A C 1
ATOM 2316 O O . PRO A 1 297 ? 14.419 -40.722 -33.502 1.00 75.90 297 PRO A O 1
ATOM 2320 N N . GLU A 1 298 ? 16.531 -40.222 -32.901 1.00 57.52 298 GLU A N 1
ATOM 2321 C CA . GLU A 1 298 ? 16.210 -38.879 -32.435 1.00 50.47 298 GLU A CA 1
ATOM 2322 C C . GLU A 1 298 ? 16.356 -37.785 -33.500 1.00 54.57 298 GLU A C 1
ATOM 2323 O O . GLU A 1 298 ? 16.326 -36.593 -33.183 1.00 52.14 298 GLU A O 1
ATOM 2329 N N . VAL A 1 299 ? 16.522 -38.185 -34.759 1.00 53.68 299 VAL A N 1
ATOM 2330 C CA . VAL A 1 299 ? 16.589 -37.221 -35.856 1.00 42.16 299 VAL A CA 1
ATOM 2331 C C . VAL A 1 299 ? 15.586 -37.646 -36.911 1.00 41.32 299 VAL A C 1
ATOM 2332 O O . VAL A 1 299 ? 15.699 -38.728 -37.487 1.00 48.70 299 VAL A O 1
ATOM 2336 N N . PRO A 1 300 ? 14.584 -36.795 -37.161 1.00 38.10 300 PRO A N 1
ATOM 2337 C CA . PRO A 1 300 ? 13.537 -37.143 -38.116 1.00 36.87 300 PRO A CA 1
ATOM 2338 C C . PRO A 1 300 ? 14.004 -36.872 -39.541 1.00 40.44 300 PRO A C 1
ATOM 2339 O O . PRO A 1 300 ? 14.908 -36.050 -39.740 1.00 36.86 300 PRO A O 1
ATOM 2343 N N . PRO A 1 301 ? 13.402 -37.559 -40.521 1.00 39.49 301 PRO A N 1
ATOM 2344 C CA . PRO A 1 301 ? 13.668 -37.324 -41.947 1.00 36.29 301 PRO A CA 1
ATOM 2345 C C . PRO A 1 301 ? 13.395 -35.881 -42.377 1.00 36.51 301 PRO A C 1
ATOM 2346 O O . PRO A 1 301 ? 12.703 -35.150 -41.672 1.00 40.36 301 PRO A O 1
ATOM 2350 N N . LEU A 1 302 ? 13.949 -35.482 -43.519 1.00 31.44 302 LEU A N 1
ATOM 2351 C CA . LEU A 1 302 ? 13.738 -34.139 -44.060 1.00 30.75 302 LEU A CA 1
ATOM 2352 C C . LEU A 1 302 ? 13.392 -34.165 -45.543 1.00 31.53 302 LEU A C 1
ATOM 2353 O O . LEU A 1 302 ? 14.257 -34.410 -46.386 1.00 34.69 302 LEU A O 1
ATOM 2358 N N . PRO A 1 303 ? 12.123 -33.910 -45.873 1.00 34.59 303 PRO A N 1
ATOM 2359 C CA . PRO A 1 303 ? 11.728 -33.919 -47.288 1.00 33.34 303 PRO A CA 1
ATOM 2360 C C . PRO A 1 303 ? 12.455 -32.825 -48.065 1.00 33.93 303 PRO A C 1
ATOM 2361 O O . PRO A 1 303 ? 12.659 -31.726 -47.541 1.00 36.53 303 PRO A O 1
ATOM 2365 N N . TYR A 1 304 ? 12.858 -33.120 -49.291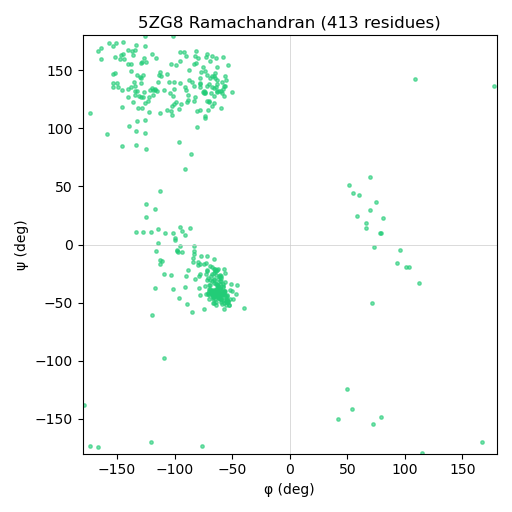 1.00 29.65 304 TYR A N 1
ATOM 2366 C CA . TYR A 1 304 ? 13.552 -32.122 -50.078 1.00 27.14 304 TYR A CA 1
ATOM 2367 C C . TYR A 1 304 ? 12.621 -30.935 -50.325 1.00 37.31 304 TYR A C 1
ATOM 2368 O O . TYR A 1 304 ? 11.432 -31.116 -50.583 1.00 45.04 304 TYR A O 1
ATOM 2377 N N . GLY A 1 305 ? 13.160 -29.723 -50.220 1.00 36.20 305 GLY A N 1
ATOM 2378 C CA . GLY A 1 305 ? 12.385 -28.525 -50.487 1.00 32.70 305 GLY A CA 1
ATOM 2379 C C . GLY A 1 305 ? 11.954 -27.779 -49.243 1.00 31.20 305 GLY A C 1
ATOM 2380 O O . GLY A 1 305 ? 11.598 -26.599 -49.311 1.00 33.16 305 GLY A O 1
ATOM 2381 N N . GLU A 1 306 ? 11.967 -28.464 -48.104 1.00 26.02 306 GLU A N 1
ATOM 2382 C CA . GLU A 1 306 ? 11.670 -27.810 -46.833 1.00 30.56 306 GLU A CA 1
ATOM 2383 C C . GLU A 1 306 ? 12.910 -27.200 -46.181 1.00 31.60 306 GLU A C 1
ATOM 2384 O O . GLU A 1 306 ? 14.033 -27.684 -46.355 1.00 32.18 306 GLU A O 1
ATOM 2390 N N . ASP A 1 307 ? 12.693 -26.134 -45.424 1.00 32.30 307 ASP A N 1
ATOM 2391 C CA . ASP A 1 307 ? 13.746 -25.555 -44.621 1.00 33.98 307 ASP A CA 1
ATOM 2392 C C . ASP A 1 307 ? 14.087 -26.514 -43.495 1.00 32.44 307 ASP A C 1
ATOM 2393 O O . ASP A 1 307 ? 13.282 -27.357 -43.135 1.00 30.19 307 ASP A O 1
ATOM 2398 N N . PHE A 1 308 ? 15.289 -26.390 -42.946 1.00 37.78 308 PHE A N 1
ATOM 2399 C CA . PHE A 1 308 ? 15.741 -27.289 -41.893 1.00 42.04 308 PHE A CA 1
ATOM 2400 C C . PHE A 1 308 ? 14.962 -27.098 -40.594 1.00 43.84 308 PHE A C 1
ATOM 2401 O O . PHE A 1 308 ? 14.983 -26.013 -40.019 1.00 51.75 308 PHE A O 1
ATOM 2409 N N . GLY A 1 309 ? 14.279 -28.148 -40.134 1.00 34.73 309 GLY A N 1
ATOM 2410 C CA . GLY A 1 309 ? 13.698 -28.142 -38.807 1.00 28.33 309 GLY A CA 1
ATOM 2411 C C . GLY A 1 309 ? 14.783 -28.068 -37.737 1.00 42.54 309 GLY A C 1
ATOM 2412 O O . GLY A 1 309 ? 15.953 -28.368 -37.997 1.00 45.60 309 GLY A O 1
ATOM 2413 N N . ALA A 1 310 ? 14.399 -27.666 -36.529 1.00 45.60 310 ALA A N 1
ATOM 2414 C CA . ALA A 1 310 ? 15.326 -27.591 -35.393 1.00 45.58 310 ALA A CA 1
ATOM 2415 C C . ALA A 1 310 ? 16.182 -28.857 -35.179 1.00 47.45 310 ALA A C 1
ATOM 2416 O O . ALA A 1 310 ? 17.397 -28.750 -34.992 1.00 46.35 310 ALA A O 1
ATOM 2418 N N . PRO A 1 311 ? 15.564 -30.057 -35.209 1.00 47.28 311 PRO A N 1
ATOM 2419 C CA . PRO A 1 311 ? 16.417 -31.244 -35.075 1.00 43.15 311 PRO A CA 1
ATOM 2420 C C . PRO A 1 311 ? 17.399 -31.400 -36.234 1.00 37.01 311 PRO A C 1
ATOM 2421 O O . PRO A 1 311 ? 18.504 -31.887 -36.019 1.00 35.15 311 PRO A O 1
ATOM 2425 N N . HIS A 1 312 ? 16.990 -31.005 -37.435 1.00 31.21 312 HIS A N 1
ATOM 2426 C CA . HIS A 1 312 ? 17.840 -31.115 -38.620 1.00 31.59 312 HIS A CA 1
ATOM 2427 C C . HIS A 1 312 ? 19.038 -30.186 -38.502 1.00 30.30 312 HIS A C 1
ATOM 2428 O O . HIS A 1 312 ? 20.192 -30.579 -38.740 1.00 33.23 312 HIS A O 1
ATOM 2435 N N . GLU A 1 313 ? 18.743 -28.949 -38.117 1.00 31.17 313 GLU A N 1
ATOM 2436 C CA . GLU A 1 313 ? 19.758 -27.932 -37.892 1.00 31.31 313 GLU A CA 1
ATOM 2437 C C . GLU A 1 313 ? 20.746 -28.428 -36.849 1.00 33.30 313 GLU A C 1
ATOM 2438 O O . GLU A 1 313 ? 21.967 -28.374 -37.058 1.00 30.32 313 GLU A O 1
ATOM 2444 N N . ALA A 1 314 ? 20.209 -28.953 -35.745 1.00 36.68 314 ALA A N 1
ATOM 2445 C CA . ALA A 1 314 ? 21.038 -29.469 -34.656 1.00 31.65 314 ALA A CA 1
ATOM 2446 C C . ALA A 1 314 ? 21.925 -30.625 -35.114 1.00 33.62 314 ALA A C 1
ATOM 2447 O O . ALA A 1 314 ? 23.108 -30.656 -34.801 1.00 37.96 314 ALA A O 1
ATOM 2449 N N . ALA A 1 315 ? 21.354 -31.562 -35.864 1.00 32.22 315 ALA A N 1
ATOM 2450 C CA . ALA A 1 315 ? 22.099 -32.715 -36.372 1.00 31.81 315 ALA A CA 1
ATOM 2451 C C . ALA A 1 315 ? 23.214 -32.305 -37.327 1.00 31.88 315 ALA A C 1
ATOM 2452 O O . ALA A 1 315 ? 24.284 -32.899 -37.316 1.00 39.63 315 ALA A O 1
ATOM 2454 N N . LEU A 1 316 ? 22.956 -31.305 -38.167 1.00 35.00 316 LEU A N 1
ATOM 2455 C CA . LEU A 1 316 ? 24.001 -30.755 -39.047 1.00 32.47 316 LEU A CA 1
ATOM 2456 C C . LEU A 1 316 ? 25.116 -30.094 -38.245 1.00 33.13 316 LEU A C 1
ATOM 2457 O O . LEU A 1 316 ? 26.309 -30.265 -38.526 1.00 31.49 316 LEU A O 1
ATOM 2462 N N . SER A 1 317 ? 24.697 -29.321 -37.251 1.00 32.83 317 SER A N 1
ATOM 2463 C CA . SER A 1 317 ? 25.602 -28.572 -36.400 1.00 34.44 317 SER A CA 1
ATOM 2464 C C . SER A 1 317 ? 26.537 -29.476 -35.596 1.00 40.52 317 SER A C 1
ATOM 2465 O O . SER A 1 317 ? 27.725 -29.179 -35.442 1.00 37.36 317 SER A O 1
ATOM 2468 N N . ARG A 1 318 ? 25.989 -30.586 -35.099 1.00 38.94 318 ARG A N 1
ATOM 2469 C CA A ARG A 1 318 ? 26.742 -31.539 -34.288 0.48 34.91 318 ARG A CA 1
ATOM 2470 C CA B ARG A 1 318 ? 26.768 -31.517 -34.286 0.52 35.95 318 ARG A CA 1
ATOM 2471 C C . ARG A 1 318 ? 27.612 -32.459 -35.143 1.00 34.53 318 ARG A C 1
ATOM 2472 O O . ARG A 1 318 ? 28.378 -33.256 -34.624 1.00 37.92 318 ARG A O 1
ATOM 2487 N N . ARG A 1 319 ? 27.486 -32.353 -36.458 1.00 35.74 319 ARG A N 1
ATOM 2488 C CA . ARG A 1 319 ? 28.268 -33.204 -37.344 1.00 33.48 319 ARG A CA 1
ATOM 2489 C C . ARG A 1 319 ? 29.702 -32.706 -37.470 1.00 35.53 319 ARG A C 1
ATOM 2490 O O . ARG A 1 319 ? 30.605 -33.475 -37.770 1.00 37.65 319 ARG A O 1
ATOM 2498 N N . PHE A 1 320 ? 29.907 -31.410 -37.249 1.00 34.63 320 PHE A N 1
ATOM 2499 C CA . PHE A 1 320 ? 31.200 -30.803 -37.525 1.00 30.07 320 PHE A CA 1
ATOM 2500 C C . PHE A 1 320 ? 31.824 -30.189 -36.279 1.00 30.65 320 PHE A C 1
ATOM 2501 O O . PHE A 1 320 ? 31.147 -29.984 -35.272 1.00 28.14 320 PHE A O 1
ATOM 2509 N N . ASP A 1 321 ? 33.125 -29.914 -36.344 1.00 29.77 321 ASP A N 1
ATOM 2510 C CA . ASP A 1 321 ? 33.860 -29.443 -35.170 1.00 28.45 321 ASP A CA 1
ATOM 2511 C C . ASP A 1 321 ? 33.989 -27.928 -35.164 1.00 28.16 321 ASP A C 1
ATOM 2512 O O . ASP A 1 321 ? 34.500 -27.348 -34.213 1.00 31.12 321 ASP A O 1
ATOM 2517 N N . ARG A 1 322 ? 33.547 -27.300 -36.250 1.00 23.47 322 ARG A N 1
ATOM 2518 C CA . ARG A 1 322 ? 33.609 -25.853 -36.380 1.00 23.95 322 ARG A CA 1
ATOM 2519 C C . ARG A 1 322 ? 32.369 -25.428 -37.164 1.00 24.45 322 ARG A C 1
ATOM 2520 O O . ARG A 1 322 ? 31.613 -26.294 -37.604 1.00 19.68 322 ARG A O 1
ATOM 2528 N N . PRO A 1 323 ? 32.131 -24.111 -37.315 1.00 18.91 323 PRO A N 1
ATOM 2529 C CA . PRO A 1 323 ? 30.939 -23.706 -38.070 1.00 19.33 323 PRO A CA 1
ATOM 2530 C C . PRO A 1 323 ? 30.854 -24.292 -39.482 1.00 22.05 323 PRO A C 1
ATOM 2531 O O . PRO A 1 323 ? 31.872 -24.391 -40.161 1.00 25.29 323 PRO A O 1
ATOM 2535 N N . VAL A 1 324 ? 29.649 -24.657 -39.917 1.00 20.46 324 VAL A N 1
ATOM 2536 C CA . VAL A 1 324 ? 29.446 -25.191 -41.254 1.00 20.79 324 VAL A CA 1
ATOM 2537 C C . VAL A 1 324 ? 28.524 -24.292 -42.109 1.00 25.87 324 VAL A C 1
ATOM 2538 O O . VAL A 1 324 ? 27.475 -23.831 -41.652 1.00 20.60 324 VAL A O 1
ATOM 2542 N N . PHE A 1 325 ? 28.937 -24.021 -43.344 1.00 19.05 325 PHE A N 1
ATOM 2543 C CA . PHE A 1 325 ? 28.106 -23.260 -44.269 1.00 20.22 325 PHE A CA 1
ATOM 2544 C C . PHE A 1 325 ? 27.107 -24.145 -45.006 1.00 23.91 325 PHE A C 1
ATOM 2545 O O . PHE A 1 325 ? 27.445 -25.242 -45.449 1.00 24.65 325 PHE A O 1
ATOM 2553 N N . VAL A 1 326 ? 25.888 -23.650 -45.171 1.00 22.70 326 VAL A N 1
ATOM 2554 C CA . VAL A 1 326 ? 24.924 -24.286 -46.060 1.00 22.19 326 VAL A CA 1
ATOM 2555 C C . VAL A 1 326 ? 24.504 -23.244 -47.081 1.00 19.44 326 VAL A C 1
ATOM 2556 O O . VAL A 1 326 ? 24.050 -22.180 -46.709 1.00 30.47 326 VAL A O 1
ATOM 2560 N N . GLU A 1 327 ? 24.672 -23.546 -48.362 1.00 19.65 327 GLU A N 1
ATOM 2561 C CA . GLU A 1 327 ? 24.469 -22.549 -49.410 1.00 23.84 327 GLU A CA 1
ATOM 2562 C C . GLU A 1 327 ? 23.550 -23.055 -50.517 1.00 21.00 327 GLU A C 1
ATOM 2563 O O . GLU A 1 327 ? 23.421 -24.267 -50.724 1.00 25.76 327 GLU A O 1
ATOM 2569 N N . ARG A 1 328 ? 22.925 -22.114 -51.220 1.00 20.28 328 ARG A N 1
ATOM 2570 C CA . ARG A 1 328 ? 22.153 -22.388 -52.441 1.00 20.31 328 ARG A CA 1
ATOM 2571 C C . ARG A 1 328 ? 20.870 -23.156 -52.167 1.00 27.67 328 ARG A C 1
ATOM 2572 O O . ARG A 1 328 ? 20.643 -24.238 -52.713 1.00 28.69 328 ARG A O 1
ATOM 2580 N N . TYR A 1 329 ? 20.037 -22.559 -51.317 1.00 22.83 329 TYR A N 1
ATOM 2581 C CA . TYR A 1 329 ? 18.713 -23.057 -50.995 1.00 25.71 329 TYR A CA 1
ATOM 2582 C C . TYR A 1 329 ? 17.767 -22.867 -52.169 1.00 28.08 329 TYR A C 1
ATOM 2583 O O . TYR A 1 329 ? 18.047 -22.070 -53.064 1.00 27.69 329 TYR A O 1
ATOM 2592 N N . PRO A 1 330 ? 16.622 -23.565 -52.152 1.00 28.28 330 PRO A N 1
ATOM 2593 C CA . PRO A 1 330 ? 15.551 -23.270 -53.114 1.00 27.16 330 PRO A CA 1
ATOM 2594 C C . PRO A 1 330 ? 15.010 -21.839 -52.982 1.00 23.30 330 PRO A C 1
ATOM 2595 O O . PRO A 1 330 ? 14.731 -21.384 -51.879 1.00 29.20 330 PRO A O 1
ATOM 2599 N N . ALA A 1 331 ? 14.888 -21.150 -54.110 1.00 22.96 331 ALA A N 1
ATOM 2600 C CA . ALA A 1 331 ? 14.260 -19.836 -54.190 1.00 30.61 331 ALA A CA 1
ATOM 2601 C C . ALA A 1 331 ? 12.929 -19.782 -53.441 1.00 31.37 331 ALA A C 1
ATOM 2602 O O . ALA A 1 331 ? 12.650 -18.819 -52.734 1.00 34.66 331 ALA A O 1
ATOM 2604 N N . ARG A 1 332 ? 12.130 -20.833 -53.592 1.00 26.85 332 ARG A N 1
ATOM 2605 C CA . ARG A 1 332 ? 10.783 -20.889 -53.039 1.00 29.13 332 ARG A CA 1
ATOM 2606 C C . ARG A 1 332 ? 10.737 -20.663 -51.522 1.00 32.83 332 ARG A C 1
ATOM 2607 O O . ARG A 1 332 ? 9.720 -20.233 -50.985 1.00 38.82 332 ARG A O 1
ATOM 2609 N N . ILE A 1 333 ? 11.826 -20.931 -50.818 1.00 26.32 333 ILE A N 1
ATOM 2610 C CA . ILE A 1 333 ? 11.771 -20.735 -49.380 1.00 29.20 333 ILE A CA 1
ATOM 2611 C C . ILE A 1 333 ? 12.691 -19.615 -48.891 1.00 26.36 333 ILE A C 1
ATOM 2612 O O . ILE A 1 333 ? 12.919 -19.473 -47.692 1.00 32.02 333 ILE A O 1
ATOM 2617 N N . LYS A 1 334 ? 13.190 -18.802 -49.819 1.00 29.93 334 LYS A N 1
ATOM 2618 C CA . LYS A 1 334 ? 14.024 -17.654 -49.463 1.00 33.04 334 LYS A CA 1
ATOM 2619 C C . LYS A 1 334 ? 13.392 -16.355 -49.945 1.00 28.67 334 LYS A C 1
ATOM 2620 O O . LYS A 1 334 ? 12.253 -16.338 -50.384 1.00 30.37 334 LYS A O 1
ATOM 2626 N N . ALA A 1 335 ? 14.144 -15.268 -49.865 1.00 30.55 335 ALA A N 1
ATOM 2627 C CA . ALA A 1 335 ? 13.557 -13.944 -49.996 1.00 29.99 335 ALA A CA 1
ATOM 2628 C C . ALA A 1 335 ? 13.568 -13.437 -51.430 1.00 28.32 335 ALA A C 1
ATOM 2629 O O . ALA A 1 335 ? 14.267 -13.976 -52.298 1.00 29.77 335 ALA A O 1
ATOM 2631 N N . PHE A 1 336 ? 12.793 -12.388 -51.672 1.00 28.46 336 PHE A N 1
ATOM 2632 C CA . PHE A 1 336 ? 12.649 -11.850 -53.018 1.00 30.60 336 PHE A CA 1
ATOM 2633 C C . PHE A 1 336 ? 13.956 -11.243 -53.583 1.00 26.66 336 PHE A C 1
ATOM 2634 O O . PHE A 1 336 ? 14.163 -11.270 -54.791 1.00 30.04 336 PHE A O 1
ATOM 2642 N N . TYR A 1 337 ? 14.824 -10.708 -52.720 1.00 25.58 337 TYR A N 1
ATOM 2643 C CA . TYR A 1 337 ? 15.998 -9.938 -53.170 1.00 29.53 337 TYR A CA 1
ATOM 2644 C C . TYR A 1 337 ? 17.204 -10.795 -53.563 1.00 29.28 337 TYR A C 1
ATOM 2645 O O . TYR A 1 337 ? 18.201 -10.284 -54.085 1.00 29.71 337 TYR A O 1
ATOM 2654 N N . MET A 1 338 ? 17.127 -12.093 -53.306 1.00 23.26 338 MET A N 1
ATOM 2655 C CA . MET A 1 338 ? 18.296 -12.932 -53.483 1.00 20.38 338 MET A CA 1
ATOM 2656 C C . MET A 1 338 ? 18.590 -13.288 -54.938 1.00 24.49 338 MET A C 1
ATOM 2657 O O . MET A 1 338 ? 17.690 -13.641 -55.706 1.00 22.23 338 MET A O 1
ATOM 2662 N N . GLU A 1 339 ? 19.863 -13.181 -55.303 1.00 24.71 339 GLU A N 1
ATOM 2663 C CA . GLU A 1 339 ? 20.324 -13.475 -56.649 1.00 20.54 339 GLU A CA 1
ATOM 2664 C C . GLU A 1 339 ? 20.076 -14.945 -56.982 1.00 20.69 339 GLU A C 1
ATOM 2665 O O . GLU A 1 339 ? 20.369 -15.827 -56.168 1.00 22.45 339 GLU A O 1
ATOM 2671 N N . PRO A 1 340 ? 19.493 -15.215 -58.165 1.00 26.09 340 PRO A N 1
ATOM 2672 C CA . PRO A 1 340 ? 19.324 -16.611 -58.597 1.00 32.06 340 PRO A CA 1
ATOM 2673 C C . PRO A 1 340 ? 20.656 -17.270 -58.943 1.00 32.29 340 PRO A C 1
ATOM 2674 O O . PRO A 1 340 ? 21.551 -16.612 -59.474 1.00 33.63 340 PRO A O 1
ATOM 2678 N N . ASP A 1 341 ? 20.777 -18.549 -58.606 1.00 28.28 341 ASP A N 1
ATOM 2679 C CA . ASP A 1 341 ? 21.884 -19.373 -59.050 1.00 25.94 341 ASP A CA 1
ATOM 2680 C C . ASP A 1 341 ? 21.891 -19.414 -60.578 1.00 32.44 341 ASP A C 1
ATOM 2681 O O . ASP A 1 341 ? 20.944 -19.912 -61.191 1.00 36.56 341 ASP A O 1
ATOM 2686 N N . PRO A 1 342 ? 22.966 -18.906 -61.196 1.00 27.58 342 PRO A N 1
ATOM 2687 C CA . PRO A 1 342 ? 23.081 -18.854 -62.659 1.00 30.79 342 PRO A CA 1
ATOM 2688 C C . PRO A 1 342 ? 23.074 -20.231 -63.336 1.00 35.79 342 PRO A C 1
ATOM 2689 O O . PRO A 1 342 ? 22.638 -20.348 -64.481 1.00 41.33 342 PRO A O 1
ATOM 2693 N N . GLU A 1 343 ? 23.553 -21.257 -62.647 1.00 36.92 343 GLU A N 1
ATOM 2694 C CA . GLU A 1 343 ? 23.563 -22.592 -63.231 1.00 40.53 343 GLU A CA 1
ATOM 2695 C C . GLU A 1 343 ? 22.390 -23.420 -62.721 1.00 46.45 343 GLU A C 1
ATOM 2696 O O . GLU A 1 343 ? 22.259 -24.586 -63.053 1.00 52.23 343 GLU A O 1
ATOM 2702 N N . ASP A 1 344 ? 21.522 -22.816 -61.924 1.00 50.30 344 ASP A N 1
ATOM 2703 C CA . ASP A 1 344 ? 20.397 -23.560 -61.376 1.00 53.26 344 ASP A CA 1
ATOM 2704 C C . ASP A 1 344 ? 19.251 -22.665 -60.932 1.00 50.46 344 ASP A C 1
ATOM 2705 O O . ASP A 1 344 ? 19.233 -22.179 -59.805 1.00 45.75 344 ASP A O 1
ATOM 2710 N N . PRO A 1 345 ? 18.275 -22.477 -61.815 1.00 44.78 345 PRO A N 1
ATOM 2711 C CA . PRO A 1 345 ? 17.220 -21.468 -61.678 1.00 40.44 345 PRO A CA 1
ATOM 2712 C C . PRO A 1 345 ? 16.336 -21.585 -60.443 1.00 38.12 345 PRO A C 1
ATOM 2713 O O . PRO A 1 345 ? 15.840 -20.555 -59.999 1.00 40.92 345 PRO A O 1
ATOM 2717 N N . GLU A 1 346 ? 16.178 -22.787 -59.912 1.00 32.34 346 GLU A N 1
ATOM 2718 C CA . GLU A 1 346 ? 15.366 -23.039 -58.742 1.00 37.22 346 GLU A CA 1
ATOM 2719 C C . GLU A 1 346 ? 16.045 -22.652 -57.441 1.00 33.30 346 GLU A C 1
ATOM 2720 O O . GLU A 1 346 ? 15.427 -22.545 -56.455 1.00 35.35 346 GLU A O 1
ATOM 2726 N N . LEU A 1 347 ? 17.329 -22.475 -57.463 1.00 22.41 347 LEU A N 1
ATOM 2727 C CA . LEU A 1 347 ? 18.146 -22.140 -56.296 1.00 25.63 347 LEU A CA 1
ATOM 2728 C C . LEU A 1 347 ? 18.532 -20.652 -56.283 1.00 24.74 347 LEU A C 1
ATOM 2729 O O . LEU A 1 347 ? 18.570 -20.004 -57.333 1.00 23.60 347 LEU A O 1
ATOM 2734 N N . VAL A 1 348 ? 18.823 -20.110 -55.102 1.00 24.49 348 VAL A N 1
ATOM 2735 C CA . VAL A 1 348 ? 19.400 -18.761 -54.996 1.00 20.72 348 VAL A CA 1
ATOM 2736 C C . VAL A 1 348 ? 20.787 -18.810 -54.389 1.00 23.30 348 VAL A C 1
ATOM 2737 O O . VAL A 1 348 ? 21.141 -19.770 -53.718 1.00 22.69 348 VAL A O 1
ATOM 2741 N N . LEU A 1 349 ? 21.566 -17.756 -54.596 1.00 24.31 349 LEU A N 1
ATOM 2742 C CA . LEU A 1 349 ? 22.913 -17.697 -54.045 1.00 19.68 349 LEU A CA 1
ATOM 2743 C C . 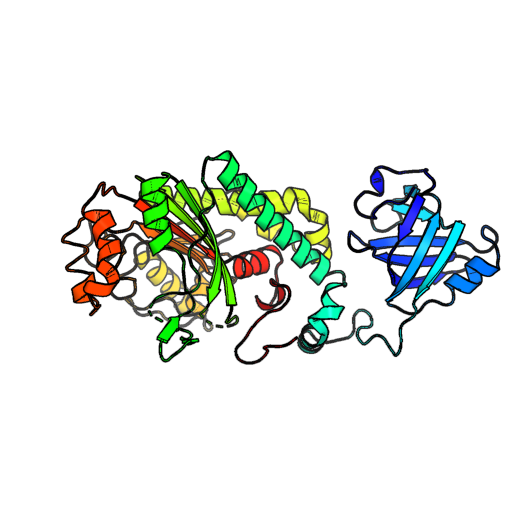LEU A 1 349 ? 22.905 -17.161 -52.625 1.00 25.08 349 LEU A C 1
ATOM 2744 O O . LEU A 1 349 ? 23.228 -15.994 -52.378 1.00 30.47 349 LEU A O 1
ATOM 2749 N N . ASN A 1 350 ? 22.533 -18.018 -51.683 1.00 26.47 350 ASN A N 1
ATOM 2750 C CA . ASN A 1 350 ? 22.489 -17.604 -50.289 1.00 27.54 350 ASN A CA 1
ATOM 2751 C C . ASN A 1 350 ? 23.318 -18.542 -49.429 1.00 27.43 350 ASN A C 1
ATOM 2752 O O . ASN A 1 350 ? 23.776 -19.589 -49.888 1.00 25.96 350 ASN A O 1
ATOM 2757 N N . ASP A 1 351 ? 23.510 -18.173 -48.173 1.00 24.68 351 ASP A N 1
ATOM 2758 C CA . ASP A 1 351 ? 24.181 -19.080 -47.255 1.00 26.34 351 ASP A CA 1
ATOM 2759 C C . ASP A 1 351 ? 23.736 -18.807 -45.831 1.00 20.83 351 ASP A C 1
ATOM 2760 O O . ASP A 1 351 ? 23.435 -17.665 -45.466 1.00 22.18 351 ASP A O 1
ATOM 2765 N N . ASP A 1 352 ? 23.677 -19.880 -45.049 1.00 21.07 352 ASP A N 1
ATOM 2766 C CA . ASP A 1 352 ? 23.516 -19.814 -43.602 1.00 23.48 352 ASP A CA 1
ATOM 2767 C C . ASP A 1 352 ? 24.753 -20.453 -42.978 1.00 24.51 352 ASP A C 1
ATOM 2768 O O . ASP A 1 352 ? 25.198 -21.503 -43.416 1.00 33.28 352 ASP A O 1
ATOM 2773 N N . LEU A 1 353 ? 25.343 -19.790 -41.995 1.00 18.05 353 LEU A N 1
ATOM 2774 C CA . LEU A 1 353 ? 26.434 -20.371 -41.226 1.00 18.02 353 LEU A CA 1
ATOM 2775 C C . LEU A 1 353 ? 25.916 -20.943 -39.892 1.00 24.73 353 LEU A C 1
ATOM 2776 O O . LEU A 1 353 ? 25.300 -20.232 -39.094 1.00 24.74 353 LEU A O 1
ATOM 2781 N N . LEU A 1 354 ? 26.159 -22.230 -39.665 1.00 25.40 354 LEU A N 1
ATOM 2782 C CA . LEU A 1 354 ? 25.745 -22.907 -38.438 1.00 21.46 354 LEU A CA 1
ATOM 2783 C C . LEU A 1 354 ? 26.910 -23.079 -37.479 1.00 24.74 354 LEU A C 1
ATOM 2784 O O . LEU A 1 354 ? 27.951 -23.599 -37.855 1.00 24.93 354 LEU A O 1
ATOM 2789 N N . ALA A 1 355 ? 26.731 -22.647 -36.236 1.00 21.46 355 ALA A N 1
ATOM 2790 C CA . ALA A 1 355 ? 27.681 -22.944 -35.180 1.00 18.49 355 ALA A CA 1
ATOM 2791 C C . ALA A 1 355 ? 27.528 -24.407 -34.787 1.00 28.07 355 ALA A C 1
ATOM 2792 O O . ALA A 1 355 ? 26.415 -24.967 -34.871 1.00 24.64 355 ALA A O 1
ATOM 2794 N N . PRO A 1 356 ? 28.643 -25.022 -34.348 1.00 28.09 356 PRO A N 1
ATOM 2795 C CA . PRO A 1 356 ? 28.679 -26.426 -33.943 1.00 27.15 356 PRO A CA 1
ATOM 2796 C C . PRO A 1 356 ? 28.055 -26.625 -32.567 1.00 28.14 356 PRO A C 1
ATOM 2797 O O . PRO A 1 356 ? 27.481 -25.676 -32.033 1.00 25.52 356 PRO A O 1
ATOM 2801 N N . GLU A 1 357 ? 28.150 -27.845 -32.030 1.00 33.74 357 GLU A N 1
ATOM 2802 C CA . GLU A 1 357 ? 27.627 -28.195 -30.699 1.00 28.69 357 GLU A CA 1
ATOM 2803 C C . GLU A 1 357 ? 26.125 -27.950 -30.535 1.00 26.47 357 GLU A C 1
ATOM 2804 O O . GLU A 1 357 ? 25.647 -27.743 -29.424 1.00 34.65 357 GLU A O 1
ATOM 2810 N N . GLY A 1 358 ? 25.388 -27.962 -31.641 1.00 27.21 358 GLY A N 1
ATOM 2811 C CA . GLY A 1 358 ? 23.953 -27.754 -31.596 1.00 22.53 358 GLY A CA 1
ATOM 2812 C C . GLY A 1 358 ? 23.501 -26.307 -31.449 1.00 24.49 358 GLY A C 1
ATOM 2813 O O . GLY A 1 358 ? 22.323 -26.052 -31.234 1.00 32.29 358 GLY A O 1
ATOM 2814 N N . TYR A 1 359 ? 24.406 -25.344 -31.567 1.00 24.45 359 TYR A N 1
ATOM 2815 C CA . TYR A 1 359 ? 23.968 -23.954 -31.469 1.00 19.37 359 TYR A CA 1
ATOM 2816 C C . TYR A 1 359 ? 23.318 -23.443 -32.759 1.00 26.97 359 TYR A C 1
ATOM 2817 O O . TYR A 1 359 ? 22.482 -22.540 -32.700 1.00 28.70 359 TYR A O 1
ATOM 2826 N N . GLY A 1 360 ? 23.676 -23.997 -33.921 1.00 28.95 360 GLY A N 1
ATOM 2827 C CA . GLY A 1 360 ? 22.928 -23.635 -35.119 1.00 24.34 360 GLY A CA 1
ATOM 2828 C C . GLY A 1 360 ? 23.198 -22.224 -35.625 1.00 27.91 360 GLY A C 1
ATOM 2829 O O . GLY A 1 360 ? 24.262 -21.650 -35.348 1.00 24.91 360 GLY A O 1
ATOM 2830 N N . GLU A 1 361 ? 22.238 -21.644 -36.346 1.00 29.10 361 GLU A N 1
ATOM 2831 C CA . GLU A 1 361 ? 22.541 -20.495 -37.216 1.00 33.30 361 GLU A CA 1
ATOM 2832 C C . GLU A 1 361 ? 22.989 -19.211 -36.517 1.00 31.34 361 GLU A C 1
ATOM 2833 O O . GLU A 1 361 ? 22.252 -18.655 -35.703 1.00 31.59 361 GLU A O 1
ATOM 2839 N N . ILE A 1 362 ? 24.179 -18.726 -36.870 1.00 21.97 362 ILE A N 1
ATOM 2840 C CA . ILE A 1 362 ? 24.671 -17.448 -36.345 1.00 24.47 362 ILE A CA 1
ATOM 2841 C C . ILE A 1 362 ? 24.780 -16.366 -37.429 1.00 22.10 362 ILE A C 1
ATOM 2842 O O . ILE A 1 362 ? 24.890 -15.173 -37.120 1.00 22.65 362 ILE A O 1
ATOM 2847 N N . ILE A 1 363 ? 24.758 -16.793 -38.691 1.00 20.44 363 ILE A N 1
ATOM 2848 C CA . ILE A 1 363 ? 24.825 -15.883 -39.835 1.00 21.64 363 ILE A CA 1
ATOM 2849 C C . ILE A 1 363 ? 23.856 -16.298 -40.937 1.00 23.88 363 ILE A C 1
ATOM 2850 O O . ILE A 1 363 ? 23.747 -17.484 -41.270 1.00 23.49 363 ILE A O 1
ATOM 2855 N N . GLY A 1 364 ? 23.142 -15.319 -41.492 1.00 23.99 364 GLY A N 1
ATOM 2856 C CA . GLY A 1 364 ? 22.360 -15.542 -42.694 1.00 17.92 364 GLY A CA 1
ATOM 2857 C C . GLY A 1 364 ? 22.745 -14.509 -43.744 1.00 23.60 364 GLY A C 1
ATOM 2858 O O . GLY A 1 364 ? 22.797 -13.327 -43.432 1.00 23.28 364 GLY A O 1
ATOM 2859 N N . GLY A 1 365 ? 23.013 -14.927 -44.981 1.00 22.51 365 GLY A N 1
ATOM 2860 C CA . GLY A 1 365 ? 23.459 -13.973 -45.987 1.00 17.95 365 GLY A CA 1
ATOM 2861 C C . GLY A 1 365 ? 23.155 -14.342 -47.426 1.00 21.68 365 GLY A C 1
ATOM 2862 O O . GLY A 1 365 ? 22.716 -15.462 -47.703 1.00 26.19 365 GLY A O 1
ATOM 2863 N N . SER A 1 366 ? 23.374 -13.404 -48.344 1.00 18.27 366 SER A N 1
ATOM 2864 C CA . SER A 1 366 ? 23.280 -13.730 -49.769 1.00 18.53 366 SER A CA 1
ATOM 2865 C C . SER A 1 366 ? 23.851 -12.667 -50.676 1.00 24.15 366 SER A C 1
ATOM 2866 O O . SER A 1 366 ? 24.132 -11.526 -50.257 1.00 29.00 366 SER A O 1
ATOM 2869 N N . GLN A 1 367 ? 24.034 -13.071 -51.931 1.00 28.13 367 GLN A N 1
ATOM 2870 C CA . GLN A 1 367 ? 24.211 -12.128 -53.017 1.00 19.00 367 GLN A CA 1
ATOM 2871 C C . GLN A 1 367 ? 22.834 -11.559 -53.402 1.00 19.31 367 GLN A C 1
ATOM 2872 O O . GLN A 1 367 ? 21.830 -12.292 -53.463 1.00 19.50 367 GLN A O 1
ATOM 2878 N N . ARG A 1 368 ? 22.783 -10.250 -53.649 1.00 19.44 368 ARG A N 1
ATOM 2879 C CA . ARG A 1 368 ? 21.517 -9.604 -54.001 1.00 24.90 368 ARG A CA 1
ATOM 2880 C C . ARG A 1 368 ? 21.370 -9.395 -55.504 1.00 27.29 368 ARG A C 1
ATOM 2881 O O . ARG A 1 368 ? 22.352 -9.280 -56.228 1.00 27.01 368 ARG A O 1
ATOM 2889 N N . ILE A 1 369 ? 20.128 -9.329 -55.964 1.00 27.51 369 ILE A N 1
ATOM 2890 C CA . ILE A 1 369 ? 19.853 -9.007 -57.354 1.00 21.09 369 ILE A CA 1
ATOM 2891 C C . ILE A 1 369 ? 20.334 -7.600 -57.728 1.00 22.45 369 ILE A C 1
ATOM 2892 O O . ILE A 1 369 ? 20.041 -6.632 -57.022 1.00 24.13 369 ILE A O 1
ATOM 2897 N N . HIS A 1 370 ? 21.065 -7.485 -58.836 1.00 21.41 370 HIS A N 1
ATOM 2898 C CA . HIS A 1 370 ? 21.540 -6.189 -59.304 1.00 26.03 370 HIS A CA 1
ATOM 2899 C C . HIS A 1 370 ? 20.870 -5.785 -60.615 1.00 30.81 370 HIS A C 1
ATOM 2900 O O . HIS A 1 370 ? 20.971 -4.634 -61.048 1.00 29.98 370 HIS A O 1
ATOM 2907 N N . ASP A 1 371 ? 20.198 -6.735 -61.257 1.00 31.88 371 ASP A N 1
ATOM 2908 C CA . ASP A 1 371 ? 19.475 -6.453 -62.496 1.00 23.10 371 ASP A CA 1
ATOM 2909 C C . ASP A 1 371 ? 18.100 -5.855 -62.204 1.00 26.44 371 ASP A C 1
ATOM 2910 O O . ASP A 1 371 ? 17.316 -6.443 -61.457 1.00 23.39 371 ASP A O 1
ATOM 2915 N N . LEU A 1 372 ? 17.812 -4.705 -62.812 1.00 24.05 372 LEU A N 1
ATOM 2916 C CA . LEU A 1 372 ? 16.584 -3.960 -62.554 1.00 30.61 372 LEU A CA 1
ATOM 2917 C C . LEU A 1 372 ? 15.298 -4.759 -62.814 1.00 35.36 372 LEU A C 1
ATOM 2918 O O . LEU A 1 372 ? 14.440 -4.902 -61.921 1.00 38.11 372 LEU A O 1
ATOM 2923 N N . GLU A 1 373 ? 15.165 -5.288 -64.026 1.00 32.72 373 GLU A N 1
ATOM 2924 C CA . GLU A 1 373 ? 13.930 -5.977 -64.397 1.00 32.08 373 GLU A CA 1
ATOM 2925 C C . GLU A 1 373 ? 13.723 -7.283 -63.620 1.00 30.77 373 GLU A C 1
ATOM 2926 O O . GLU A 1 373 ? 12.604 -7.598 -63.211 1.00 29.72 373 GLU A O 1
ATOM 2932 N N . LEU A 1 374 ? 14.800 -8.031 -63.410 1.00 30.52 374 LEU A N 1
ATOM 2933 C CA . LEU A 1 374 ? 14.734 -9.224 -62.575 1.00 30.20 374 LEU A CA 1
ATOM 2934 C C . LEU A 1 374 ? 14.154 -8.874 -61.205 1.00 33.97 374 LEU A C 1
ATOM 2935 O O . LEU A 1 374 ? 13.283 -9.577 -60.691 1.00 35.73 374 LEU A O 1
ATOM 2940 N N . LEU A 1 375 ? 14.616 -7.771 -60.627 1.00 30.41 375 LEU A N 1
ATOM 2941 C CA . LEU A 1 375 ? 14.125 -7.365 -59.323 1.00 32.09 375 LEU A CA 1
ATOM 2942 C C . LEU A 1 375 ? 12.654 -6.928 -59.388 1.00 38.22 375 LEU A C 1
ATOM 2943 O O . LEU A 1 375 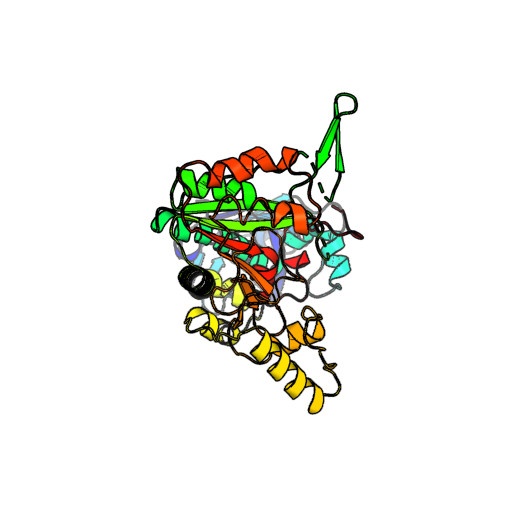? 11.881 -7.246 -58.482 1.00 44.12 375 LEU A O 1
ATOM 2948 N N . ARG A 1 376 ? 12.261 -6.205 -60.435 1.00 32.59 376 ARG A N 1
ATOM 2949 C CA . ARG A 1 376 ? 10.833 -5.891 -60.614 1.00 35.28 376 ARG A CA 1
ATOM 2950 C C . ARG A 1 376 ? 9.960 -7.162 -60.631 1.00 34.43 376 ARG A C 1
ATOM 2951 O O . ARG A 1 376 ? 8.969 -7.280 -59.883 1.00 38.12 376 ARG A O 1
ATOM 2959 N N . ARG A 1 377 ? 10.332 -8.116 -61.481 1.00 36.17 377 ARG A N 1
ATOM 2960 C CA A ARG A 1 377 ? 9.520 -9.321 -61.576 0.50 41.43 377 ARG A CA 1
ATOM 2961 C CA B ARG A 1 377 ? 9.643 -9.403 -61.610 0.50 41.57 377 ARG A CA 1
ATOM 2962 C C . ARG A 1 377 ? 9.579 -10.152 -60.289 1.00 41.43 377 ARG A C 1
ATOM 2963 O O . ARG A 1 377 ? 8.606 -10.796 -59.965 1.00 38.55 377 ARG A O 1
ATOM 2978 N N . LYS A 1 378 ? 10.673 -10.108 -59.538 1.00 41.79 378 LYS A N 1
ATOM 2979 C CA . LYS A 1 378 ? 10.700 -10.827 -58.273 1.00 33.72 378 LYS A CA 1
ATOM 2980 C C . LYS A 1 378 ? 9.770 -10.154 -57.267 1.00 30.30 378 LYS A C 1
ATOM 2981 O O . LYS A 1 378 ? 9.022 -10.825 -56.558 1.00 33.78 378 LYS A O 1
ATOM 2987 N N . ILE A 1 379 ? 9.813 -8.826 -57.217 1.00 31.42 379 ILE A N 1
ATOM 2988 C CA . ILE A 1 379 ? 8.926 -8.063 -56.345 1.00 33.94 379 ILE A CA 1
ATOM 2989 C C . ILE A 1 379 ? 7.482 -8.384 -56.671 1.00 45.12 379 ILE A C 1
ATOM 2990 O O . ILE A 1 379 ? 6.652 -8.468 -55.768 1.00 52.59 379 ILE A O 1
ATOM 2995 N N . GLN A 1 380 ? 7.167 -8.613 -57.943 1.00 53.28 380 GLN A N 1
ATOM 2996 C CA . GLN A 1 380 ? 5.804 -9.074 -58.241 1.00 57.28 380 GLN A CA 1
ATOM 2997 C C . GLN A 1 380 ? 5.539 -10.542 -57.866 1.00 53.85 380 GLN A C 1
ATOM 2998 O O . GLN A 1 380 ? 4.609 -10.811 -57.120 1.00 60.14 380 GLN A O 1
ATOM 3004 N N . GLU A 1 381 ? 6.334 -11.479 -58.376 1.00 49.15 381 GLU A N 1
ATOM 3005 C CA . GLU A 1 381 ? 6.175 -12.905 -58.078 1.00 46.52 381 GLU A CA 1
ATOM 3006 C C . GLU A 1 381 ? 5.968 -13.168 -56.589 1.00 47.59 381 GLU A C 1
ATOM 3007 O O . GLU A 1 381 ? 5.227 -14.070 -56.205 1.00 53.28 381 GLU A O 1
ATOM 3013 N N . PHE A 1 382 ? 6.613 -12.365 -55.752 1.00 48.28 382 PHE A N 1
ATOM 3014 C CA . PHE A 1 382 ? 6.467 -12.498 -54.308 1.00 44.19 382 PHE A CA 1
ATOM 3015 C C . PHE A 1 382 ? 5.272 -11.698 -53.791 1.00 46.18 382 PHE A C 1
ATOM 3016 O O . PHE A 1 382 ? 5.146 -11.476 -52.590 1.00 50.10 382 PHE A O 1
ATOM 3024 N N . GLY A 1 383 ? 4.405 -11.261 -54.699 1.00 45.18 383 GLY A N 1
ATOM 3025 C CA . GLY A 1 383 ? 3.221 -10.498 -54.328 1.00 41.44 383 GLY A CA 1
ATOM 3026 C C . GLY A 1 383 ? 3.473 -9.298 -53.433 1.00 50.47 383 GLY A C 1
ATOM 3027 O O . GLY A 1 383 ? 2.822 -9.148 -52.400 1.00 59.90 383 GLY A O 1
ATOM 3028 N N . LEU A 1 384 ? 4.411 -8.438 -53.824 1.00 54.04 384 LEU A N 1
ATOM 3029 C CA . LEU A 1 384 ? 4.765 -7.262 -53.021 1.00 55.06 384 LEU A CA 1
ATOM 3030 C C . LEU A 1 384 ? 4.360 -5.952 -53.705 1.00 52.06 384 LEU A C 1
ATOM 3031 O O . LEU A 1 384 ? 4.335 -5.868 -54.927 1.00 56.16 384 LEU A O 1
ATOM 3036 N N . PRO A 1 385 ? 4.025 -4.929 -52.910 1.00 51.94 385 PRO A N 1
ATOM 3037 C CA . PRO A 1 385 ? 3.604 -3.621 -53.432 1.00 53.02 385 PRO A CA 1
ATOM 3038 C C . PRO A 1 385 ? 4.779 -2.827 -53.994 1.00 55.09 385 PRO A C 1
ATOM 3039 O O . PRO A 1 385 ? 5.629 -2.366 -53.232 1.00 52.64 385 PRO A O 1
ATOM 3043 N N . GLU A 1 386 ? 4.819 -2.660 -55.310 1.00 54.58 386 GLU A N 1
ATOM 3044 C CA . GLU A 1 386 ? 6.008 -2.130 -55.961 1.00 51.71 386 GLU A CA 1
ATOM 3045 C C . GLU A 1 386 ? 6.358 -0.721 -55.479 1.00 50.19 386 GLU A C 1
ATOM 3046 O O . GLU A 1 386 ? 7.539 -0.399 -55.290 1.00 50.29 386 GLU A O 1
ATOM 3052 N N . GLU A 1 387 ? 5.333 0.096 -55.244 1.00 47.47 387 GLU A N 1
ATOM 3053 C CA . GLU A 1 387 ? 5.526 1.491 -54.847 1.00 47.82 387 GLU A CA 1
ATOM 3054 C C . GLU A 1 387 ? 6.460 1.638 -53.634 1.00 46.18 387 GLU A C 1
ATOM 3055 O O . GLU A 1 387 ? 7.449 2.378 -53.682 1.00 47.48 387 GLU A O 1
ATOM 3057 N N . VAL A 1 388 ? 6.173 0.903 -52.565 1.00 44.47 388 VAL A N 1
ATOM 3058 C CA . VAL A 1 388 ? 6.957 1.013 -51.339 1.00 47.91 388 VAL A CA 1
ATOM 3059 C C . VAL A 1 388 ? 8.425 0.617 -51.556 1.00 47.78 388 VAL A C 1
ATOM 3060 O O . VAL A 1 388 ? 9.308 1.017 -50.784 1.00 40.81 388 VAL A O 1
ATOM 3064 N N . TYR A 1 389 ? 8.703 -0.144 -52.612 1.00 44.31 389 TYR A N 1
ATOM 3065 C CA . TYR A 1 389 ? 10.083 -0.553 -52.842 1.00 37.23 389 TYR A CA 1
ATOM 3066 C C . TYR A 1 389 ? 10.764 0.267 -53.929 1.00 31.86 389 TYR A C 1
ATOM 3067 O O . TYR A 1 389 ? 11.869 -0.081 -54.358 1.00 30.16 389 TYR A O 1
ATOM 3076 N N . ASP A 1 390 ? 10.128 1.352 -54.374 1.00 28.92 390 ASP A N 1
ATOM 3077 C CA . ASP A 1 390 ? 10.711 2.090 -55.492 1.00 38.25 390 ASP A CA 1
ATOM 3078 C C . ASP A 1 390 ? 12.149 2.573 -55.221 1.00 37.28 390 ASP A C 1
ATOM 3079 O O . ASP A 1 390 ? 13.006 2.461 -56.102 1.00 26.17 390 ASP A O 1
ATOM 3084 N N . TRP A 1 391 ? 12.422 3.074 -54.011 1.00 26.14 391 TRP A N 1
ATOM 3085 C CA . TRP A 1 391 ? 13.759 3.577 -53.698 1.00 25.64 391 TRP A CA 1
ATOM 3086 C C . TRP A 1 391 ? 14.750 2.431 -53.809 1.00 26.44 391 TRP A C 1
ATOM 3087 O O . TRP A 1 391 ? 15.870 2.596 -54.296 1.00 30.44 391 TRP A O 1
ATOM 3098 N N . TYR A 1 392 ? 14.305 1.251 -53.398 1.00 24.42 392 TYR A N 1
ATOM 3099 C CA . TYR A 1 392 ? 15.150 0.077 -53.454 1.00 23.67 392 TYR A CA 1
ATOM 3100 C C . TYR A 1 392 ? 15.456 -0.231 -54.914 1.00 27.46 392 TYR A C 1
ATOM 3101 O O . TYR A 1 392 ? 16.606 -0.556 -55.288 1.00 24.42 392 TYR A O 1
ATOM 3110 N N . LEU A 1 393 ? 14.430 -0.065 -55.750 1.00 26.23 393 LEU A N 1
ATOM 3111 C CA . LEU A 1 393 ? 14.598 -0.264 -57.184 1.00 28.03 393 LEU A CA 1
ATOM 3112 C C . LEU A 1 393 ? 15.543 0.791 -57.754 1.00 27.22 393 LEU A C 1
ATOM 3113 O O . LEU A 1 393 ? 16.260 0.499 -58.706 1.00 24.82 393 LEU A O 1
ATOM 3118 N N . ASP A 1 394 ? 15.570 1.994 -57.165 1.00 27.72 394 ASP A N 1
ATOM 3119 C CA . ASP A 1 394 ? 16.487 3.032 -57.647 1.00 27.30 394 ASP A CA 1
ATOM 3120 C C . ASP A 1 394 ? 17.917 2.516 -57.532 1.00 25.10 394 ASP A C 1
ATOM 3121 O O . ASP A 1 394 ? 18.762 2.846 -58.366 1.00 31.03 394 ASP A O 1
ATOM 3126 N N . LEU A 1 395 ? 18.181 1.662 -56.543 1.00 23.93 395 LEU A N 1
ATOM 3127 C CA . LEU A 1 395 ? 19.554 1.172 -56.368 1.00 27.05 395 LEU A CA 1
ATOM 3128 C C . LEU A 1 395 ? 20.006 0.301 -57.534 1.00 27.15 395 LEU A C 1
ATOM 3129 O O . LEU A 1 395 ? 21.187 -0.019 -57.659 1.00 25.14 395 LEU A O 1
ATOM 3134 N N . ARG A 1 396 ? 19.054 -0.092 -58.375 1.00 23.59 396 ARG A N 1
ATOM 3135 C CA . ARG A 1 396 ? 19.349 -0.881 -59.562 1.00 25.92 396 ARG A CA 1
ATOM 3136 C C . ARG A 1 396 ? 19.306 0.012 -60.805 1.00 29.88 396 ARG A C 1
ATOM 3137 O O . ARG A 1 396 ? 19.971 -0.271 -61.806 1.00 27.74 396 ARG A O 1
ATOM 3145 N N . ARG A 1 397 ? 18.541 1.101 -60.733 1.00 24.91 397 ARG A N 1
ATOM 3146 C CA . ARG A 1 397 ? 18.477 2.026 -61.851 1.00 27.41 397 ARG A CA 1
ATOM 3147 C C . ARG A 1 397 ? 19.788 2.757 -61.972 1.00 28.60 397 ARG A C 1
ATOM 3148 O O . ARG A 1 397 ? 20.263 3.008 -63.067 1.00 26.00 397 ARG A O 1
ATOM 3156 N N . PHE A 1 398 ? 20.370 3.101 -60.829 1.00 25.21 398 PHE A N 1
ATOM 3157 C CA . PHE A 1 398 ? 21.525 3.979 -60.830 1.00 25.31 398 PHE A CA 1
ATOM 3158 C C . PHE A 1 398 ? 22.730 3.401 -60.104 1.00 35.00 398 PHE A C 1
ATOM 3159 O O . PHE A 1 398 ? 22.764 3.337 -58.867 1.00 33.17 398 PHE A O 1
ATOM 3167 N N . GLY A 1 399 ? 23.726 2.998 -60.894 1.00 30.80 399 GLY A N 1
ATOM 3168 C CA . GLY A 1 399 ? 25.018 2.596 -60.374 1.00 26.59 399 GLY A CA 1
ATOM 3169 C C . GLY A 1 399 ? 25.000 1.181 -59.874 1.00 25.90 399 GLY A C 1
ATOM 3170 O O . GLY A 1 399 ? 25.822 0.789 -59.036 1.00 24.39 399 GLY A O 1
ATOM 3171 N N . SER A 1 400 ? 24.053 0.410 -60.388 1.00 23.28 400 SER A N 1
ATOM 3172 C CA . SER A 1 400 ? 23.881 -0.970 -59.952 1.00 32.88 400 SER A CA 1
ATOM 3173 C C . SER A 1 400 ? 25.135 -1.803 -60.178 1.00 22.37 400 SER A C 1
ATOM 3174 O O . SER A 1 400 ? 25.715 -1.791 -61.261 1.00 22.68 400 SER A O 1
ATOM 3177 N N . VAL A 1 401 ? 25.558 -2.511 -59.144 1.00 21.79 401 VAL A N 1
ATOM 3178 C CA . VAL A 1 401 ? 26.688 -3.423 -59.250 1.00 25.88 401 VAL A CA 1
ATOM 3179 C C . VAL A 1 401 ? 26.280 -4.657 -58.476 1.00 28.23 401 VAL A C 1
ATOM 3180 O O . VAL A 1 401 ? 25.413 -4.570 -57.606 1.00 27.94 401 VAL A O 1
ATOM 3184 N N . PRO A 1 402 ? 26.869 -5.813 -58.802 1.00 27.83 402 PRO A N 1
ATOM 3185 C CA . PRO A 1 402 ? 26.665 -7.001 -57.965 1.00 20.41 402 PRO A CA 1
ATOM 3186 C C . PRO A 1 402 ? 27.094 -6.684 -56.558 1.00 26.16 402 PRO A C 1
ATOM 3187 O O . PRO A 1 402 ? 28.117 -6.024 -56.388 1.00 28.65 402 PRO A O 1
ATOM 3191 N N . HIS A 1 403 ? 26.323 -7.094 -55.561 1.00 25.32 403 HIS A N 1
ATOM 3192 C CA . HIS A 1 403 ? 26.739 -6.864 -54.182 1.00 20.74 403 HIS A CA 1
ATOM 3193 C C . HIS A 1 403 ? 26.171 -7.935 -53.271 1.00 20.76 403 HIS A C 1
ATOM 3194 O O . HIS A 1 403 ? 25.219 -8.633 -53.635 1.00 19.21 403 HIS A O 1
ATOM 3201 N N . SER A 1 404 ? 26.767 -8.079 -52.097 1.00 18.76 404 SER A N 1
ATOM 3202 C CA . SER A 1 404 ? 26.341 -9.161 -51.209 1.00 18.51 404 SER A CA 1
ATOM 3203 C C . SER A 1 404 ? 26.428 -8.696 -49.781 1.00 19.63 404 SER A C 1
ATOM 3204 O O . SER A 1 404 ? 27.120 -7.722 -49.475 1.00 18.22 404 SER A O 1
ATOM 3207 N N . GLY A 1 405 ? 25.771 -9.422 -48.892 1.00 18.09 405 GLY A N 1
ATOM 3208 C CA . GLY A 1 405 ? 25.904 -9.095 -47.491 1.00 17.85 405 GLY A CA 1
ATOM 3209 C C . GLY A 1 405 ? 25.376 -10.188 -46.602 1.00 20.28 405 GLY A C 1
ATOM 3210 O O . GLY A 1 405 ? 24.978 -11.263 -47.072 1.00 17.82 405 GLY A O 1
ATOM 3211 N N . PHE A 1 406 ? 25.359 -9.911 -45.306 1.00 22.02 406 PHE A N 1
ATOM 3212 C CA . PHE A 1 406 ? 24.878 -10.904 -44.358 1.00 19.97 406 PHE A CA 1
ATOM 3213 C C . PHE A 1 406 ? 24.576 -10.271 -43.016 1.00 20.56 406 PHE A C 1
ATOM 3214 O O . PHE A 1 406 ? 24.922 -9.114 -42.771 1.00 25.64 406 PHE A O 1
ATOM 3222 N N . GLY A 1 407 ? 23.927 -11.037 -42.148 1.00 18.73 407 GLY A N 1
ATOM 3223 C CA . GLY A 1 407 ? 23.644 -10.589 -40.797 1.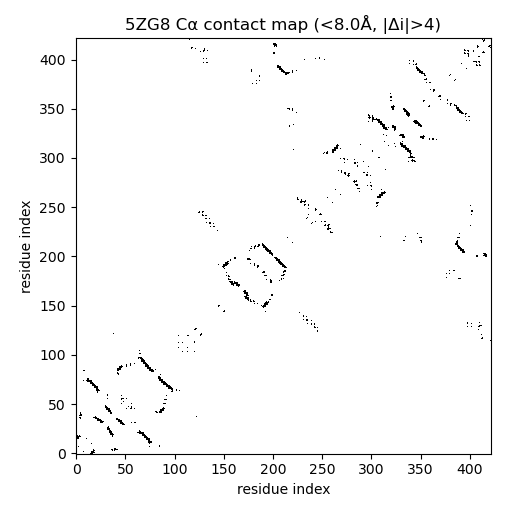00 17.28 407 GLY A CA 1
ATOM 3224 C C . GLY A 1 407 ? 24.095 -11.632 -39.795 1.00 20.91 407 GLY A C 1
ATOM 3225 O O . GLY A 1 407 ? 23.734 -12.824 -39.911 1.00 19.87 407 GLY A O 1
ATOM 3226 N N . LEU A 1 408 ? 24.907 -11.177 -38.841 1.00 20.62 408 LEU A N 1
ATOM 3227 C CA . LEU A 1 408 ? 25.378 -11.968 -37.709 1.00 26.02 408 LEU A CA 1
ATOM 3228 C C . LEU A 1 408 ? 24.555 -11.630 -36.468 1.00 20.68 408 LEU A C 1
ATOM 3229 O O . LEU A 1 408 ? 24.516 -10.462 -36.029 1.00 26.98 408 LEU A O 1
ATOM 3234 N N . GLY A 1 409 ? 23.905 -12.656 -35.918 1.00 17.02 409 GLY A N 1
ATOM 3235 C CA . GLY A 1 409 ? 23.157 -12.528 -34.670 1.00 17.13 409 GLY A CA 1
ATOM 3236 C C . GLY A 1 409 ? 24.106 -12.543 -33.488 1.00 24.69 409 GLY A C 1
ATOM 3237 O O . GLY A 1 409 ? 24.800 -13.543 -33.238 1.00 25.38 409 GLY A O 1
ATOM 3238 N N . LEU A 1 410 ? 24.165 -11.426 -32.770 1.00 22.32 410 LEU A N 1
ATOM 3239 C CA . LEU A 1 410 ? 25.148 -11.281 -31.704 1.00 23.58 410 LEU A CA 1
ATOM 3240 C C . LEU A 1 410 ? 24.876 -12.250 -30.546 1.00 22.43 410 LEU A C 1
ATOM 3241 O O . LEU A 1 410 ? 25.790 -12.921 -30.074 1.00 22.01 410 LEU A O 1
ATOM 3246 N N . GLU A 1 411 ? 23.619 -12.360 -30.132 1.00 17.17 411 GLU A N 1
ATOM 3247 C CA . GLU A 1 411 ? 23.265 -13.182 -28.970 1.00 17.55 411 GLU A CA 1
ATOM 3248 C C . GLU A 1 411 ? 23.509 -14.673 -29.208 1.00 18.49 411 GLU A C 1
ATOM 3249 O O . GLU A 1 411 ? 23.975 -15.365 -28.310 1.00 22.47 411 GLU A O 1
ATOM 3255 N N . ARG A 1 412 ? 23.217 -15.172 -30.407 1.00 22.05 412 ARG A N 1
ATOM 3256 C CA . ARG A 1 412 ? 23.426 -16.594 -30.649 1.00 25.98 412 ARG A CA 1
ATOM 3257 C C . ARG A 1 412 ? 24.920 -16.891 -30.678 1.00 21.69 412 ARG A C 1
ATOM 3258 O O . ARG A 1 412 ? 25.371 -17.935 -30.195 1.00 24.22 412 ARG A O 1
ATOM 3266 N N . THR A 1 413 ? 25.688 -15.937 -31.189 1.00 19.08 413 THR A N 1
ATOM 3267 C CA . THR A 1 413 ? 27.143 -16.056 -31.245 1.00 18.14 413 THR A CA 1
ATOM 3268 C C . THR A 1 413 ? 27.776 -16.050 -29.851 1.00 23.13 413 THR A C 1
ATOM 3269 O O . THR A 1 413 ? 28.643 -16.881 -29.545 1.00 25.49 413 THR A O 1
ATOM 3273 N N . VAL A 1 414 ? 27.305 -15.144 -29.000 1.00 16.89 414 VAL A N 1
ATOM 3274 C CA . VAL A 1 414 ? 27.728 -15.100 -27.603 1.00 16.93 414 VAL A CA 1
ATOM 3275 C C . VAL A 1 414 ? 27.366 -16.386 -26.900 1.00 21.53 414 VAL A C 1
ATOM 3276 O O . VAL A 1 414 ? 28.172 -16.966 -26.168 1.00 22.55 414 VAL A O 1
ATOM 3280 N N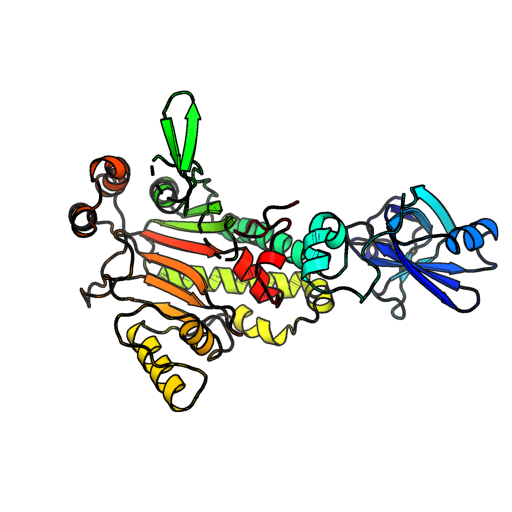 . ALA A 1 415 ? 26.139 -16.833 -27.121 1.00 17.44 415 ALA A N 1
ATOM 3281 C CA . ALA A 1 415 ? 25.653 -18.026 -26.446 1.00 20.62 415 ALA A CA 1
ATOM 3282 C C . ALA A 1 415 ? 26.521 -19.209 -26.811 1.00 24.47 415 ALA A C 1
ATOM 3283 O O . ALA A 1 415 ? 26.869 -20.022 -25.952 1.00 25.46 415 ALA A O 1
ATOM 3285 N N . TRP A 1 416 ? 26.880 -19.293 -28.088 1.00 27.69 416 TRP A N 1
ATOM 3286 C CA . TRP A 1 416 ? 27.713 -20.380 -28.553 1.00 18.01 416 TRP A CA 1
ATOM 3287 C C . TRP A 1 416 ? 29.117 -20.308 -27.957 1.00 24.21 416 TRP A C 1
ATOM 3288 O O . TRP A 1 416 ? 29.625 -21.299 -27.414 1.00 21.82 416 TRP A O 1
ATOM 3299 N N . ILE A 1 417 ? 29.745 -19.142 -28.054 1.00 17.61 417 ILE A N 1
ATOM 3300 C CA . ILE A 1 417 ? 31.109 -18.989 -27.551 1.00 29.76 417 ILE A CA 1
ATOM 3301 C C . ILE A 1 417 ? 31.205 -19.269 -26.032 1.00 28.07 417 ILE A C 1
ATOM 3302 O O . ILE A 1 417 ? 32.146 -19.900 -25.560 1.00 18.04 417 ILE A O 1
ATOM 3307 N N . CYS A 1 418 ? 30.205 -18.817 -25.282 1.00 20.83 418 CYS A N 1
ATOM 3308 C CA . CYS A 1 418 ? 30.174 -18.961 -23.833 1.00 26.89 418 CYS A CA 1
ATOM 3309 C C . CYS A 1 418 ? 29.630 -20.314 -23.383 1.00 27.95 418 CYS A C 1
ATOM 3310 O O . CYS A 1 418 ? 29.762 -20.680 -22.223 1.00 34.63 418 CYS A O 1
ATOM 3313 N N . GLY A 1 419 ? 28.987 -21.035 -24.296 1.00 29.85 419 GLY A N 1
ATOM 3314 C CA . GLY A 1 419 ? 28.434 -22.338 -23.986 1.00 24.76 419 GLY A CA 1
ATOM 3315 C C . GLY A 1 419 ? 27.173 -22.242 -23.152 1.00 19.21 419 GLY A C 1
ATOM 3316 O O . GLY A 1 419 ? 26.943 -23.070 -22.297 1.00 20.90 419 GLY A O 1
ATOM 3317 N N . LEU A 1 420 ? 26.346 -21.239 -23.415 1.00 25.60 420 LEU A N 1
ATOM 3318 C CA . LEU A 1 420 ? 25.139 -21.024 -22.623 1.00 26.13 420 LEU A CA 1
ATOM 3319 C C . LEU A 1 420 ? 24.010 -21.963 -23.041 1.00 26.17 420 LEU A C 1
ATOM 3320 O O . LEU A 1 420 ? 24.038 -22.522 -24.133 1.00 23.66 420 LEU A O 1
ATOM 3325 N N . ALA A 1 421 ? 23.024 -22.139 -22.163 1.00 32.47 421 ALA A N 1
ATOM 3326 C CA . ALA A 1 421 ? 21.922 -23.065 -22.416 1.00 33.56 421 ALA A CA 1
ATOM 3327 C C . ALA A 1 421 ? 20.809 -22.358 -23.156 1.00 33.81 421 ALA A C 1
ATOM 3328 O O . ALA A 1 421 ? 19.993 -23.000 -23.803 1.00 36.63 421 ALA A O 1
ATOM 3330 N N . HIS A 1 422 ? 20.765 -21.033 -23.052 1.00 35.98 422 HIS A N 1
ATOM 3331 C CA . HIS A 1 422 ? 19.756 -20.273 -23.775 1.00 39.21 422 HIS A CA 1
ATOM 3332 C C . HIS A 1 422 ? 20.247 -18.868 -24.104 1.00 34.51 422 HIS A C 1
ATOM 3333 O O . HIS A 1 422 ? 20.999 -18.283 -23.331 1.00 37.60 422 HIS A O 1
ATOM 3340 N N . VAL A 1 423 ? 19.804 -18.326 -25.239 1.00 28.78 423 VAL A N 1
ATOM 3341 C CA . VAL A 1 423 ? 20.296 -17.031 -25.710 1.00 31.72 423 VAL A CA 1
ATOM 3342 C C . VAL A 1 423 ? 19.928 -15.883 -24.804 1.00 31.25 423 VAL A C 1
ATOM 3343 O O . VAL A 1 423 ? 20.547 -14.823 -24.877 1.00 30.35 423 VAL A O 1
ATOM 3347 N N . ARG A 1 424 ? 18.903 -16.067 -23.979 1.00 30.16 424 ARG A N 1
ATOM 3348 C CA . ARG A 1 424 ? 18.473 -14.984 -23.104 1.00 28.70 424 ARG A CA 1
ATOM 3349 C C . ARG A 1 424 ? 19.584 -14.625 -22.120 1.00 23.39 424 ARG A C 1
ATOM 3350 O O . ARG A 1 424 ? 19.616 -13.519 -21.595 1.00 23.69 424 ARG A O 1
ATOM 3358 N N . GLU A 1 425 ? 20.499 -15.558 -21.886 1.00 18.99 425 GLU A N 1
ATOM 3359 C CA . GLU A 1 425 ? 21.616 -15.313 -20.984 1.00 20.68 425 GLU A CA 1
ATOM 3360 C C . GLU A 1 425 ? 22.705 -14.445 -21.617 1.00 23.81 425 GLU A C 1
ATOM 3361 O O . GLU A 1 425 ? 23.625 -13.995 -20.938 1.00 21.07 425 GLU A O 1
ATOM 3367 N N . ALA A 1 426 ? 22.591 -14.214 -22.918 1.00 24.38 426 ALA A N 1
ATOM 3368 C CA . ALA A 1 426 ? 23.644 -13.565 -23.695 1.00 19.91 426 ALA A CA 1
ATOM 3369 C C . ALA A 1 426 ? 23.437 -12.061 -23.805 1.00 18.89 426 ALA A C 1
ATOM 3370 O O . ALA A 1 426 ? 24.279 -11.357 -24.336 1.00 26.15 426 ALA A O 1
ATOM 3372 N N . ILE A 1 427 ? 22.304 -11.577 -23.310 1.00 21.46 427 ILE A N 1
ATOM 3373 C CA . ILE A 1 427 ? 21.965 -10.168 -23.419 1.00 23.33 427 ILE A CA 1
ATOM 3374 C C . ILE A 1 427 ? 21.567 -9.676 -22.028 1.00 25.31 427 ILE A C 1
ATOM 3375 O O . ILE A 1 427 ? 20.983 -10.442 -21.248 1.00 21.60 427 ILE A O 1
ATOM 3380 N N . PRO A 1 428 ? 21.924 -8.423 -21.692 1.00 20.28 428 PRO A N 1
ATOM 3381 C CA . PRO A 1 428 ? 21.699 -7.963 -20.316 1.00 19.69 428 PRO A CA 1
ATOM 3382 C C . PRO A 1 428 ? 20.258 -8.105 -19.829 1.00 23.21 428 PRO A C 1
ATOM 3383 O O . PRO A 1 428 ? 20.050 -8.651 -18.742 1.00 24.31 428 PRO A O 1
ATOM 3387 N N . PHE A 1 429 ? 19.288 -7.637 -20.609 1.00 18.99 429 PHE A N 1
ATOM 3388 C CA . PHE A 1 429 ? 17.896 -7.701 -20.186 1.00 21.33 429 PHE A CA 1
ATOM 3389 C C . PHE A 1 429 ? 17.007 -8.224 -21.301 1.00 25.04 429 PHE A C 1
ATOM 3390 O O . PHE A 1 429 ? 16.417 -7.449 -22.039 1.00 30.63 429 PHE A O 1
ATOM 3398 N N . PRO A 1 430 ? 16.894 -9.550 -21.413 1.00 27.81 430 PRO A N 1
ATOM 3399 C CA . PRO A 1 430 ? 16.191 -10.144 -22.556 1.00 28.16 430 PRO A CA 1
ATOM 3400 C C . PRO A 1 430 ? 14.701 -9.835 -22.588 1.00 20.56 430 PRO A C 1
ATOM 3401 O O . PRO A 1 430 ? 14.065 -9.707 -21.549 1.00 27.24 430 PRO A O 1
ATOM 3405 N N . ARG A 1 431 ? 14.172 -9.674 -23.798 1.00 29.69 431 ARG A N 1
ATOM 3406 C CA . ARG A 1 431 ? 12.739 -9.496 -24.024 1.00 37.17 431 ARG A CA 1
ATOM 3407 C C . ARG A 1 431 ? 12.179 -10.704 -24.766 1.00 41.08 431 ARG A C 1
ATOM 3408 O O . ARG A 1 431 ? 12.523 -10.951 -25.932 1.00 42.36 431 ARG A O 1
ATOM 3416 N N . MET A 1 432 ? 11.332 -11.465 -24.084 1.00 41.31 432 MET A N 1
ATOM 3417 C CA . MET A 1 432 ? 10.653 -12.602 -24.702 1.00 42.73 432 MET A CA 1
ATOM 3418 C C . MET A 1 432 ? 9.167 -12.488 -24.493 1.00 46.09 432 MET A C 1
ATOM 3419 O O . MET A 1 432 ? 8.726 -11.767 -23.594 1.00 47.76 432 MET A O 1
ATOM 3424 N N . TYR A 1 433 ? 8.399 -13.202 -25.316 1.00 50.85 433 TYR A N 1
ATOM 3425 C CA . TYR A 1 433 ? 6.941 -13.119 -25.275 1.00 54.18 433 TYR A CA 1
ATOM 3426 C C . TYR A 1 433 ? 6.441 -13.324 -23.839 1.00 58.53 433 TYR A C 1
ATOM 3427 O O . TYR A 1 433 ? 5.476 -12.685 -23.412 1.00 64.43 433 TYR A O 1
ATOM 3429 N N . THR A 1 434 ? 7.133 -14.173 -23.082 1.00 57.98 434 THR A N 1
ATOM 3430 C CA . THR A 1 434 ? 6.790 -14.401 -21.679 1.00 71.56 434 THR A CA 1
ATOM 3431 C C . THR A 1 434 ? 7.417 -13.364 -20.722 1.00 76.25 434 THR A C 1
ATOM 3432 O O . THR A 1 434 ? 6.685 -12.688 -19.994 1.00 83.06 434 THR A O 1
ATOM 3436 N N . ARG A 1 435 ? 8.748 -13.227 -20.713 1.00 70.04 435 ARG A N 1
ATOM 3437 C CA . ARG A 1 435 ? 9.375 -12.292 -19.775 1.00 62.32 435 ARG A CA 1
ATOM 3438 C C . ARG A 1 435 ? 9.797 -10.986 -20.462 1.00 58.31 435 ARG A C 1
ATOM 3439 O O . ARG A 1 435 ? 10.617 -10.958 -21.390 1.00 57.07 435 ARG A O 1
ATOM 3447 N N . MET A 1 436 ? 9.208 -9.901 -19.967 1.00 51.68 436 MET A N 1
ATOM 3448 C CA . MET A 1 436 ? 9.410 -8.554 -20.494 1.00 50.99 436 MET A CA 1
ATOM 3449 C C . MET A 1 436 ? 9.965 -7.651 -19.399 1.00 50.35 436 MET A C 1
ATOM 3450 O O . MET A 1 436 ? 10.010 -6.419 -19.523 1.00 51.76 436 MET A O 1
ATOM 3455 N N . ARG A 1 437 ? 10.352 -8.288 -18.304 1.00 47.71 437 ARG A N 1
ATOM 3456 C CA . ARG A 1 437 ? 10.840 -7.586 -17.134 1.00 56.22 437 ARG A CA 1
ATOM 3457 C C . ARG A 1 437 ? 12.222 -8.113 -16.750 1.00 70.91 437 ARG A C 1
ATOM 3458 O O . ARG A 1 437 ? 12.580 -9.237 -17.128 1.00 76.87 437 ARG A O 1
ATOM 3466 N N . PRO A 1 438 ? 13.018 -7.303 -16.020 1.00 75.32 438 PRO A N 1
ATOM 3467 C CA . PRO A 1 438 ? 12.804 -5.933 -15.515 1.00 72.55 438 PRO A CA 1
ATOM 3468 C C . PRO A 1 438 ? 12.653 -4.857 -16.596 1.00 74.58 438 PRO A C 1
ATOM 3469 O O . PRO A 1 438 ? 13.132 -5.007 -17.722 1.00 72.21 438 PRO A O 1
#

Nearest PDB structures (foldseek):
  5zg8-assembly1_A-2  TM=1.002E+00  e=1.506E-92  Thermus thermophilus
  1x56-assembly1_A-2  TM=9.309E-01  e=4.865E-52  Pyrococcus horikoshii
  1x54-assembly1_A  TM=9.145E-01  e=1.322E-50  Pyrococcus horikoshii
  8tc7-assembly1_D  TM=8.845E-01  e=5.727E-41  Homo sapiens
  8tc7-assembly2_B  TM=8.908E-01  e=1.022E-40  Homo sapiens

Sequence (422 aa):
MRVFIDDEIARHVDQEVELRGWLYQRRSKGKIHFLILRDGTGFLQATVVQGEVPEAVFREADHLPQETALRVWGRRVREDRRAPGGFELAVRDLQVVSRRPQGEYPIGPKEHGIDFLMDHRHLWLRHRRRPFAVMRIRDELERAIHEFFGERGFLRFDAPILTPLFEVELFDGEKAYLSQSGQLYAEAGALAFAKVYTFGPTFRHLLEFWMVEPEVAFMTHEENMALQEELVSFLVARVLERRSRELEMLGRDPKALEPAAEGHYPRRLTYKEAVALVNRIAQEDPEVPPLPYGEDFGAPHEAALSRRRFDRPVFVERYPARIKAFYMEPDPEDPELVLNDDLLAPEGYGEIIGGSQRIHDLELLRRRKIQEFGLPEEVYDWYLDLRRFGSVPHSGFGLGLERTVAWICGLAHVREAIPFPRMYTRMRP

Radius of gyration: 26.16 Å; Cα contacts (8 Å, |Δi|>4): 854; chains: 1; bounding box: 57×56×80 Å